Protein AF-A0A9Q8UV07-F1 (afdb_monomer)

pLDDT: mean 76.67, std 20.72, range [27.17, 97.81]

InterPro domains:
  IPR003892 Ubiquitin system component CUE [PF02845] (323-362)
  IPR003892 Ubiquitin system component CUE [PS51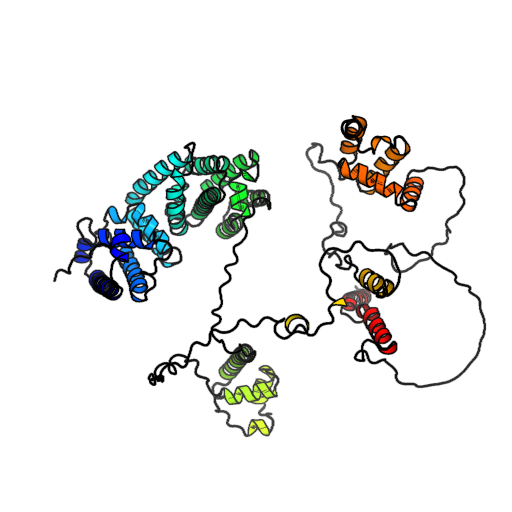140] (321-364)
  IPR003892 Ubiquitin system component CUE [SM00546] (321-363)
  IPR009060 UBA-like superfamily [SSF46934] (318-378)
  IPR041800 Activating signal cointegrator 1 complex subunit 2, CUE domain [cd14364] (324-362)
  IPR052586 Activating signal cointegrator 1 complex subunit 2 [PTHR21494] (276-649)

Mean predicted aligned error: 22.55 Å

Organism: Passalora fulva (NCBI:txid5499)

Nearest PDB structures (foldseek):
  8sxg-assembly1_C  TM=1.653E-01  e=1.816E+00  Pseudomonas aeruginosa

Structure (mmCIF, N/CA/C/O backbone):
data_AF-A0A9Q8UV07-F1
#
_entry.id   AF-A0A9Q8UV07-F1
#
loop_
_atom_site.group_PDB
_atom_site.id
_atom_site.type_symbol
_atom_site.label_atom_id
_atom_site.label_alt_id
_atom_site.label_comp_id
_atom_site.label_asym_id
_atom_site.label_entity_id
_atom_site.label_seq_id
_atom_site.pdbx_PDB_ins_code
_atom_site.Cartn_x
_atom_site.Cartn_y
_atom_site.Cartn_z
_atom_site.occupancy
_atom_site.B_iso_or_equiv
_atom_site.auth_seq_id
_atom_site.auth_comp_id
_atom_site.auth_asym_id
_atom_site.auth_atom_id
_atom_site.pdbx_PDB_model_num
ATOM 1 N N . MET A 1 1 ? -22.967 14.355 31.259 1.00 52.69 1 MET A N 1
ATOM 2 C CA . MET A 1 1 ? -22.095 13.518 32.113 1.00 52.69 1 MET A CA 1
ATOM 3 C C . MET A 1 1 ? -20.798 13.286 31.361 1.00 52.69 1 MET A C 1
ATOM 5 O O . MET A 1 1 ? -20.874 12.964 30.182 1.00 52.69 1 MET A O 1
ATOM 9 N N . SER A 1 2 ? -19.641 13.488 31.989 1.00 75.06 2 SER A N 1
ATOM 10 C CA . SER A 1 2 ? -18.348 13.197 31.361 1.00 75.06 2 SER A CA 1
ATOM 11 C C . SER A 1 2 ? -18.133 11.686 31.294 1.00 75.06 2 SER A C 1
ATOM 13 O O . SER A 1 2 ? -18.263 10.993 32.302 1.00 75.06 2 SER A O 1
ATOM 15 N N . LEU A 1 3 ? -17.829 11.169 30.103 1.00 86.56 3 LEU A N 1
ATOM 16 C CA . LEU A 1 3 ? -17.410 9.777 29.944 1.00 86.56 3 LEU A CA 1
ATOM 17 C C . LEU A 1 3 ? -16.017 9.583 30.565 1.00 86.56 3 LEU A C 1
ATOM 19 O O . LEU A 1 3 ? -15.215 10.523 30.547 1.00 86.56 3 LEU A O 1
ATOM 23 N N . PRO A 1 4 ? -15.699 8.388 31.091 1.00 91.56 4 PRO A N 1
ATOM 24 C CA . PRO A 1 4 ? -14.336 8.092 31.510 1.00 91.56 4 PRO A CA 1
ATOM 25 C C . PRO A 1 4 ? -13.395 8.093 30.287 1.00 91.56 4 PRO A C 1
ATOM 27 O O . PRO A 1 4 ? -13.836 7.821 29.164 1.00 91.56 4 PRO A O 1
ATOM 30 N N . PRO A 1 5 ? -12.104 8.418 30.475 1.00 91.75 5 PRO A N 1
ATOM 31 C CA . PRO A 1 5 ? -11.145 8.475 29.377 1.00 91.75 5 PRO A CA 1
ATOM 32 C C . PRO A 1 5 ? -10.899 7.087 28.769 1.00 91.75 5 PRO A C 1
ATOM 34 O O . PRO A 1 5 ? -10.833 6.086 29.482 1.00 91.75 5 PRO A O 1
ATOM 37 N N . LEU A 1 6 ? -10.710 7.034 27.447 1.00 94.69 6 LEU A N 1
ATOM 38 C CA . LEU A 1 6 ? -10.270 5.821 26.757 1.00 94.69 6 LEU A CA 1
ATOM 39 C C . LEU A 1 6 ? -8.814 5.516 27.130 1.00 94.69 6 LEU A C 1
ATOM 41 O O . LEU A 1 6 ? -7.910 6.295 26.832 1.00 94.69 6 LEU A O 1
ATOM 45 N N . ALA A 1 7 ? -8.586 4.373 27.773 1.00 95.25 7 ALA A N 1
ATOM 46 C CA . ALA A 1 7 ? -7.237 3.907 28.068 1.00 95.25 7 ALA A CA 1
ATOM 47 C C . ALA A 1 7 ? -6.512 3.501 26.771 1.00 95.25 7 ALA A C 1
ATOM 49 O O . ALA A 1 7 ? -7.146 2.873 25.915 1.00 95.25 7 ALA A O 1
ATOM 50 N N . PRO A 1 8 ? -5.208 3.807 26.619 1.00 95.69 8 PRO A N 1
ATOM 51 C CA . PRO A 1 8 ? -4.421 3.319 25.496 1.00 95.69 8 PRO A CA 1
ATOM 52 C C . PRO A 1 8 ? -4.363 1.793 25.492 1.00 95.69 8 PRO A C 1
ATOM 54 O O . PRO A 1 8 ? -4.450 1.141 26.536 1.00 95.69 8 PRO A O 1
ATOM 57 N N . LEU A 1 9 ? -4.220 1.224 24.301 1.00 94.69 9 LEU A N 1
ATOM 58 C CA . LEU A 1 9 ? -4.059 -0.210 24.151 1.00 94.69 9 LEU A CA 1
ATOM 59 C C . LEU A 1 9 ? -2.683 -0.626 24.709 1.00 94.69 9 LEU A C 1
ATOM 61 O O . LEU A 1 9 ? -1.680 -0.001 24.354 1.00 94.69 9 LEU A O 1
ATOM 65 N N . PRO A 1 10 ? -2.607 -1.652 25.575 1.00 93.19 10 PRO A N 1
ATOM 66 C CA . PRO A 1 10 ? -1.341 -2.080 26.144 1.00 93.19 10 PRO A CA 1
ATOM 67 C C . PRO A 1 10 ? -0.430 -2.705 25.075 1.00 93.19 10 PRO A C 1
ATOM 69 O O . PRO A 1 10 ? -0.928 -3.401 24.182 1.00 93.19 10 PRO A O 1
ATOM 72 N N . PRO A 1 11 ? 0.896 -2.512 25.192 1.00 92.44 11 PRO A N 1
ATOM 73 C CA . PRO A 1 11 ? 1.867 -3.134 24.303 1.00 92.44 11 PRO A CA 1
ATOM 74 C C . PRO A 1 11 ? 1.845 -4.661 24.411 1.00 92.44 11 PRO A C 1
ATOM 76 O O . PRO A 1 11 ? 1.439 -5.217 25.437 1.00 92.44 11 PRO A O 1
ATOM 79 N N . ALA A 1 12 ? 2.324 -5.347 23.371 1.00 90.50 12 ALA A N 1
ATOM 80 C CA . ALA A 1 12 ? 2.294 -6.808 23.269 1.00 90.50 12 ALA A CA 1
ATOM 81 C C . ALA A 1 12 ? 2.831 -7.550 24.510 1.00 90.50 12 ALA A C 1
ATOM 83 O O . ALA A 1 12 ? 2.250 -8.548 24.918 1.00 90.50 12 ALA A O 1
ATOM 84 N N . ASN A 1 13 ? 3.893 -7.058 25.154 1.00 90.69 13 ASN A N 1
ATOM 85 C CA . ASN A 1 13 ? 4.458 -7.675 26.362 1.00 90.69 13 ASN A CA 1
ATOM 86 C C . ASN A 1 13 ? 3.484 -7.699 27.553 1.00 90.69 13 ASN A C 1
ATOM 88 O O . ASN A 1 13 ? 3.496 -8.660 28.313 1.00 90.69 13 ASN A O 1
ATOM 92 N N . ILE A 1 14 ? 2.645 -6.671 27.702 1.00 90.75 14 ILE A N 1
ATOM 93 C CA . ILE A 1 14 ? 1.618 -6.595 28.752 1.00 90.75 14 ILE A CA 1
ATOM 94 C C . ILE A 1 14 ? 0.347 -7.305 28.284 1.00 90.75 14 ILE A C 1
ATOM 96 O O . ILE A 1 14 ? -0.261 -8.074 29.019 1.00 90.75 14 ILE A O 1
ATOM 100 N N . ARG A 1 15 ? -0.054 -7.085 27.030 1.00 91.62 15 ARG A N 1
ATOM 101 C CA . ARG A 1 15 ? -1.262 -7.679 26.455 1.00 91.62 15 ARG A CA 1
ATOM 102 C C . ARG A 1 15 ? -1.214 -9.208 26.443 1.00 91.62 15 ARG A C 1
ATOM 104 O O . ARG A 1 15 ? -2.225 -9.838 26.721 1.00 91.62 15 ARG A O 1
ATOM 111 N N . LEU A 1 16 ? -0.053 -9.794 26.145 1.00 89.69 16 LEU A N 1
ATOM 112 C CA . LEU A 1 16 ? 0.146 -11.247 26.120 1.00 89.69 16 LEU A CA 1
ATOM 113 C C . LEU A 1 16 ? 0.311 -11.864 27.517 1.00 89.69 16 LEU A C 1
ATOM 115 O O . LEU A 1 16 ? 0.225 -13.082 27.634 1.00 89.69 16 LEU A O 1
ATOM 119 N N . SER A 1 17 ? 0.539 -11.060 28.564 1.00 91.56 17 SER A N 1
ATOM 120 C CA . SER A 1 17 ? 0.555 -11.553 29.948 1.00 91.56 17 SER A CA 1
ATOM 121 C C . SER A 1 17 ? -0.832 -11.605 30.595 1.00 91.56 17 SER A C 1
ATOM 123 O O . SER A 1 17 ? -0.966 -12.199 31.659 1.00 91.56 17 SER A O 1
ATOM 125 N N . LEU A 1 18 ? -1.845 -10.980 29.983 1.00 90.81 18 LEU A N 1
ATOM 126 C CA . LEU A 1 18 ? -3.217 -10.982 30.493 1.00 90.81 18 LEU A CA 1
ATOM 127 C C . LEU A 1 18 ? -3.886 -12.340 30.266 1.00 90.81 18 LEU A C 1
ATOM 129 O O . LEU A 1 18 ? -3.726 -12.960 29.209 1.00 90.81 18 LEU A O 1
ATOM 133 N N . GLY A 1 19 ? -4.689 -12.772 31.238 1.00 90.75 19 GLY A N 1
ATOM 134 C CA . GLY A 1 19 ? -5.556 -13.936 31.069 1.00 90.75 19 GLY A CA 1
ATOM 135 C C . GLY A 1 19 ? -6.624 -13.703 29.986 1.00 90.75 19 GLY A C 1
ATOM 136 O O . GLY A 1 19 ? -6.974 -12.556 29.696 1.00 90.75 19 GLY A O 1
ATOM 137 N N . PRO A 1 20 ? -7.195 -14.764 29.383 1.00 89.19 20 PRO A N 1
ATOM 138 C CA . PRO A 1 20 ? -8.213 -14.620 28.339 1.00 89.19 20 PRO A CA 1
ATOM 139 C C . PRO A 1 20 ? -9.459 -13.871 28.835 1.00 89.19 20 PRO A C 1
ATOM 141 O O . PRO A 1 20 ? -9.982 -13.022 28.118 1.00 89.19 20 PRO A O 1
ATOM 144 N N . GLU A 1 21 ? -9.897 -14.130 30.070 1.00 92.00 21 GLU A N 1
ATOM 145 C CA . GLU A 1 21 ? -11.044 -13.448 30.685 1.00 92.00 21 GLU A CA 1
ATOM 146 C C . GLU A 1 21 ? -10.760 -11.961 30.944 1.00 92.00 21 GLU A C 1
ATOM 148 O O . GLU A 1 21 ? -11.592 -11.105 30.640 1.00 92.00 21 GLU A O 1
ATOM 153 N N . GLU A 1 22 ? -9.560 -11.635 31.435 1.00 93.31 22 GLU A N 1
ATOM 154 C CA . GLU A 1 22 ? -9.122 -10.252 31.663 1.00 93.31 22 GLU A CA 1
ATOM 155 C C . GLU A 1 22 ? -9.058 -9.474 30.346 1.00 93.31 22 GLU A C 1
ATOM 157 O O . GLU A 1 22 ? -9.565 -8.356 30.246 1.00 93.31 22 GLU A O 1
ATOM 162 N N . TRP A 1 23 ? -8.495 -10.087 29.301 1.00 94.06 23 TRP A N 1
ATOM 163 C CA . TRP A 1 23 ? -8.441 -9.491 27.971 1.00 94.06 23 TRP A CA 1
ATOM 164 C C . TRP A 1 23 ? -9.836 -9.263 27.385 1.00 94.06 23 TRP A C 1
ATOM 166 O O . TRP A 1 23 ? -10.101 -8.208 26.801 1.00 94.06 23 TRP A O 1
ATOM 176 N N . GLU A 1 24 ? -10.754 -10.217 27.553 1.00 93.56 24 GLU A N 1
ATOM 177 C CA . GLU A 1 24 ? -12.138 -10.045 27.120 1.00 93.56 24 GLU A CA 1
ATOM 178 C C . GLU A 1 24 ? -12.855 -8.914 27.857 1.00 93.56 24 GLU A C 1
ATOM 180 O O . GLU A 1 24 ? -13.577 -8.144 27.213 1.00 93.56 24 GLU A O 1
ATOM 185 N N . ALA A 1 25 ? -12.630 -8.773 29.165 1.00 94.25 25 ALA A N 1
ATOM 186 C CA . ALA A 1 25 ? -13.163 -7.667 29.951 1.00 94.25 25 ALA A CA 1
ATOM 187 C C . ALA A 1 25 ? -12.604 -6.315 29.471 1.00 94.25 25 ALA A C 1
ATOM 189 O O . ALA A 1 25 ? -13.363 -5.360 29.289 1.00 94.25 25 ALA A O 1
ATOM 190 N N . CYS A 1 26 ? -11.301 -6.236 29.169 1.00 94.94 26 CYS A N 1
ATOM 191 C CA . CYS A 1 26 ? -10.699 -5.041 28.571 1.00 94.94 26 CYS A CA 1
ATOM 192 C C . CYS A 1 26 ? -11.319 -4.705 27.205 1.00 94.94 26 CYS A C 1
ATOM 194 O O . CYS A 1 26 ? -11.680 -3.553 26.954 1.00 94.94 26 CYS A O 1
ATOM 196 N N . LEU A 1 27 ? -11.493 -5.701 26.326 1.00 95.75 27 LEU A N 1
ATOM 197 C CA . LEU A 1 27 ? -12.153 -5.514 25.030 1.00 95.75 27 LEU A CA 1
ATOM 198 C C . LEU A 1 27 ? -13.576 -4.979 25.186 1.00 95.75 27 LEU A C 1
ATOM 200 O O . LEU A 1 27 ? -13.978 -4.093 24.435 1.00 95.75 27 LEU A O 1
ATOM 204 N N . GLU A 1 28 ? -14.335 -5.486 26.150 1.00 96.25 28 GLU A N 1
ATOM 205 C CA . GLU A 1 28 ? -15.696 -5.033 26.424 1.00 96.25 28 GLU A CA 1
ATOM 206 C C . GLU A 1 28 ? -15.746 -3.594 26.951 1.00 96.25 28 GLU A C 1
ATOM 208 O O . GLU A 1 28 ? -16.567 -2.794 26.490 1.00 96.25 28 GLU A O 1
ATOM 213 N N . ALA A 1 29 ? -14.806 -3.217 27.819 1.00 96.06 29 ALA A N 1
ATOM 214 C CA . ALA A 1 29 ? -14.639 -1.836 28.261 1.00 96.06 29 ALA A CA 1
ATOM 215 C C . ALA A 1 29 ? -14.313 -0.896 27.085 1.00 96.06 29 ALA A C 1
ATOM 217 O O . ALA A 1 29 ? -14.965 0.133 26.910 1.00 96.06 29 ALA A O 1
ATOM 218 N N . TRP A 1 30 ? -13.368 -1.254 26.208 1.00 97.19 30 TRP A N 1
ATOM 219 C CA . TRP A 1 30 ? -13.081 -0.432 25.026 1.00 97.19 30 TRP A CA 1
ATOM 220 C C . TRP A 1 30 ? -14.251 -0.377 24.045 1.00 97.19 30 TRP A C 1
ATOM 222 O O . TRP A 1 30 ? -14.489 0.678 23.457 1.00 97.19 30 TRP A O 1
ATOM 232 N N . LEU A 1 31 ? -14.990 -1.473 23.855 1.00 97.44 31 LEU A N 1
ATOM 233 C CA . LEU A 1 31 ? -16.172 -1.511 22.989 1.00 97.44 31 LEU A CA 1
ATOM 234 C C . LEU A 1 31 ? -17.253 -0.552 23.489 1.00 97.44 31 LEU A C 1
ATOM 236 O O . LEU A 1 31 ? -17.713 0.301 22.730 1.00 97.44 31 LEU A O 1
ATOM 240 N N . THR A 1 32 ? -17.629 -0.676 24.760 1.00 96.56 32 THR A N 1
ATOM 241 C CA . THR A 1 32 ? -18.664 0.155 25.386 1.00 96.56 32 THR A CA 1
ATOM 242 C C . THR A 1 32 ? -18.281 1.631 25.360 1.00 96.56 32 THR A C 1
ATOM 244 O O . THR A 1 32 ? -19.068 2.457 24.895 1.00 96.56 32 THR A O 1
ATOM 247 N N . LEU A 1 33 ? -17.048 1.969 25.751 1.00 96.31 33 LEU A N 1
ATOM 248 C CA . LEU A 1 33 ? -16.567 3.348 25.700 1.00 96.31 33 LEU A CA 1
ATOM 249 C C . LEU A 1 33 ? -16.500 3.881 24.272 1.00 96.31 33 LEU A C 1
ATOM 251 O O . LEU A 1 33 ? -16.983 4.980 24.028 1.00 96.31 33 LEU A O 1
ATOM 255 N N . SER A 1 34 ? -16.007 3.101 23.308 1.00 97.00 34 SER A N 1
ATOM 256 C CA . SER A 1 34 ? -15.957 3.523 21.902 1.00 97.00 34 SER A CA 1
ATOM 257 C C . SER A 1 34 ? -17.348 3.822 21.333 1.00 97.00 34 SER A C 1
ATOM 259 O O . SER A 1 34 ? -17.516 4.781 20.579 1.00 97.00 34 SER A O 1
ATOM 261 N N . GLU A 1 35 ? -18.360 3.028 21.694 1.00 96.38 35 GLU A N 1
ATOM 262 C CA . GLU A 1 35 ? -19.750 3.255 21.279 1.00 96.38 35 GLU A CA 1
ATOM 263 C C . GLU A 1 35 ? -20.351 4.506 21.914 1.00 96.38 35 GLU A C 1
ATOM 265 O O . GLU A 1 35 ? -21.034 5.269 21.227 1.00 96.38 35 GLU A O 1
ATOM 270 N N . LEU A 1 36 ? -20.075 4.747 23.196 1.00 95.62 36 LEU A N 1
ATOM 271 C CA . LEU A 1 36 ? -20.516 5.955 23.888 1.00 95.62 36 LEU A CA 1
ATOM 272 C C . LEU A 1 36 ? -19.814 7.202 23.340 1.00 95.62 36 LEU A C 1
ATOM 274 O O . LEU A 1 36 ? -20.483 8.189 23.037 1.00 95.62 36 LEU A O 1
ATOM 278 N N . THR A 1 37 ? -18.497 7.146 23.126 1.00 94.69 37 THR A N 1
ATOM 279 C CA . THR A 1 37 ? -17.719 8.242 22.532 1.00 94.69 37 THR A CA 1
ATOM 280 C C . THR A 1 37 ? -18.228 8.578 21.131 1.00 94.69 37 THR A C 1
ATOM 282 O O . THR A 1 37 ? -18.394 9.750 20.811 1.00 94.69 37 THR A O 1
ATOM 285 N N . LEU A 1 38 ? -18.568 7.581 20.305 1.00 94.38 38 LEU A N 1
ATOM 286 C CA . LEU A 1 38 ? -19.154 7.815 18.979 1.00 94.38 38 LEU A CA 1
ATOM 287 C C . LEU A 1 38 ? -20.515 8.516 19.013 1.00 94.38 38 LEU A C 1
ATOM 289 O O . LEU A 1 38 ? -20.868 9.164 18.030 1.00 94.38 38 LEU A O 1
ATOM 293 N N . ARG A 1 39 ? -21.276 8.382 20.102 1.00 94.38 39 ARG A N 1
ATOM 294 C CA . ARG A 1 39 ? -22.594 9.011 20.279 1.00 94.38 39 ARG A CA 1
ATOM 295 C C . ARG A 1 39 ? -22.519 10.410 20.893 1.00 94.38 39 ARG A C 1
ATOM 297 O O . ARG A 1 39 ? -23.552 11.066 20.988 1.00 94.38 39 ARG A O 1
ATOM 304 N N . LEU A 1 40 ? -21.333 10.878 21.292 1.00 92.94 40 LEU A N 1
ATOM 305 C CA . LEU A 1 40 ? -21.175 12.217 21.858 1.00 92.94 40 LEU A CA 1
ATOM 306 C C . LEU A 1 40 ? -21.582 13.313 20.854 1.00 92.94 40 LEU A C 1
ATOM 308 O O . LEU A 1 40 ? -21.326 13.160 19.651 1.00 92.94 40 LEU A O 1
ATOM 312 N N . PRO A 1 41 ? -22.141 14.444 21.328 1.00 92.00 41 PRO A N 1
ATOM 313 C CA . PRO A 1 41 ? -22.299 15.660 20.530 1.00 92.00 41 PRO A CA 1
ATOM 314 C C . PRO A 1 41 ? -20.962 16.159 19.963 1.00 92.00 41 PRO A C 1
ATOM 316 O O . PRO A 1 41 ? -19.896 15.804 20.464 1.00 92.00 41 PRO A O 1
ATOM 319 N N . ALA A 1 42 ? -21.005 16.993 18.921 1.00 89.69 42 ALA A N 1
ATOM 320 C CA . ALA A 1 42 ? -19.804 17.495 18.240 1.00 89.69 42 ALA A CA 1
ATOM 321 C C . ALA A 1 42 ? -18.824 18.224 19.184 1.00 89.69 42 ALA A C 1
ATOM 323 O O . ALA A 1 42 ? -17.625 17.962 19.152 1.00 89.69 42 ALA A O 1
ATOM 324 N N . SER A 1 43 ? -19.322 19.067 20.096 1.00 89.19 43 SER A N 1
ATOM 325 C CA . SER A 1 43 ? -18.491 19.785 21.080 1.00 89.19 43 SER A CA 1
ATOM 326 C C . SER A 1 43 ? -17.685 18.842 21.979 1.00 89.19 43 SER A C 1
ATOM 328 O O . SER A 1 43 ? -16.471 18.988 22.152 1.00 89.19 43 SER A O 1
ATOM 330 N N . ASP A 1 44 ? -18.366 17.842 22.530 1.00 90.19 44 ASP A N 1
ATOM 331 C CA . ASP A 1 44 ? -17.812 16.937 23.534 1.00 90.19 44 ASP A CA 1
ATOM 332 C C . ASP A 1 44 ? -16.881 15.927 22.864 1.00 90.19 44 ASP A C 1
ATOM 334 O O . ASP A 1 44 ? -15.802 15.618 23.375 1.00 90.19 44 ASP A O 1
ATOM 338 N N . PHE A 1 45 ? -17.258 15.467 21.668 1.00 92.75 45 PHE A N 1
ATOM 339 C CA . PHE A 1 45 ? -16.400 14.635 20.841 1.00 92.75 45 PHE A CA 1
ATOM 340 C C . PHE A 1 45 ? -15.134 15.382 20.417 1.00 92.75 45 PHE A C 1
ATOM 342 O O . PHE A 1 45 ? -14.043 14.838 20.561 1.00 92.75 45 PHE A O 1
ATOM 349 N N . SER A 1 46 ? -15.250 16.636 19.967 1.00 90.94 46 SER A N 1
ATOM 350 C CA . SER A 1 46 ? -14.100 17.474 19.614 1.00 90.94 46 SER A CA 1
ATOM 351 C C . SER A 1 46 ? -13.137 17.645 20.790 1.00 90.94 46 SER A C 1
ATOM 353 O O . SER A 1 46 ? -11.924 17.609 20.602 1.00 90.94 46 SER A O 1
ATOM 355 N N . THR A 1 47 ? -13.659 17.739 22.016 1.00 90.44 47 THR A N 1
ATOM 356 C CA . THR A 1 47 ? -12.838 17.771 23.235 1.00 90.44 47 THR A CA 1
ATOM 357 C C . THR A 1 47 ? -12.112 16.441 23.459 1.00 90.44 47 THR A C 1
ATOM 359 O O . THR A 1 47 ? -10.901 16.433 23.690 1.00 90.44 47 THR A O 1
ATOM 362 N N . ALA A 1 48 ? -12.810 15.308 23.326 1.00 90.69 48 ALA A N 1
ATOM 363 C CA . ALA A 1 48 ? -12.219 13.974 23.468 1.00 90.69 48 ALA A CA 1
ATOM 364 C C . ALA A 1 48 ? -11.190 13.637 22.370 1.00 90.69 48 ALA A C 1
ATOM 366 O O . ALA A 1 48 ? -10.237 12.904 22.636 1.00 90.69 48 ALA A O 1
ATOM 367 N N . ALA A 1 49 ? -11.385 14.172 21.162 1.00 92.56 49 ALA A N 1
ATOM 368 C CA . ALA A 1 49 ? -10.530 14.012 19.986 1.00 92.56 49 ALA A CA 1
ATOM 369 C C . ALA A 1 49 ? -9.392 15.046 19.895 1.00 92.56 49 ALA A C 1
ATOM 371 O O . ALA A 1 49 ? -8.483 14.883 19.081 1.00 92.56 49 ALA A O 1
ATOM 372 N N . SER A 1 50 ? -9.422 16.091 20.726 1.00 91.38 50 SER A N 1
ATOM 373 C CA . SER A 1 50 ? -8.335 17.066 20.831 1.00 91.38 50 SER A CA 1
ATOM 374 C C . SER A 1 50 ? -7.040 16.410 21.314 1.00 91.38 50 SER A C 1
ATOM 376 O O . SER A 1 50 ? -7.060 15.345 21.923 1.00 91.38 50 SER A O 1
ATOM 378 N N . GLU A 1 51 ? -5.903 17.078 21.112 1.00 89.81 51 GLU A N 1
ATOM 379 C CA . GLU A 1 51 ? -4.586 16.566 21.525 1.00 89.81 51 GLU A CA 1
ATOM 380 C C . GLU A 1 51 ? -4.483 16.265 23.031 1.00 89.81 51 GLU A C 1
ATOM 382 O O . GLU A 1 51 ? -3.732 15.390 23.443 1.00 89.81 51 GLU A O 1
ATOM 387 N N . LYS A 1 52 ? -5.258 16.974 23.860 1.00 86.69 52 LYS A N 1
ATOM 388 C CA . LYS A 1 52 ? -5.323 16.745 25.313 1.00 86.69 52 LYS A CA 1
ATOM 389 C C . LYS A 1 52 ? -6.350 15.676 25.703 1.00 86.69 52 LYS A C 1
ATOM 391 O O . LYS A 1 52 ? -6.465 15.339 26.879 1.00 86.69 52 LYS A O 1
ATOM 396 N N . GLY A 1 53 ? -7.137 15.200 24.744 1.00 89.81 53 GLY A N 1
ATOM 397 C CA . GLY A 1 53 ? -8.146 14.173 24.933 1.00 89.81 53 GLY A CA 1
ATOM 398 C C . GLY A 1 53 ? -7.550 12.765 24.979 1.00 89.81 53 GLY A C 1
ATOM 399 O O . GLY A 1 53 ? -6.384 12.535 24.670 1.00 89.81 53 GLY A O 1
ATOM 400 N N . SER A 1 54 ? -8.375 11.793 25.366 1.00 92.69 54 SER A N 1
ATOM 401 C CA . SER A 1 54 ? -7.957 10.386 25.464 1.00 92.69 54 SER A CA 1
ATOM 402 C C . SER A 1 54 ? -8.016 9.637 24.129 1.00 92.69 54 SER A C 1
ATOM 404 O O . SER A 1 54 ? -7.350 8.615 23.959 1.00 92.69 54 SER A O 1
ATOM 406 N N . LEU A 1 55 ? -8.783 10.143 23.156 1.00 94.44 55 LEU A N 1
ATOM 407 C CA . LEU A 1 55 ? -9.014 9.444 21.895 1.00 94.44 55 LEU A CA 1
ATOM 408 C C . LEU A 1 55 ? -7.748 9.324 21.026 1.00 94.44 55 LEU A C 1
ATOM 410 O O . LEU A 1 55 ? -7.521 8.225 20.514 1.00 94.44 55 LEU A O 1
ATOM 414 N N . PRO A 1 56 ? -6.897 10.361 20.859 1.00 95.62 56 PRO A N 1
ATOM 415 C CA . PRO A 1 56 ? -5.692 10.231 20.041 1.00 95.62 56 PRO A CA 1
ATOM 416 C C . PRO A 1 56 ? -4.708 9.183 20.563 1.00 95.62 56 PRO A C 1
ATOM 418 O O . PRO A 1 56 ? -4.206 8.369 19.785 1.00 95.62 56 PRO A O 1
ATOM 421 N N . ALA A 1 57 ? -4.487 9.141 21.880 1.00 95.69 57 ALA A N 1
ATOM 422 C CA . ALA A 1 57 ? -3.610 8.160 22.517 1.00 95.69 57 ALA A CA 1
ATOM 423 C C . ALA A 1 57 ? -4.140 6.726 22.349 1.00 95.69 57 ALA A C 1
ATOM 425 O O . ALA A 1 57 ? -3.386 5.817 21.986 1.00 95.69 57 ALA A O 1
ATOM 426 N N . PHE A 1 58 ? -5.448 6.526 22.548 1.00 97.00 58 PHE A N 1
ATOM 427 C CA . PHE A 1 58 ? -6.093 5.235 22.318 1.00 97.00 58 PHE A CA 1
ATOM 428 C C . PHE A 1 58 ? -6.003 4.788 20.859 1.00 97.00 58 PHE A C 1
ATOM 430 O O . PHE A 1 58 ? -5.547 3.681 20.595 1.00 97.00 58 PHE A O 1
ATOM 437 N N . LEU A 1 59 ? -6.391 5.634 19.902 1.00 97.31 59 LEU A N 1
ATOM 438 C CA . LEU A 1 59 ? -6.370 5.255 18.489 1.00 97.31 59 LEU A CA 1
ATOM 439 C C . LEU A 1 59 ? -4.943 4.984 17.998 1.00 97.31 59 LEU A C 1
ATOM 441 O O . LEU A 1 59 ? -4.736 4.024 17.262 1.00 97.31 59 LEU A O 1
ATOM 445 N N . THR A 1 60 ? -3.962 5.786 18.422 1.00 96.81 60 THR A N 1
ATOM 446 C CA . THR A 1 60 ? -2.557 5.596 18.029 1.00 96.81 60 THR A CA 1
ATOM 447 C C . THR A 1 60 ? -2.015 4.264 18.536 1.00 96.81 60 THR A C 1
ATOM 449 O O . THR A 1 60 ? -1.557 3.456 17.733 1.00 96.81 60 THR A O 1
ATOM 452 N N . SER A 1 61 ? -2.150 3.986 19.837 1.00 96.94 61 SER A N 1
ATOM 453 C CA . SER A 1 61 ? -1.727 2.698 20.414 1.00 96.94 61 SER A CA 1
ATOM 454 C C . SER A 1 61 ? -2.497 1.512 19.822 1.00 96.94 61 SER A C 1
ATOM 456 O O . SER A 1 61 ? -1.902 0.480 19.521 1.00 96.94 61 SER A O 1
ATOM 458 N N . PHE A 1 62 ? -3.802 1.670 19.572 1.00 97.19 62 PHE A N 1
ATOM 459 C CA . PHE A 1 62 ? -4.629 0.652 18.929 1.00 97.19 62 PHE A CA 1
ATOM 460 C C . PHE A 1 62 ? -4.110 0.278 17.537 1.00 97.19 62 PHE A C 1
ATOM 462 O O . PHE A 1 62 ? -3.917 -0.903 17.250 1.00 97.19 62 PHE A O 1
ATOM 469 N N . TYR A 1 63 ? -3.888 1.258 16.657 1.00 97.31 63 TYR A N 1
ATOM 470 C CA . TYR A 1 63 ? -3.435 0.967 15.295 1.00 97.31 63 TYR A CA 1
ATOM 471 C C . TYR A 1 63 ? -2.001 0.464 15.247 1.00 97.31 63 TYR A C 1
ATOM 473 O O . TYR A 1 63 ? -1.742 -0.462 14.481 1.00 97.31 63 TYR A O 1
ATOM 481 N N . GLN A 1 64 ? -1.117 0.999 16.088 1.00 95.56 64 GLN A N 1
ATOM 482 C CA . GLN A 1 64 ? 0.269 0.554 16.174 1.00 95.56 64 GLN A CA 1
ATOM 483 C C . GLN A 1 64 ? 0.357 -0.936 16.546 1.00 95.56 64 GLN A C 1
ATOM 485 O O . GLN A 1 64 ? 0.984 -1.721 15.836 1.00 95.56 64 GLN A O 1
ATOM 490 N N . GLU A 1 65 ? -0.336 -1.361 17.606 1.00 94.75 65 GLU A N 1
ATOM 491 C CA . GLU A 1 65 ? -0.328 -2.763 18.047 1.00 94.75 65 GLU A CA 1
ATOM 492 C C . GLU A 1 65 ? -1.000 -3.706 17.044 1.00 94.75 65 GLU A C 1
ATOM 494 O O . GLU A 1 65 ? -0.531 -4.820 16.829 1.00 94.75 65 GLU A O 1
ATOM 499 N N . VAL A 1 66 ? -2.089 -3.275 16.396 1.00 94.38 66 VAL A N 1
ATOM 500 C CA . VAL A 1 66 ? -2.785 -4.104 15.399 1.00 94.38 66 VAL A CA 1
ATOM 501 C C . VAL A 1 66 ? -1.988 -4.203 14.092 1.00 94.38 66 VAL A C 1
ATOM 503 O O . VAL A 1 66 ? -2.051 -5.232 13.414 1.00 94.38 66 VAL A O 1
ATOM 506 N N . ALA A 1 67 ? -1.248 -3.159 13.708 1.00 93.00 67 ALA A N 1
ATOM 507 C CA . ALA A 1 67 ? -0.413 -3.162 12.509 1.00 93.00 67 ALA A CA 1
ATOM 508 C C . ALA A 1 67 ? 0.848 -4.024 12.677 1.00 93.00 67 ALA A C 1
ATOM 510 O O . ALA A 1 67 ? 1.269 -4.663 11.709 1.00 93.00 67 ALA A O 1
ATOM 511 N N . HIS A 1 68 ? 1.408 -4.079 13.889 1.00 90.50 68 HIS A N 1
ATOM 512 C CA . HIS A 1 68 ? 2.685 -4.728 14.200 1.00 90.50 68 HIS A CA 1
ATOM 513 C C . HIS A 1 68 ? 2.540 -5.982 15.073 1.00 90.50 68 HIS A C 1
ATOM 515 O O . HIS A 1 68 ? 3.351 -6.229 15.965 1.00 90.50 68 HIS A O 1
ATOM 521 N N . LEU A 1 69 ? 1.519 -6.798 14.801 1.00 90.44 69 LEU A N 1
ATOM 522 C CA . LEU A 1 69 ? 1.272 -8.018 15.567 1.00 90.44 69 LEU A CA 1
ATOM 523 C C . LEU A 1 69 ? 2.443 -9.016 15.475 1.00 90.44 69 LEU A C 1
ATOM 525 O O . LEU A 1 69 ? 2.848 -9.374 14.362 1.00 90.44 69 LEU A O 1
ATOM 529 N N . PRO A 1 70 ? 2.950 -9.522 16.617 1.00 86.62 70 PRO A N 1
ATOM 530 C CA . PRO A 1 70 ? 3.928 -10.601 16.637 1.00 86.62 70 PRO A CA 1
ATOM 531 C C . PRO A 1 70 ? 3.410 -11.862 15.925 1.00 86.62 70 PRO A C 1
ATOM 533 O O . PRO A 1 70 ? 2.208 -12.153 15.947 1.00 86.62 70 PRO A O 1
ATOM 536 N N . PRO A 1 71 ? 4.296 -12.662 15.307 1.00 84.56 71 PRO A N 1
ATOM 537 C CA . PRO A 1 71 ? 3.891 -13.916 14.685 1.00 84.56 71 PRO A CA 1
ATOM 538 C C . PRO A 1 71 ? 3.300 -14.868 15.736 1.00 84.56 71 PRO A C 1
ATOM 540 O O . PRO A 1 71 ? 3.945 -15.177 16.732 1.00 84.56 71 PRO A O 1
ATOM 543 N N . GLY A 1 72 ? 2.077 -15.348 15.492 1.00 81.69 72 GLY A N 1
ATOM 544 C CA . GLY A 1 72 ? 1.359 -16.250 16.404 1.00 81.69 72 GLY A CA 1
ATOM 545 C C . GLY A 1 72 ? 0.426 -15.552 17.399 1.00 81.69 72 GLY A C 1
ATOM 546 O O . GLY A 1 72 ? -0.289 -16.236 18.123 1.00 81.69 72 GLY A O 1
ATOM 547 N N . ASP A 1 73 ? 0.378 -14.219 17.403 1.00 88.12 73 ASP A N 1
ATOM 548 C CA . ASP A 1 73 ? -0.542 -13.453 18.239 1.00 88.12 73 ASP A CA 1
ATOM 549 C C . ASP A 1 73 ? -1.990 -13.539 17.717 1.00 88.12 73 ASP A C 1
ATOM 551 O O . ASP A 1 73 ? -2.300 -13.121 16.596 1.00 88.12 73 ASP A O 1
ATOM 555 N N . THR A 1 74 ? -2.893 -14.088 18.535 1.00 86.75 74 THR A N 1
ATOM 556 C CA . THR A 1 74 ? -4.311 -14.269 18.193 1.00 86.75 74 THR A CA 1
ATOM 557 C C . THR A 1 74 ? -5.254 -13.332 18.947 1.00 86.75 74 THR A C 1
ATOM 559 O O . THR A 1 74 ? -6.469 -13.455 18.766 1.00 86.75 74 THR A O 1
ATOM 562 N N . THR A 1 75 ? -4.767 -12.372 19.745 1.00 87.56 75 THR A N 1
ATOM 563 C CA . THR A 1 75 ? -5.638 -11.560 20.626 1.00 87.56 75 THR A CA 1
ATOM 564 C C . THR A 1 75 ? -6.662 -10.712 19.867 1.00 87.56 75 THR A C 1
ATOM 566 O O . 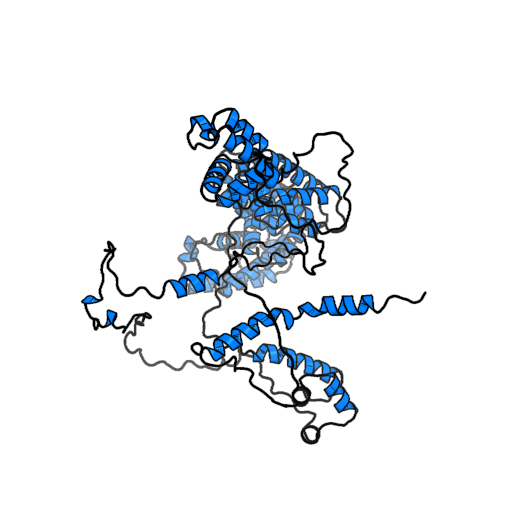THR A 1 75 ? -7.711 -10.373 20.417 1.00 87.56 75 THR A O 1
ATOM 569 N N . PHE A 1 76 ? -6.390 -10.390 18.596 1.00 88.81 76 PHE A N 1
ATOM 570 C CA . PHE A 1 76 ? -7.295 -9.640 17.714 1.00 88.81 76 PHE A CA 1
ATOM 571 C C . PHE A 1 76 ? -8.164 -10.512 16.798 1.00 88.81 76 PHE A C 1
ATOM 573 O O . PHE A 1 76 ? -8.841 -9.992 15.910 1.00 88.81 76 PHE A O 1
ATOM 580 N N . SER A 1 77 ? -8.163 -11.831 17.003 1.00 88.44 77 SER A N 1
ATOM 581 C CA . SER A 1 77 ? -8.967 -12.769 16.207 1.00 88.44 77 SER A CA 1
ATOM 582 C C . SER A 1 77 ? -10.394 -12.941 16.736 1.00 88.44 77 SER A C 1
ATOM 584 O O . SER A 1 77 ? -11.249 -13.463 16.023 1.00 88.44 77 SER A O 1
ATOM 586 N N . SER A 1 78 ? -10.671 -12.504 17.970 1.00 91.25 78 SER A N 1
ATOM 587 C CA . SER A 1 78 ? -11.995 -12.627 18.584 1.00 91.25 78 SER A CA 1
ATOM 588 C C . SER A 1 78 ? -13.037 -11.732 17.901 1.00 91.25 78 SER A C 1
ATOM 590 O O . SER A 1 78 ? -12.729 -10.680 17.331 1.00 91.25 78 SER A O 1
ATOM 592 N N . SER A 1 79 ? -14.312 -12.117 17.996 1.00 93.12 79 SER A N 1
ATOM 593 C CA . SER A 1 79 ? -15.431 -11.326 17.463 1.00 93.12 79 SER A CA 1
ATOM 594 C C . SER A 1 79 ? -15.499 -9.925 18.092 1.00 93.12 79 SER A C 1
ATOM 596 O O . SER A 1 79 ? -15.710 -8.940 17.375 1.00 93.12 79 SER A O 1
ATOM 598 N N . LYS A 1 80 ? -15.242 -9.818 19.407 1.00 94.12 80 LYS A N 1
ATOM 599 C CA . LYS A 1 80 ? -15.140 -8.548 20.146 1.00 94.12 80 LYS A CA 1
ATOM 600 C C . LYS A 1 80 ? -14.023 -7.662 19.579 1.00 94.12 80 LYS A C 1
ATOM 602 O O . LYS A 1 80 ? -14.273 -6.496 19.282 1.00 94.12 80 LYS A O 1
ATOM 607 N N . ALA A 1 81 ? -12.833 -8.210 19.326 1.00 93.56 81 ALA A N 1
ATOM 608 C CA . ALA A 1 81 ? -11.719 -7.451 18.754 1.00 93.56 81 ALA A CA 1
ATOM 609 C C . ALA A 1 81 ? -11.998 -6.972 17.316 1.00 93.56 81 ALA A C 1
ATOM 611 O O . ALA A 1 81 ? -11.700 -5.827 16.964 1.00 93.56 81 ALA A O 1
ATOM 612 N N . VAL A 1 82 ? -12.645 -7.802 16.489 1.00 93.50 82 VAL A N 1
ATOM 613 C CA . VAL A 1 82 ? -13.076 -7.403 15.138 1.00 93.50 82 VAL A CA 1
ATOM 614 C C . VAL A 1 82 ? -14.114 -6.275 15.195 1.00 93.50 82 VAL A C 1
ATOM 616 O O . VAL A 1 82 ? -14.051 -5.338 14.392 1.00 93.50 82 VAL A O 1
ATOM 619 N N . ARG A 1 83 ? -15.059 -6.321 16.146 1.00 96.56 83 ARG A N 1
ATOM 620 C CA . ARG A 1 83 ? -16.017 -5.226 16.381 1.00 96.56 83 ARG A CA 1
ATOM 621 C C . ARG A 1 83 ? -15.302 -3.958 16.847 1.00 96.56 83 ARG A C 1
ATOM 623 O O . ARG A 1 83 ? -15.591 -2.890 16.308 1.00 96.56 83 ARG A O 1
ATOM 630 N N . LEU A 1 84 ? -14.329 -4.073 17.750 1.00 96.81 84 LEU A N 1
ATOM 631 C CA . LEU A 1 84 ? -13.549 -2.935 18.235 1.00 96.81 84 LEU A CA 1
ATOM 632 C C . LEU A 1 84 ? -12.795 -2.262 17.092 1.00 96.81 84 LEU A C 1
ATOM 634 O O . LEU A 1 84 ? -12.859 -1.049 16.944 1.00 96.81 84 LEU A O 1
ATOM 638 N N . ARG A 1 85 ? -12.195 -3.043 16.192 1.00 96.06 85 ARG A N 1
ATOM 639 C CA . ARG A 1 85 ? -11.544 -2.521 14.987 1.00 96.06 85 ARG A CA 1
ATOM 640 C C . ARG A 1 85 ? -12.496 -1.750 14.064 1.00 96.06 85 ARG A C 1
ATOM 642 O O . ARG A 1 85 ? -12.093 -0.750 13.468 1.00 96.06 85 ARG A O 1
ATOM 649 N N . LYS A 1 86 ? -13.755 -2.184 13.933 1.00 95.62 86 LYS A N 1
ATOM 650 C CA . LYS A 1 86 ? -14.782 -1.443 13.174 1.00 95.62 86 LYS A CA 1
ATOM 651 C C . LYS A 1 86 ? -15.155 -0.128 13.863 1.00 95.62 86 LYS A C 1
ATOM 653 O O . LYS A 1 86 ? -15.332 0.878 13.180 1.00 95.62 86 LYS A O 1
ATOM 658 N N . LEU A 1 87 ? -15.268 -0.123 15.191 1.00 96.94 87 LEU A N 1
ATOM 659 C CA . LEU A 1 87 ? -15.551 1.092 15.961 1.00 96.94 87 LEU A CA 1
ATOM 660 C C . LEU A 1 87 ? -14.375 2.068 15.936 1.00 96.94 87 LEU A C 1
ATOM 662 O O . LEU A 1 87 ? -14.593 3.248 15.683 1.00 96.94 87 LEU A O 1
ATOM 666 N N . ALA A 1 88 ? -13.143 1.579 16.082 1.00 97.38 88 ALA A N 1
ATOM 667 C CA . ALA A 1 88 ? -11.928 2.371 15.938 1.00 97.38 88 ALA A CA 1
ATOM 668 C C . ALA A 1 88 ? -11.866 3.044 14.560 1.00 97.38 88 ALA A C 1
ATOM 670 O O . ALA A 1 88 ? -11.555 4.225 14.479 1.00 97.38 88 ALA A O 1
ATOM 671 N N . PHE A 1 89 ? -12.251 2.353 13.476 1.00 97.12 89 PHE A N 1
ATOM 672 C CA . PHE A 1 89 ? -12.345 2.977 12.149 1.00 97.12 89 PHE A CA 1
ATOM 673 C C . PHE A 1 89 ? -13.348 4.135 12.116 1.00 97.12 89 PHE A C 1
ATOM 675 O O . PHE A 1 89 ? -13.046 5.191 11.567 1.00 97.12 89 PHE A O 1
ATOM 682 N N . ARG A 1 90 ? -14.534 3.959 12.712 1.00 96.00 90 ARG A N 1
ATOM 683 C CA . ARG A 1 90 ? -15.566 5.008 12.779 1.00 96.00 90 ARG A CA 1
ATOM 684 C C . ARG A 1 90 ? -15.124 6.191 13.640 1.00 96.00 90 ARG A C 1
ATOM 686 O O . ARG A 1 90 ? -15.368 7.330 13.259 1.00 96.00 90 ARG A O 1
ATOM 693 N N . LEU A 1 91 ? -14.455 5.927 14.763 1.00 95.94 91 LEU A N 1
ATOM 694 C CA . LEU A 1 91 ? -13.891 6.955 15.637 1.00 95.94 91 LEU A CA 1
ATOM 695 C C . LEU A 1 91 ? -12.824 7.767 14.906 1.00 95.94 91 LEU A C 1
ATOM 697 O O . LEU A 1 91 ? -12.895 8.993 14.903 1.00 95.94 91 LEU A O 1
ATOM 701 N N . SER A 1 92 ? -11.881 7.093 14.239 1.00 95.56 92 SER A N 1
ATOM 702 C CA . SER A 1 92 ? -10.860 7.752 13.419 1.00 95.56 92 SER A CA 1
ATOM 703 C C . SER A 1 92 ? -11.487 8.551 12.289 1.00 95.56 92 SER A C 1
ATOM 705 O O . SER A 1 92 ? -11.122 9.701 12.100 1.00 95.56 92 SER A O 1
ATOM 707 N N . SER A 1 93 ? -12.454 7.974 11.573 1.00 93.62 93 SER A N 1
ATOM 708 C CA . SER A 1 93 ? -13.191 8.661 10.511 1.00 93.62 93 SER A CA 1
ATOM 709 C C . SER A 1 93 ? -13.794 9.967 11.023 1.00 93.62 93 SER A C 1
ATOM 711 O O . SER A 1 93 ? -13.466 11.024 10.493 1.00 93.62 93 SER A O 1
ATOM 713 N N . ARG A 1 94 ? -14.568 9.916 12.115 1.00 92.88 94 ARG A N 1
ATOM 714 C CA . ARG A 1 94 ? -15.180 11.106 12.712 1.00 92.88 94 ARG A CA 1
ATOM 715 C C . ARG A 1 94 ? -14.128 12.140 13.132 1.00 92.88 94 ARG A C 1
ATOM 717 O O . ARG A 1 94 ? -14.224 13.291 12.715 1.00 92.88 94 ARG A O 1
ATOM 724 N N . ALA A 1 95 ? -13.093 11.725 13.867 1.00 93.00 95 ALA A N 1
ATOM 725 C CA . ALA A 1 95 ? -12.021 12.608 14.343 1.00 93.00 95 ALA A CA 1
ATOM 726 C C . ALA A 1 95 ? -11.210 13.261 13.209 1.00 93.00 95 ALA A C 1
ATOM 728 O O . ALA A 1 95 ? -10.775 14.407 13.330 1.00 93.00 95 ALA A O 1
ATOM 729 N N . LEU A 1 96 ? -11.017 12.547 12.098 1.00 91.06 96 LEU A N 1
ATOM 730 C CA . LEU A 1 96 ? -10.291 13.035 10.929 1.00 91.06 96 LEU A CA 1
ATOM 731 C C . LEU A 1 96 ? -11.141 13.968 10.061 1.00 91.06 96 LEU A C 1
ATOM 733 O O . LEU A 1 96 ? -10.584 14.897 9.479 1.00 91.06 96 LEU A O 1
ATOM 737 N N . THR A 1 97 ? -12.461 13.775 9.993 1.00 85.94 97 THR A N 1
ATOM 738 C CA . THR A 1 97 ? -13.362 14.629 9.198 1.00 85.94 97 THR A CA 1
ATOM 739 C C . THR A 1 97 ? -13.836 15.881 9.927 1.00 85.94 97 THR A C 1
ATOM 741 O O . THR A 1 97 ? -14.136 16.883 9.284 1.00 85.94 97 THR A O 1
ATOM 744 N N . GLU A 1 98 ? -13.911 15.849 11.257 1.00 84.25 98 GLU A N 1
ATOM 745 C CA . GLU A 1 98 ? -14.450 16.961 12.035 1.00 84.25 98 GLU A CA 1
ATOM 746 C C . GLU A 1 98 ? -13.436 18.137 12.058 1.00 84.25 98 GLU A C 1
ATOM 748 O O . GLU A 1 98 ? -12.229 17.923 12.248 1.00 84.25 98 GLU A O 1
ATOM 753 N N . PRO A 1 99 ? -13.869 19.380 11.759 1.00 71.81 99 PRO A N 1
ATOM 754 C CA . PRO A 1 99 ? -12.956 20.507 11.535 1.00 71.81 99 PRO A CA 1
ATOM 755 C C . PRO A 1 99 ? -12.308 21.019 12.830 1.00 71.81 99 PRO A C 1
ATOM 757 O O . PRO A 1 99 ? -11.138 21.399 12.827 1.00 71.81 99 PRO A O 1
ATOM 760 N N . SER A 1 100 ? -13.035 20.974 13.949 1.00 70.44 100 SER A N 1
ATOM 761 C CA . SER A 1 100 ? -12.630 21.493 15.264 1.00 70.44 100 SER A CA 1
ATOM 762 C C . SER A 1 100 ? -11.719 20.564 16.076 1.00 70.44 100 SER A C 1
ATOM 764 O O . SER A 1 100 ? -11.174 20.986 17.091 1.00 70.44 100 SER A O 1
ATOM 766 N N . SER A 1 101 ? -11.541 19.308 15.658 1.00 66.00 101 SER A N 1
ATOM 767 C CA . SER A 1 101 ? -10.970 18.237 16.490 1.00 66.00 101 SER A CA 1
ATOM 768 C C . SER A 1 101 ? -9.595 17.737 16.042 1.00 66.00 101 SER A C 1
ATOM 770 O O . SER A 1 101 ? -9.186 16.635 16.406 1.00 66.00 101 SER A O 1
ATOM 772 N N . THR A 1 102 ? -8.894 18.478 15.184 1.00 70.75 102 THR A N 1
ATOM 773 C CA . THR A 1 102 ? -7.713 17.943 14.493 1.00 70.75 102 THR A CA 1
ATOM 774 C C . THR A 1 102 ? -6.490 17.896 15.403 1.00 70.75 102 THR A C 1
ATOM 776 O O . THR A 1 102 ? -5.734 18.858 15.512 1.00 70.75 102 THR A O 1
ATOM 779 N N . SER A 1 103 ? -6.285 16.750 16.041 1.00 87.75 103 SER A N 1
ATOM 780 C CA . SER A 1 103 ? -5.082 16.459 16.809 1.00 87.75 103 SER A CA 1
ATOM 781 C C . SER A 1 103 ? -3.880 16.185 15.876 1.00 87.75 103 SER A C 1
ATOM 783 O O . SER A 1 103 ? -4.010 15.411 14.919 1.00 87.75 103 SER A O 1
ATOM 785 N N . PRO A 1 104 ? -2.695 16.783 16.129 1.00 91.38 104 PRO A N 1
ATOM 786 C CA . PRO A 1 104 ? -1.484 16.517 15.352 1.00 91.38 104 PRO A CA 1
ATOM 787 C C . PRO A 1 104 ? -1.018 15.059 15.449 1.00 91.38 104 PRO A C 1
ATOM 789 O O . PRO A 1 104 ? -0.434 14.557 14.489 1.00 91.38 104 PRO A O 1
ATOM 792 N N . THR A 1 105 ? -1.300 14.347 16.548 1.00 93.50 105 THR A N 1
ATOM 793 C CA . THR A 1 105 ? -0.967 12.915 16.657 1.00 93.50 105 THR A CA 1
ATOM 794 C C . THR A 1 105 ? -1.771 12.065 15.675 1.00 93.50 105 THR A C 1
ATOM 796 O O . THR A 1 105 ? -1.193 11.201 15.015 1.00 93.50 105 THR A O 1
ATOM 799 N N . LEU A 1 106 ? -3.054 12.375 15.460 1.00 93.62 106 LEU A N 1
ATOM 800 C CA . LEU A 1 106 ? -3.894 11.712 14.449 1.00 93.62 106 LEU A CA 1
ATOM 801 C C . LEU A 1 106 ? -3.561 12.112 12.999 1.00 93.62 106 LEU A C 1
ATOM 803 O O . LEU A 1 106 ? -3.987 11.437 12.064 1.00 93.62 106 LEU A O 1
ATOM 807 N N . LEU A 1 107 ? -2.802 13.190 12.790 1.00 93.56 107 LEU A N 1
ATOM 808 C CA . LEU A 1 107 ? -2.253 13.561 11.478 1.00 93.56 107 LEU A CA 1
ATOM 809 C C . LEU A 1 107 ? -0.802 13.104 11.277 1.00 93.56 107 LEU A C 1
ATOM 811 O O . LEU A 1 107 ? -0.223 13.338 10.214 1.00 93.56 107 LEU A O 1
ATOM 815 N N . SER A 1 108 ? -0.197 12.471 12.282 1.00 94.88 108 SER A N 1
ATOM 816 C CA . SER A 1 108 ? 1.178 11.994 12.191 1.00 94.88 108 SER A CA 1
ATOM 817 C C . SER A 1 108 ? 1.325 10.914 11.117 1.00 94.88 108 SER A C 1
ATOM 819 O O . SER A 1 108 ? 0.413 10.126 10.854 1.00 94.88 108 SER A O 1
ATOM 821 N N . TRP A 1 109 ? 2.509 10.852 10.504 1.00 95.12 109 TRP A N 1
ATOM 822 C CA . TRP A 1 109 ? 2.805 9.841 9.489 1.00 95.12 109 TRP A CA 1
ATOM 823 C C . TRP A 1 109 ? 2.646 8.412 10.024 1.00 95.12 109 TRP A C 1
ATOM 825 O O . TRP A 1 109 ? 2.087 7.562 9.337 1.00 95.12 109 TRP A O 1
ATOM 835 N N . THR A 1 110 ? 3.112 8.160 11.249 1.00 94.31 110 THR A N 1
ATOM 836 C CA . THR A 1 110 ? 3.038 6.847 11.902 1.00 94.31 110 THR A CA 1
ATOM 837 C C . THR A 1 110 ? 1.591 6.399 12.063 1.00 94.31 110 THR A C 1
ATOM 839 O O . THR A 1 110 ? 1.231 5.324 11.592 1.00 94.31 110 THR A O 1
ATOM 842 N N . PHE A 1 111 ? 0.732 7.268 12.607 1.00 96.00 111 PHE A N 1
ATOM 843 C CA . PHE A 1 111 ? -0.690 6.973 12.747 1.00 96.00 111 PHE A CA 1
ATOM 844 C C . PHE A 1 111 ? -1.349 6.670 11.395 1.00 96.00 111 PHE A C 1
ATOM 846 O O . PHE A 1 111 ? -2.054 5.672 11.259 1.00 96.00 111 PHE A O 1
ATOM 853 N N . LEU A 1 112 ? -1.120 7.515 10.383 1.00 95.94 112 LEU A N 1
ATOM 854 C CA . LEU A 1 112 ? -1.733 7.341 9.064 1.00 95.94 112 LEU A CA 1
ATOM 855 C C . LEU A 1 112 ? -1.270 6.052 8.382 1.00 95.94 112 LEU A C 1
ATOM 857 O O . LEU A 1 112 ? -2.090 5.361 7.773 1.00 95.94 112 LEU A O 1
ATOM 861 N N . ALA A 1 113 ? 0.013 5.710 8.494 1.00 96.31 113 ALA A N 1
ATOM 862 C CA . ALA A 1 113 ? 0.552 4.470 7.958 1.00 96.31 113 ALA A CA 1
ATOM 863 C C . ALA A 1 113 ? -0.097 3.240 8.605 1.00 96.31 113 ALA A C 1
ATOM 865 O O . ALA A 1 113 ? -0.592 2.370 7.883 1.00 96.31 113 ALA A O 1
ATOM 866 N N . ASP A 1 114 ? -0.178 3.205 9.935 1.00 96.75 114 ASP A N 1
ATOM 867 C CA . ASP A 1 114 ? -0.764 2.085 10.676 1.00 96.75 114 ASP A CA 1
ATOM 868 C C . ASP A 1 114 ? -2.270 1.974 10.414 1.00 96.75 114 ASP A C 1
ATOM 870 O O . ASP A 1 114 ? -2.788 0.891 10.123 1.00 96.75 114 ASP A O 1
ATOM 874 N N . PHE A 1 115 ? -2.975 3.109 10.396 1.00 96.88 115 PHE A N 1
ATOM 875 C CA . PHE A 1 115 ? -4.388 3.192 10.030 1.00 96.88 115 PHE A CA 1
ATOM 876 C C . PHE A 1 115 ? -4.654 2.611 8.632 1.00 96.88 115 PHE A C 1
ATOM 878 O O . PHE A 1 115 ? -5.562 1.788 8.450 1.00 96.88 115 PHE A O 1
ATOM 885 N N . CYS A 1 116 ? -3.837 2.989 7.642 1.00 96.69 116 CYS A N 1
ATOM 886 C CA . CYS A 1 116 ? -3.943 2.479 6.276 1.00 96.69 116 CYS A CA 1
ATOM 887 C C . CYS A 1 116 ? -3.586 0.993 6.181 1.00 96.69 116 CYS A C 1
ATOM 889 O O . CYS A 1 116 ? -4.262 0.242 5.473 1.00 96.69 116 CYS A O 1
ATOM 891 N N . HIS A 1 117 ? -2.539 0.559 6.887 1.00 95.31 117 HIS A N 1
ATOM 892 C CA . HIS A 1 117 ? -2.082 -0.827 6.892 1.00 95.31 117 HIS A CA 1
ATOM 893 C C . HIS A 1 117 ? -3.151 -1.760 7.453 1.00 95.31 117 HIS A C 1
ATOM 895 O O . HIS A 1 117 ? -3.515 -2.747 6.804 1.00 95.31 117 HIS A O 1
ATOM 901 N N . VAL A 1 118 ? -3.727 -1.408 8.606 1.00 95.31 118 VAL A N 1
ATOM 902 C CA . VAL A 1 118 ? -4.804 -2.185 9.213 1.00 95.31 118 VAL A CA 1
ATOM 903 C C . VAL A 1 118 ? -5.959 -2.299 8.224 1.00 95.31 118 VAL A C 1
ATOM 905 O O . VAL A 1 118 ? -6.371 -3.411 7.899 1.00 95.31 118 VAL A O 1
ATOM 908 N N . HIS A 1 119 ? -6.446 -1.198 7.652 1.00 95.12 119 HIS A N 1
ATOM 909 C CA . HIS A 1 119 ? -7.660 -1.196 6.822 1.00 95.12 119 HIS A CA 1
ATOM 910 C C . HIS A 1 119 ? -7.442 -1.371 5.313 1.00 95.12 119 HIS A C 1
ATOM 912 O O . HIS A 1 119 ? -8.348 -1.076 4.536 1.00 95.12 119 HIS A O 1
ATOM 918 N N . LEU A 1 120 ? -6.309 -1.930 4.880 1.00 91.44 120 LEU A N 1
ATOM 919 C CA . LEU A 1 120 ? -5.904 -2.020 3.466 1.00 91.44 120 LEU A CA 1
ATOM 920 C C . LEU A 1 120 ? -6.962 -2.623 2.516 1.00 91.44 120 LEU A C 1
ATOM 922 O O . LEU A 1 120 ? -7.039 -2.251 1.344 1.00 91.44 120 LEU A O 1
ATOM 926 N N . LYS A 1 121 ? -7.770 -3.571 3.009 1.00 88.88 121 LYS A N 1
ATOM 927 C CA . LYS A 1 121 ? -8.819 -4.266 2.236 1.00 88.88 121 LYS A CA 1
ATOM 928 C C . LYS A 1 121 ? -10.167 -3.531 2.213 1.00 88.88 121 LYS A C 1
ATOM 930 O O . LYS A 1 121 ? -11.069 -3.954 1.499 1.00 88.88 121 LYS A O 1
ATOM 935 N N . SER A 1 122 ? -10.327 -2.476 3.008 1.00 91.50 122 SER A N 1
ATOM 936 C CA . SER A 1 122 ? -11.578 -1.726 3.123 1.00 91.50 122 SER A CA 1
ATOM 937 C C . SER A 1 122 ? -11.710 -0.719 1.982 1.00 91.50 122 SER A C 1
ATOM 939 O O . SER A 1 122 ? -10.842 0.131 1.797 1.00 91.50 122 SER A O 1
ATOM 941 N N . SER A 1 123 ? -12.816 -0.762 1.236 1.00 87.94 123 SER A N 1
ATOM 942 C CA . SER A 1 123 ? -13.134 0.269 0.237 1.00 87.94 123 SER A CA 1
ATOM 943 C C . SER A 1 123 ? -13.429 1.625 0.887 1.00 87.94 123 SER A C 1
ATOM 945 O O . SER A 1 123 ? -13.050 2.661 0.340 1.00 87.94 123 SER A O 1
ATOM 947 N N . ALA A 1 124 ? -14.025 1.618 2.085 1.00 92.56 124 ALA A N 1
ATOM 948 C CA . ALA A 1 124 ? -14.347 2.823 2.845 1.00 92.56 124 ALA A CA 1
ATOM 949 C C . ALA A 1 124 ? -13.097 3.637 3.216 1.00 92.56 124 ALA A C 1
ATOM 951 O O . ALA A 1 124 ? -13.173 4.857 3.313 1.00 92.56 124 ALA A O 1
ATOM 952 N N . LEU A 1 125 ? -11.934 2.989 3.374 1.00 95.25 125 LEU A N 1
ATOM 953 C CA . LEU A 1 125 ? -10.673 3.673 3.680 1.00 95.25 125 LEU A CA 1
ATOM 954 C C . LEU A 1 125 ? -10.328 4.730 2.619 1.00 95.25 125 LEU A C 1
ATOM 956 O O . LEU A 1 125 ? -9.938 5.839 2.968 1.00 95.25 125 LEU A O 1
ATOM 960 N N . ARG A 1 126 ? -10.518 4.414 1.332 1.00 93.25 126 ARG A N 1
ATOM 961 C CA . ARG A 1 126 ? -10.198 5.343 0.236 1.00 93.25 126 ARG A CA 1
ATOM 962 C C . ARG A 1 126 ? -11.076 6.589 0.269 1.00 93.25 126 ARG A C 1
ATOM 964 O O . ARG A 1 126 ? -10.576 7.698 0.140 1.00 93.25 126 ARG A O 1
ATOM 971 N N . GLN A 1 127 ? -12.378 6.406 0.495 1.00 92.50 127 GLN A N 1
ATOM 972 C CA . GLN A 1 127 ? -13.322 7.521 0.625 1.00 92.50 127 GLN A CA 1
ATOM 973 C C . GLN A 1 127 ? -12.938 8.436 1.793 1.00 92.50 127 GLN A C 1
ATOM 975 O O . GLN A 1 127 ? -12.949 9.656 1.648 1.00 92.50 127 GLN A O 1
ATOM 980 N N . GLN A 1 128 ? -12.540 7.846 2.923 1.00 93.56 128 GLN A N 1
ATOM 981 C CA . GLN A 1 128 ? -12.111 8.594 4.103 1.00 93.56 128 GLN A CA 1
ATOM 982 C C . GLN A 1 128 ? -10.828 9.390 3.859 1.00 93.56 128 GLN A C 1
ATOM 984 O O . GLN A 1 128 ? -10.776 10.567 4.201 1.00 93.56 128 GLN A O 1
ATOM 989 N N . LEU A 1 129 ? -9.806 8.793 3.238 1.00 94.69 129 LEU A N 1
ATOM 990 C CA . LEU A 1 129 ? -8.562 9.514 2.958 1.00 94.69 129 LEU A CA 1
ATOM 991 C C . LEU A 1 129 ? -8.734 10.607 1.902 1.00 94.69 129 LEU A C 1
ATOM 993 O O . LEU A 1 129 ? -8.096 11.648 2.021 1.00 94.69 129 LEU A O 1
ATOM 997 N N . ASN A 1 130 ? -9.610 10.412 0.915 1.00 93.06 130 ASN A N 1
ATOM 998 C CA . ASN A 1 130 ? -9.937 11.462 -0.050 1.00 93.06 130 ASN A CA 1
ATOM 999 C C . ASN A 1 130 ? -10.650 12.640 0.636 1.00 93.06 130 ASN A C 1
ATOM 1001 O O . ASN A 1 130 ? -10.300 13.794 0.400 1.00 93.06 130 ASN A O 1
ATOM 1005 N N . ALA A 1 131 ? -11.616 12.368 1.522 1.00 92.62 131 ALA A N 1
ATOM 1006 C CA . ALA A 1 131 ? -12.279 13.409 2.311 1.00 92.62 131 ALA A CA 1
ATOM 1007 C C . ALA A 1 131 ? -11.291 14.148 3.231 1.00 92.62 131 ALA A C 1
ATOM 1009 O O . ALA A 1 131 ? -11.298 15.377 3.287 1.00 92.62 131 ALA A O 1
ATOM 1010 N N . LEU A 1 132 ? -10.399 13.406 3.895 1.00 93.88 132 LEU A N 1
ATOM 1011 C CA . LEU A 1 132 ? -9.337 13.965 4.728 1.00 93.88 132 LEU A CA 1
ATOM 1012 C C . LEU A 1 132 ? -8.397 14.864 3.913 1.00 93.88 132 LEU A C 1
ATOM 1014 O O . LEU A 1 132 ? -8.091 15.972 4.348 1.00 93.88 132 LEU A O 1
ATOM 1018 N N . TRP A 1 133 ? -7.957 14.413 2.735 1.00 93.75 133 TRP A N 1
ATOM 1019 C CA . TRP A 1 133 ? -7.084 15.200 1.867 1.00 93.75 133 TRP A CA 1
ATOM 1020 C C . TRP A 1 133 ? -7.753 16.506 1.440 1.00 93.75 133 TRP A C 1
ATOM 1022 O O . TRP A 1 133 ? -7.167 17.571 1.604 1.00 93.75 133 TRP A O 1
ATOM 1032 N N . LYS A 1 134 ? -9.006 16.450 0.975 1.00 92.44 134 LYS A N 1
ATOM 1033 C CA . LYS A 1 134 ? -9.767 17.648 0.585 1.00 92.44 134 LYS A CA 1
ATOM 1034 C C . LYS A 1 134 ? -9.924 18.653 1.723 1.00 92.44 134 LYS A C 1
ATOM 1036 O O . LYS A 1 134 ? -9.880 19.851 1.475 1.00 92.44 134 LYS A O 1
ATOM 1041 N N . ALA A 1 135 ? -10.118 18.172 2.949 1.00 91.75 135 ALA A N 1
ATOM 1042 C CA . ALA A 1 135 ? -10.348 19.034 4.101 1.00 91.75 135 ALA A CA 1
ATOM 1043 C C . ALA A 1 135 ? -9.056 19.580 4.734 1.00 91.75 135 ALA A C 1
ATOM 1045 O O . ALA A 1 135 ? -9.078 20.665 5.307 1.00 91.75 135 ALA A O 1
ATOM 1046 N N . LYS A 1 136 ? -7.952 18.817 4.709 1.00 92.06 136 LYS A N 1
ATOM 1047 C CA . LYS A 1 136 ? -6.764 19.064 5.555 1.00 92.06 136 LYS A CA 1
ATOM 1048 C C . LYS A 1 136 ? -5.428 18.910 4.811 1.00 92.06 136 LYS A C 1
ATOM 1050 O O . LYS A 1 136 ? -4.397 18.669 5.444 1.00 92.06 136 LYS A O 1
ATOM 1055 N N . SER A 1 137 ? -5.410 19.049 3.484 1.00 92.62 137 SER A N 1
ATOM 1056 C CA . SER A 1 137 ? -4.193 18.934 2.658 1.00 92.62 137 SER A CA 1
ATOM 1057 C C . SER A 1 137 ? -3.072 19.875 3.105 1.00 92.62 137 SER A C 1
ATOM 1059 O O . SER A 1 137 ? -1.914 19.460 3.133 1.00 92.62 137 SER A O 1
ATOM 1061 N N . GLU A 1 138 ? -3.388 21.105 3.515 1.00 92.75 138 GLU A N 1
ATOM 1062 C CA . GLU A 1 138 ? -2.399 22.093 3.975 1.00 92.75 138 GLU A CA 1
ATOM 1063 C C . GLU A 1 138 ? -1.634 21.631 5.224 1.00 92.75 138 GLU A C 1
ATOM 1065 O O . GLU A 1 138 ? -0.430 21.854 5.333 1.00 92.75 138 GLU A O 1
ATOM 1070 N N . LEU A 1 139 ? -2.307 20.915 6.133 1.00 92.12 139 LEU A N 1
ATOM 1071 C CA . LEU A 1 139 ? -1.701 20.356 7.346 1.00 92.12 139 LEU A CA 1
ATOM 1072 C C . LEU A 1 139 ? -0.936 19.054 7.067 1.00 92.12 139 LEU A C 1
ATOM 1074 O O . LEU A 1 139 ? 0.078 18.778 7.706 1.00 92.12 139 LEU A O 1
ATOM 1078 N N . LEU A 1 140 ? -1.400 18.255 6.103 1.00 93.62 140 LEU A N 1
ATOM 1079 C CA . LEU A 1 140 ? -0.783 16.975 5.736 1.00 93.62 140 LEU A CA 1
ATOM 1080 C C . LEU A 1 140 ? 0.463 17.135 4.865 1.00 93.62 140 LEU A C 1
ATOM 1082 O O . LEU A 1 140 ? 1.427 16.386 5.012 1.00 93.62 140 LEU A O 1
ATOM 1086 N N . THR A 1 141 ? 0.462 18.123 3.974 1.00 95.50 141 THR A N 1
ATOM 1087 C CA . THR A 1 141 ? 1.563 18.419 3.050 1.00 95.50 141 THR A CA 1
ATOM 1088 C C . THR A 1 141 ? 2.933 18.504 3.740 1.00 95.50 141 THR A C 1
ATOM 1090 O O . THR A 1 141 ? 3.849 17.817 3.282 1.00 95.50 141 THR A O 1
ATOM 1093 N N . PRO A 1 142 ? 3.134 19.273 4.832 1.00 96.00 142 PRO A N 1
ATOM 1094 C CA . PRO A 1 142 ? 4.433 19.336 5.505 1.00 96.00 142 PRO A CA 1
ATOM 1095 C C . PRO A 1 142 ? 4.826 18.011 6.170 1.00 96.00 142 PRO A C 1
ATOM 1097 O O . PRO A 1 142 ? 6.001 17.646 6.136 1.00 96.00 142 PRO A O 1
ATOM 1100 N N . VAL A 1 143 ? 3.864 17.265 6.729 1.00 94.81 143 VAL A N 1
ATOM 1101 C CA . VAL A 1 143 ? 4.115 15.948 7.341 1.00 94.81 143 VAL A CA 1
ATOM 1102 C C . VAL A 1 143 ? 4.605 14.965 6.281 1.00 94.81 143 VAL A C 1
ATOM 1104 O O . VAL A 1 143 ? 5.639 14.324 6.456 1.00 94.81 143 VAL A O 1
ATOM 1107 N N . ILE A 1 144 ? 3.905 14.897 5.149 1.00 95.25 144 ILE A N 1
ATOM 1108 C CA . ILE A 1 144 ? 4.247 14.000 4.046 1.00 95.25 144 ILE A CA 1
ATOM 1109 C C . ILE A 1 144 ? 5.558 14.420 3.384 1.00 95.25 144 ILE A C 1
ATOM 1111 O O . ILE A 1 144 ? 6.382 13.561 3.080 1.00 95.25 144 ILE A O 1
ATOM 1115 N N . ARG A 1 145 ? 5.788 15.726 3.195 1.00 96.62 145 ARG A N 1
ATOM 1116 C CA . ARG A 1 145 ? 7.048 16.246 2.649 1.00 96.62 145 ARG A CA 1
ATOM 1117 C C . ARG A 1 145 ? 8.231 15.852 3.524 1.00 96.62 145 ARG A C 1
ATOM 1119 O O . ARG A 1 145 ? 9.188 15.295 3.009 1.00 96.62 145 ARG A O 1
ATOM 1126 N N . LYS A 1 146 ? 8.129 16.036 4.844 1.00 96.06 146 LYS A N 1
ATOM 1127 C CA . LYS A 1 146 ? 9.174 15.613 5.785 1.00 96.06 146 LYS A CA 1
ATOM 1128 C C . LYS A 1 146 ? 9.476 14.118 5.655 1.00 96.06 146 LYS A C 1
ATOM 1130 O O . LYS A 1 146 ? 10.642 13.739 5.595 1.00 96.06 146 LYS A O 1
ATOM 1135 N N . THR A 1 147 ? 8.443 13.276 5.577 1.00 95.56 147 THR A N 1
ATOM 1136 C CA . THR A 1 147 ? 8.619 11.830 5.375 1.00 95.56 147 THR A CA 1
ATOM 1137 C C . THR A 1 147 ? 9.280 11.516 4.037 1.00 95.56 147 THR A C 1
ATOM 1139 O O . THR A 1 147 ? 10.188 10.688 3.990 1.00 95.56 147 THR A O 1
ATOM 1142 N N . LYS A 1 148 ? 8.848 12.175 2.956 1.00 96.38 148 LYS A N 1
ATOM 1143 C CA . LYS A 1 148 ? 9.439 12.042 1.623 1.00 96.38 148 LYS A CA 1
ATOM 1144 C C . LYS A 1 148 ? 10.921 12.398 1.649 1.00 96.38 148 LYS A C 1
ATOM 1146 O O . LYS A 1 148 ? 11.723 11.579 1.229 1.00 96.38 148 LYS A O 1
ATOM 1151 N N . ASP A 1 149 ? 11.290 13.543 2.217 1.00 96.44 149 ASP A N 1
ATOM 1152 C CA . ASP A 1 149 ? 12.682 13.998 2.289 1.00 96.44 149 ASP A CA 1
ATOM 1153 C C . ASP A 1 149 ? 13.556 13.033 3.104 1.00 96.44 149 ASP A C 1
ATOM 1155 O O . ASP A 1 149 ? 14.678 12.712 2.709 1.00 96.44 149 ASP A O 1
ATOM 1159 N N . SER A 1 150 ?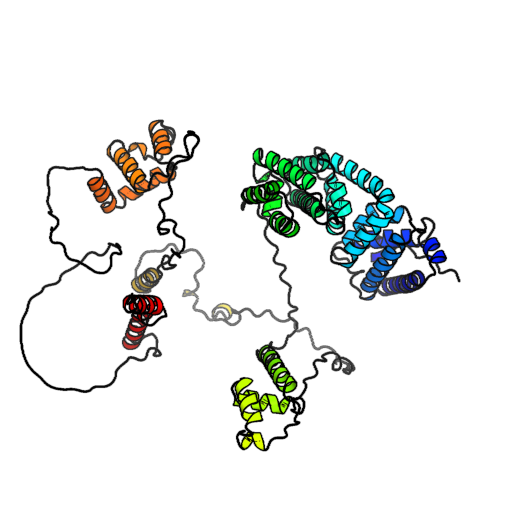 13.049 12.534 4.237 1.00 95.88 150 SER A N 1
ATOM 1160 C CA . SER A 1 150 ? 13.733 11.511 5.036 1.00 95.88 150 SER A CA 1
ATOM 1161 C C . SER A 1 150 ? 13.913 10.203 4.265 1.00 95.88 150 SER A C 1
ATOM 1163 O O . SER A 1 150 ? 14.992 9.615 4.310 1.00 95.88 150 SER A O 1
ATOM 1165 N N . LEU A 1 151 ? 12.884 9.757 3.543 1.00 96.50 151 LEU A N 1
ATOM 1166 C CA . LEU A 1 151 ? 12.940 8.536 2.749 1.00 96.50 151 LEU A CA 1
ATOM 1167 C C . LEU A 1 151 ? 13.898 8.671 1.560 1.00 96.50 151 LEU A C 1
ATOM 1169 O O . LEU A 1 151 ? 14.717 7.781 1.362 1.00 96.50 151 LEU A O 1
ATOM 1173 N N . THR A 1 152 ? 13.853 9.777 0.815 1.00 97.06 152 THR A N 1
ATOM 1174 C CA . THR A 1 152 ? 14.774 10.048 -0.301 1.00 97.06 152 THR A CA 1
ATOM 1175 C C . THR A 1 152 ? 16.227 9.991 0.173 1.00 97.06 152 THR A C 1
ATOM 1177 O O . THR A 1 152 ? 17.029 9.265 -0.406 1.00 97.06 152 THR A O 1
ATOM 1180 N N . LYS A 1 153 ? 16.552 10.632 1.307 1.00 96.19 153 LYS A N 1
ATOM 1181 C CA . LYS A 1 153 ? 17.901 10.576 1.905 1.00 96.19 153 LYS A CA 1
ATOM 1182 C C . LYS A 1 153 ? 18.337 9.154 2.270 1.00 96.19 153 LYS A C 1
ATOM 1184 O O . LYS A 1 153 ? 19.495 8.796 2.075 1.00 96.19 153 LYS A O 1
ATOM 1189 N N . LEU A 1 154 ? 17.427 8.339 2.809 1.00 95.94 154 LEU A N 1
ATOM 1190 C CA . LEU A 1 154 ? 17.714 6.938 3.136 1.00 95.94 154 LEU A CA 1
ATOM 1191 C C . LEU A 1 154 ? 17.884 6.070 1.882 1.00 95.94 154 LEU A C 1
ATOM 1193 O O . LEU A 1 154 ? 18.677 5.136 1.901 1.00 95.94 154 LEU A O 1
ATOM 1197 N N . LEU A 1 155 ? 17.169 6.371 0.795 1.00 95.94 155 LEU A N 1
ATOM 1198 C CA . LEU A 1 155 ? 17.319 5.681 -0.489 1.00 95.94 155 LEU A CA 1
ATOM 1199 C C . LEU A 1 155 ? 18.634 6.043 -1.187 1.00 95.94 155 LEU A C 1
ATOM 1201 O O . LEU A 1 155 ? 19.233 5.192 -1.839 1.00 95.94 155 LEU A O 1
ATOM 1205 N N . GLU A 1 156 ? 19.103 7.281 -1.038 1.00 95.00 156 GLU A N 1
ATOM 1206 C CA . GLU A 1 156 ? 20.388 7.756 -1.569 1.00 95.00 156 GLU A CA 1
ATOM 1207 C C . GLU A 1 156 ? 21.602 7.232 -0.792 1.00 95.00 156 GLU A C 1
ATOM 1209 O O . GLU A 1 156 ? 22.716 7.213 -1.322 1.00 95.00 156 GLU A O 1
ATOM 1214 N N . ALA A 1 157 ? 21.401 6.766 0.443 1.00 93.00 157 ALA A N 1
ATOM 1215 C CA . ALA A 1 157 ? 22.455 6.150 1.231 1.00 93.00 157 ALA A CA 1
ATOM 1216 C C . ALA A 1 157 ? 23.029 4.892 0.545 1.00 93.00 157 ALA A C 1
ATOM 1218 O O . ALA A 1 157 ? 22.410 4.257 -0.317 1.00 93.00 157 ALA A O 1
ATOM 1219 N N . LYS A 1 158 ? 24.250 4.512 0.950 1.00 86.75 158 LYS A N 1
ATOM 1220 C CA . LYS A 1 158 ? 24.920 3.304 0.435 1.00 86.75 158 LYS A CA 1
ATOM 1221 C C . LYS A 1 158 ? 24.140 2.031 0.762 1.00 86.75 158 LYS A C 1
ATOM 1223 O O . LYS A 1 158 ? 24.104 1.123 -0.063 1.00 86.75 158 LYS A O 1
ATOM 1228 N N . ASP A 1 159 ? 23.540 1.984 1.948 1.00 87.31 159 ASP A N 1
ATOM 1229 C CA . ASP A 1 159 ? 22.705 0.880 2.410 1.00 87.31 159 ASP A CA 1
ATOM 1230 C C . ASP A 1 159 ? 21.224 1.274 2.378 1.00 87.31 159 ASP A C 1
ATOM 1232 O O . ASP A 1 159 ? 20.818 2.274 2.970 1.00 87.31 159 ASP A O 1
ATOM 1236 N N . VAL A 1 160 ? 20.421 0.455 1.698 1.00 89.88 160 VAL A N 1
ATOM 1237 C CA . VAL A 1 160 ? 18.980 0.659 1.499 1.00 89.88 160 VAL A CA 1
ATOM 1238 C C . VAL A 1 160 ? 18.163 0.069 2.658 1.00 89.88 160 VAL A C 1
ATOM 1240 O O . VAL A 1 160 ? 16.973 0.363 2.786 1.00 89.88 160 VAL A O 1
ATOM 1243 N N . ALA A 1 161 ? 18.770 -0.723 3.552 1.00 89.81 161 ALA A N 1
ATOM 1244 C CA . ALA A 1 161 ? 18.063 -1.377 4.654 1.00 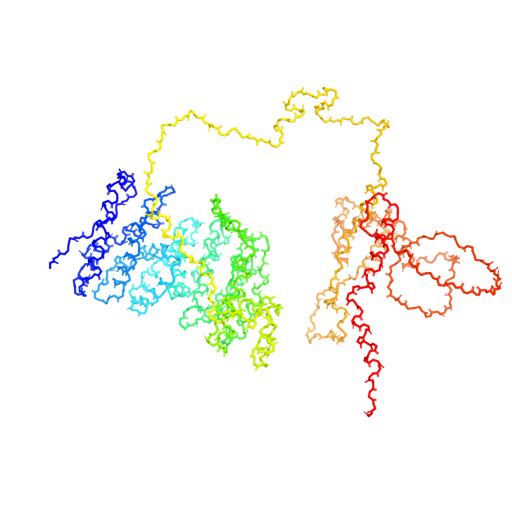89.81 161 ALA A CA 1
ATOM 1245 C C . ALA A 1 161 ? 17.287 -0.385 5.541 1.00 89.81 161 ALA A C 1
ATOM 1247 O O . ALA A 1 161 ? 16.139 -0.650 5.902 1.00 89.81 161 ALA A O 1
ATOM 1248 N N . GLY A 1 162 ? 17.856 0.796 5.814 1.00 88.62 162 GLY A N 1
ATOM 1249 C CA . GLY A 1 162 ? 17.194 1.853 6.590 1.00 88.62 162 GLY A CA 1
ATOM 1250 C C . GLY A 1 162 ? 15.914 2.401 5.940 1.00 88.62 162 GLY A C 1
ATOM 1251 O O . GLY A 1 162 ? 14.985 2.800 6.643 1.00 88.62 162 GLY A O 1
ATOM 1252 N N . ALA A 1 163 ? 15.812 2.365 4.607 1.00 93.25 163 ALA A N 1
ATOM 1253 C CA . ALA A 1 163 ? 14.627 2.812 3.872 1.00 93.25 163 ALA A CA 1
ATOM 1254 C C . ALA A 1 163 ? 13.476 1.790 3.916 1.00 93.25 163 ALA A C 1
ATOM 1256 O O . ALA A 1 163 ? 12.317 2.143 3.695 1.00 93.25 163 ALA A O 1
ATOM 1257 N N . MET A 1 164 ? 13.757 0.521 4.221 1.00 92.19 164 MET A N 1
ATOM 1258 C CA . MET A 1 164 ? 12.783 -0.566 4.092 1.00 92.19 164 MET A CA 1
ATOM 1259 C C . MET A 1 164 ? 11.582 -0.436 5.026 1.00 92.19 164 MET A C 1
ATOM 1261 O O . MET A 1 164 ? 10.453 -0.692 4.601 1.00 92.19 164 MET A O 1
ATOM 1265 N N . GLY A 1 165 ? 11.801 0.019 6.264 1.00 89.75 165 GLY A N 1
ATOM 1266 C CA . GLY A 1 165 ? 10.713 0.306 7.203 1.00 89.75 165 GLY A CA 1
ATOM 1267 C C . GLY A 1 165 ? 9.756 1.369 6.653 1.00 89.75 165 GLY A C 1
ATOM 1268 O O . GLY A 1 165 ? 8.538 1.177 6.640 1.00 89.75 165 GLY A O 1
ATOM 1269 N N . TYR A 1 166 ? 10.304 2.439 6.077 1.00 93.31 166 TYR A N 1
ATOM 1270 C CA . TYR A 1 166 ? 9.527 3.506 5.446 1.00 93.31 166 TYR A CA 1
ATOM 1271 C C . TYR A 1 166 ? 8.808 3.041 4.175 1.00 93.31 166 TYR A C 1
ATOM 1273 O O . TYR A 1 166 ? 7.631 3.337 4.000 1.00 93.31 166 TYR A O 1
ATOM 1281 N N . LEU A 1 167 ? 9.458 2.265 3.302 1.00 95.19 167 LEU A N 1
ATOM 1282 C CA . LEU A 1 167 ? 8.809 1.727 2.098 1.00 95.19 167 LEU A CA 1
ATOM 1283 C C . LEU A 1 167 ? 7.640 0.792 2.448 1.00 95.19 167 LEU A C 1
ATOM 1285 O O . LEU A 1 167 ? 6.603 0.819 1.782 1.00 95.19 167 LEU A O 1
ATOM 1289 N N . SER A 1 168 ? 7.791 -0.017 3.503 1.00 92.12 168 SER A N 1
ATOM 1290 C CA . SER A 1 168 ? 6.751 -0.950 3.953 1.00 92.12 168 SER A CA 1
ATOM 1291 C C . SER A 1 168 ? 5.504 -0.241 4.489 1.00 92.12 168 SER A C 1
ATOM 1293 O O . SER A 1 168 ? 4.388 -0.679 4.216 1.00 92.12 168 SER A O 1
ATOM 1295 N N . THR A 1 169 ? 5.691 0.886 5.181 1.00 93.25 169 THR A N 1
ATOM 1296 C CA . THR A 1 169 ? 4.615 1.718 5.743 1.00 93.25 169 THR A CA 1
ATOM 1297 C C . THR A 1 169 ? 4.010 2.668 4.705 1.00 93.25 169 THR A C 1
ATOM 1299 O O . THR A 1 169 ? 2.811 2.939 4.735 1.00 93.25 169 THR A O 1
ATOM 1302 N N . LEU A 1 170 ? 4.801 3.107 3.722 1.00 95.94 170 LEU A N 1
ATOM 1303 C CA . LEU A 1 170 ? 4.360 3.948 2.609 1.00 95.94 170 LEU A CA 1
ATOM 1304 C C . LEU A 1 170 ? 3.409 3.215 1.653 1.00 95.94 170 LEU A C 1
ATOM 1306 O O . LEU A 1 170 ? 2.420 3.795 1.206 1.00 95.94 170 LEU A O 1
ATOM 1310 N N . ALA A 1 171 ? 3.669 1.944 1.336 1.00 95.69 171 ALA A N 1
ATOM 1311 C CA . ALA A 1 171 ? 2.863 1.209 0.359 1.00 95.69 171 ALA A CA 1
ATOM 1312 C C . ALA A 1 171 ? 1.351 1.152 0.709 1.00 95.69 171 ALA A C 1
ATOM 1314 O O . ALA A 1 171 ? 0.537 1.440 -0.174 1.00 95.69 171 ALA A O 1
ATOM 1315 N N . PRO A 1 172 ? 0.928 0.858 1.957 1.00 95.44 172 PRO A N 1
ATOM 1316 C CA . PRO A 1 172 ? -0.474 0.968 2.363 1.00 95.44 172 PRO A CA 1
ATOM 1317 C C . PRO A 1 172 ? -1.087 2.355 2.153 1.00 95.44 172 PRO A C 1
ATOM 1319 O O . PRO A 1 172 ? -2.220 2.443 1.679 1.00 95.44 172 PRO A O 1
ATOM 1322 N N . VAL A 1 173 ? -0.341 3.423 2.453 1.00 96.44 173 VAL A N 1
ATOM 1323 C CA . VAL A 1 173 ? -0.803 4.811 2.291 1.00 96.44 173 VAL A CA 1
ATOM 1324 C C . VAL A 1 173 ? -1.032 5.128 0.814 1.00 96.44 173 VAL A C 1
ATOM 1326 O O . VAL A 1 173 ? -2.120 5.568 0.448 1.00 96.44 173 VAL A O 1
ATOM 1329 N N . LEU A 1 174 ? -0.066 4.811 -0.057 1.00 96.00 174 LEU A N 1
ATOM 1330 C CA . LEU A 1 174 ? -0.187 5.014 -1.509 1.00 96.00 174 LEU A CA 1
ATOM 1331 C C . LEU A 1 174 ? -1.319 4.186 -2.132 1.00 96.00 174 LEU A C 1
ATOM 1333 O O . LEU A 1 174 ? -1.965 4.604 -3.090 1.00 96.00 174 LEU A O 1
ATOM 1337 N N . HIS A 1 175 ? -1.571 2.986 -1.603 1.00 94.31 175 HIS A N 1
ATOM 1338 C CA . HIS A 1 175 ? -2.688 2.157 -2.051 1.00 94.31 175 HIS A CA 1
ATOM 1339 C C . HIS A 1 175 ? -4.055 2.747 -1.663 1.00 94.31 175 HIS A C 1
ATOM 1341 O O . HIS A 1 175 ? -5.053 2.529 -2.367 1.00 94.31 175 HIS A O 1
ATOM 1347 N N . ALA A 1 176 ? -4.110 3.439 -0.527 1.00 95.06 176 ALA A N 1
ATOM 1348 C CA . ALA A 1 176 ? -5.333 3.957 0.056 1.00 95.06 176 ALA A CA 1
ATOM 1349 C C . ALA A 1 176 ? -5.669 5.386 -0.408 1.00 95.06 176 ALA A C 1
ATOM 1351 O O . ALA A 1 176 ? -6.845 5.676 -0.610 1.00 95.06 176 ALA A O 1
ATOM 1352 N N . SER A 1 177 ? -4.673 6.250 -0.625 1.00 95.38 177 SER A N 1
ATOM 1353 C CA . SER A 1 177 ? -4.861 7.634 -1.076 1.00 95.38 177 SER A CA 1
ATOM 1354 C C . SER A 1 177 ? -4.064 7.924 -2.342 1.00 95.38 177 SER A C 1
ATOM 1356 O O . SER A 1 177 ? -2.831 7.942 -2.336 1.00 95.38 177 SER A O 1
ATOM 1358 N N . ALA A 1 178 ? -4.789 8.189 -3.431 1.00 94.56 178 ALA A N 1
ATOM 1359 C CA . ALA A 1 178 ? -4.184 8.613 -4.686 1.00 94.56 178 ALA A CA 1
ATOM 1360 C C . ALA A 1 178 ? -3.563 10.011 -4.563 1.00 94.56 178 ALA A C 1
ATOM 1362 O O . ALA A 1 178 ? -2.479 10.231 -5.085 1.00 94.56 178 ALA A O 1
ATOM 1363 N N . ASP A 1 179 ? -4.190 10.928 -3.825 1.00 95.44 179 ASP A N 1
ATOM 1364 C CA . ASP A 1 179 ? -3.690 12.298 -3.688 1.00 95.44 179 ASP A CA 1
ATOM 1365 C C . ASP A 1 179 ? -2.361 12.366 -2.929 1.00 95.44 179 ASP A C 1
ATOM 1367 O O . ASP A 1 179 ? -1.408 12.993 -3.396 1.00 95.44 179 ASP A O 1
ATOM 1371 N N . MET A 1 180 ? -2.246 11.642 -1.807 1.00 95.25 180 MET A N 1
ATOM 1372 C CA . MET A 1 180 ? -0.969 11.528 -1.096 1.00 95.25 180 MET A CA 1
ATOM 1373 C C . MET A 1 180 ? 0.099 10.888 -1.986 1.00 95.25 180 MET A C 1
ATOM 1375 O O . MET A 1 180 ? 1.251 11.318 -1.976 1.00 95.25 180 MET A O 1
ATOM 1379 N N . GLY A 1 181 ? -0.273 9.887 -2.791 1.00 95.56 181 GLY A N 1
ATOM 1380 C CA . GLY A 1 181 ? 0.663 9.257 -3.716 1.00 95.56 181 GLY A CA 1
ATOM 1381 C C . GLY A 1 181 ? 1.104 10.143 -4.871 1.00 95.56 181 GLY A C 1
ATOM 1382 O O . GLY A 1 181 ? 2.293 10.179 -5.184 1.00 95.56 181 GLY A O 1
ATOM 1383 N N . ALA A 1 182 ? 0.192 10.919 -5.449 1.00 95.19 182 ALA A N 1
ATOM 1384 C CA . ALA A 1 182 ? 0.524 11.922 -6.448 1.00 95.19 182 ALA A CA 1
ATOM 1385 C C . ALA A 1 182 ? 1.453 12.992 -5.858 1.00 95.19 182 ALA A C 1
ATOM 1387 O O . ALA A 1 182 ? 2.431 13.366 -6.501 1.00 95.19 182 ALA A O 1
ATOM 1388 N N . PHE A 1 183 ? 1.219 13.411 -4.607 1.00 95.44 183 PHE A N 1
ATOM 1389 C CA . PHE A 1 183 ? 2.114 14.325 -3.901 1.00 95.44 183 PHE A CA 1
ATOM 1390 C C . PHE A 1 183 ? 3.514 13.726 -3.689 1.00 95.44 183 PHE A C 1
ATOM 1392 O O . PHE A 1 183 ? 4.512 14.406 -3.933 1.00 95.44 183 PHE A O 1
ATOM 1399 N N . PHE A 1 184 ? 3.631 12.449 -3.309 1.00 94.62 184 PHE A N 1
ATOM 1400 C CA . PHE A 1 184 ? 4.933 11.768 -3.228 1.00 94.62 184 PHE A CA 1
ATOM 1401 C C . PHE A 1 184 ? 5.687 11.800 -4.563 1.00 94.62 184 PHE A C 1
ATOM 1403 O O . PHE A 1 184 ? 6.889 12.061 -4.578 1.00 94.62 184 PHE A O 1
ATOM 1410 N N . MET A 1 185 ? 4.973 11.631 -5.674 1.00 95.44 185 MET A N 1
ATOM 1411 C CA . MET A 1 185 ? 5.516 11.646 -7.035 1.00 95.44 185 MET A CA 1
ATOM 1412 C C . MET A 1 185 ? 5.736 13.054 -7.620 1.00 95.44 185 MET A C 1
ATOM 1414 O O . MET A 1 185 ? 6.029 13.182 -8.806 1.00 95.44 185 MET A O 1
ATOM 1418 N N . THR A 1 186 ? 5.595 14.126 -6.836 1.00 93.38 186 THR A N 1
ATOM 1419 C CA . THR A 1 186 ? 5.948 15.484 -7.295 1.00 93.38 186 THR A CA 1
ATOM 1420 C C . THR A 1 186 ? 7.464 15.644 -7.449 1.00 93.38 186 THR A C 1
ATOM 1422 O O . THR A 1 186 ? 8.217 15.293 -6.544 1.00 93.38 186 THR A O 1
ATOM 1425 N N . GLY A 1 187 ? 7.933 16.194 -8.571 1.00 91.50 187 GLY A N 1
ATOM 1426 C CA . GLY A 1 187 ? 9.372 16.270 -8.867 1.00 91.50 187 GLY A CA 1
ATOM 1427 C C . GLY A 1 187 ? 10.012 14.898 -9.133 1.00 91.50 187 GLY A C 1
ATOM 1428 O O . GLY A 1 187 ? 9.368 13.864 -8.960 1.00 91.50 187 GLY A O 1
ATOM 1429 N N . PHE A 1 188 ? 11.274 14.887 -9.569 1.00 91.75 188 PHE A N 1
ATOM 1430 C CA . PHE A 1 188 ? 11.963 13.671 -10.031 1.00 91.75 188 PHE A CA 1
ATOM 1431 C C . PHE A 1 188 ? 12.804 12.986 -8.947 1.00 91.75 188 PHE A C 1
ATOM 1433 O O . PHE A 1 188 ? 12.901 11.761 -8.951 1.00 91.75 188 PHE A O 1
ATOM 1440 N N . ASP A 1 189 ? 13.293 13.742 -7.959 1.00 95.19 189 ASP A N 1
ATOM 1441 C CA . ASP A 1 189 ? 14.266 13.294 -6.949 1.00 95.19 189 ASP A CA 1
ATOM 1442 C C . ASP A 1 189 ? 13.871 11.982 -6.256 1.00 95.19 189 ASP A C 1
ATOM 1444 O O . ASP A 1 189 ? 14.676 11.068 -6.090 1.00 95.19 189 ASP A O 1
ATOM 1448 N N . PHE A 1 190 ? 12.595 11.847 -5.883 1.00 96.75 190 PHE A N 1
ATOM 1449 C CA . PHE A 1 190 ? 12.118 10.635 -5.223 1.00 96.75 190 PHE A CA 1
ATOM 1450 C C . PHE A 1 190 ? 12.131 9.423 -6.162 1.00 96.75 190 PHE A C 1
ATOM 1452 O O . PHE A 1 190 ? 12.596 8.354 -5.766 1.00 96.75 190 PHE A O 1
ATOM 1459 N N . LEU A 1 191 ? 11.670 9.571 -7.409 1.00 97.19 191 LEU A N 1
ATOM 1460 C CA . LEU A 1 191 ? 11.702 8.474 -8.377 1.00 97.19 191 LEU A CA 1
ATOM 1461 C C . LEU A 1 191 ? 13.144 8.103 -8.741 1.00 97.19 191 LEU A C 1
ATOM 1463 O O . LEU A 1 191 ? 13.468 6.917 -8.780 1.00 97.19 191 LEU A O 1
ATOM 1467 N N . ASP A 1 192 ? 14.013 9.092 -8.927 1.00 96.69 192 ASP A N 1
ATOM 1468 C CA . ASP A 1 192 ? 15.432 8.875 -9.201 1.00 96.69 192 ASP A CA 1
ATOM 1469 C C . ASP A 1 192 ? 16.118 8.149 -8.041 1.00 96.69 192 ASP A C 1
ATOM 1471 O O . ASP A 1 192 ? 16.869 7.195 -8.264 1.00 96.69 192 ASP A O 1
ATOM 1475 N N . SER A 1 193 ? 15.786 8.501 -6.794 1.00 97.00 193 SER A N 1
ATOM 1476 C CA . SER A 1 193 ? 16.274 7.779 -5.617 1.00 97.00 193 SER A CA 1
ATOM 1477 C C . SER A 1 193 ? 15.802 6.318 -5.594 1.00 97.00 193 SER A C 1
ATOM 1479 O O . SER A 1 193 ? 16.595 5.436 -5.264 1.00 97.00 193 SER A O 1
ATOM 1481 N N . LEU A 1 194 ? 14.566 6.018 -6.027 1.00 97.44 194 LEU A N 1
ATOM 1482 C CA . LEU A 1 194 ? 14.063 4.642 -6.156 1.00 97.44 194 LEU A CA 1
ATOM 1483 C C . LEU A 1 194 ? 14.790 3.871 -7.264 1.00 97.44 194 LEU A C 1
ATOM 1485 O O . LEU A 1 194 ? 15.162 2.720 -7.045 1.00 97.44 194 LEU A O 1
ATOM 1489 N N . ILE A 1 195 ? 15.005 4.482 -8.434 1.00 96.75 195 ILE A N 1
ATOM 1490 C CA . ILE A 1 195 ? 15.746 3.878 -9.557 1.00 96.75 195 ILE A CA 1
ATOM 1491 C C . ILE A 1 195 ? 17.174 3.543 -9.113 1.00 96.75 195 ILE A C 1
ATOM 1493 O O . ILE A 1 195 ? 17.649 2.418 -9.282 1.00 96.75 195 ILE A O 1
ATOM 1497 N N . SER A 1 196 ? 17.835 4.518 -8.494 1.00 95.50 196 SER A N 1
ATOM 1498 C CA . SER A 1 196 ? 19.208 4.430 -8.010 1.00 95.50 196 SER A CA 1
ATOM 1499 C C . SER A 1 196 ? 19.351 3.377 -6.902 1.00 95.50 196 SER A C 1
ATOM 1501 O O . SER A 1 196 ? 20.238 2.521 -6.968 1.00 95.50 196 SER A O 1
ATOM 1503 N N . ALA A 1 197 ? 18.444 3.370 -5.918 1.00 95.88 197 ALA A N 1
ATOM 1504 C CA . ALA A 1 197 ? 18.411 2.364 -4.858 1.00 95.88 197 ALA A CA 1
ATOM 1505 C C . ALA A 1 197 ? 18.133 0.959 -5.410 1.00 95.88 197 ALA A C 1
ATOM 1507 O O . ALA A 1 197 ? 18.783 -0.003 -4.998 1.00 95.88 197 ALA A O 1
ATOM 1508 N N . TYR A 1 198 ? 17.219 0.827 -6.378 1.00 96.00 198 TYR A N 1
ATOM 1509 C CA . TYR A 1 198 ? 16.893 -0.455 -7.003 1.00 96.00 198 TYR A CA 1
ATOM 1510 C C . TYR A 1 198 ? 18.110 -1.091 -7.681 1.00 96.00 198 TYR A C 1
ATOM 1512 O O . TYR A 1 198 ? 18.378 -2.274 -7.472 1.00 96.00 198 TYR A O 1
ATOM 1520 N N . ALA A 1 199 ? 18.868 -0.300 -8.446 1.00 93.81 199 ALA A N 1
ATOM 1521 C CA . ALA A 1 199 ? 20.053 -0.766 -9.163 1.00 93.81 199 ALA A CA 1
ATOM 1522 C C . ALA A 1 199 ? 21.168 -1.259 -8.222 1.00 93.81 199 ALA A C 1
ATOM 1524 O O . ALA A 1 199 ? 21.902 -2.181 -8.574 1.00 93.81 199 ALA A O 1
ATOM 1525 N N . ARG A 1 200 ? 21.279 -0.681 -7.015 1.00 92.69 200 ARG A N 1
ATOM 1526 C CA . ARG A 1 200 ? 22.248 -1.100 -5.981 1.00 92.69 200 ARG A CA 1
ATOM 1527 C C . ARG A 1 200 ? 21.791 -2.296 -5.147 1.00 92.69 200 ARG A C 1
ATOM 1529 O O . ARG A 1 200 ? 22.607 -2.943 -4.496 1.00 92.69 200 ARG A O 1
ATOM 1536 N N . THR A 1 201 ? 20.493 -2.568 -5.123 1.00 92.50 201 THR A N 1
ATOM 1537 C CA . THR A 1 201 ? 19.907 -3.589 -4.256 1.00 92.50 201 THR A CA 1
ATOM 1538 C C . THR A 1 201 ? 20.104 -4.978 -4.858 1.00 92.50 201 THR A C 1
ATOM 1540 O O . THR A 1 201 ? 19.813 -5.194 -6.032 1.00 92.50 201 THR A O 1
ATOM 1543 N N . LEU A 1 202 ? 20.536 -5.952 -4.052 1.00 87.50 202 LEU A N 1
ATOM 1544 C CA . LEU A 1 202 ? 20.615 -7.365 -4.457 1.00 87.50 202 LEU A CA 1
ATOM 1545 C C . LEU A 1 202 ? 19.490 -8.217 -3.852 1.00 87.50 202 LEU A C 1
ATOM 1547 O O . LEU A 1 202 ? 19.070 -9.196 -4.464 1.00 87.50 202 LEU A O 1
ATOM 1551 N N . ASP A 1 203 ? 18.964 -7.830 -2.687 1.00 90.56 203 ASP A N 1
ATOM 1552 C CA . ASP A 1 203 ? 17.884 -8.559 -2.024 1.00 90.56 203 ASP A CA 1
ATOM 1553 C C . ASP A 1 203 ? 16.548 -8.420 -2.780 1.00 90.56 203 ASP A C 1
ATOM 1555 O O . ASP A 1 203 ? 16.034 -7.325 -3.033 1.00 90.56 203 ASP A O 1
ATOM 1559 N N . ASN A 1 204 ? 15.942 -9.563 -3.098 1.00 89.56 204 ASN A N 1
ATOM 1560 C CA . ASN A 1 204 ? 14.648 -9.652 -3.763 1.00 89.56 204 ASN A CA 1
ATOM 1561 C C . ASN A 1 204 ? 13.504 -9.053 -2.933 1.00 89.56 204 ASN A C 1
ATOM 1563 O O . ASN A 1 204 ? 12.556 -8.513 -3.513 1.00 89.56 204 ASN A O 1
ATOM 1567 N N . ALA A 1 205 ? 13.558 -9.137 -1.598 1.00 90.88 205 ALA A N 1
ATOM 1568 C CA . ALA A 1 205 ? 12.538 -8.535 -0.740 1.00 90.88 205 ALA A CA 1
ATOM 1569 C C . ALA A 1 205 ? 12.610 -7.002 -0.790 1.00 90.88 205 ALA A C 1
ATOM 1571 O O . ALA A 1 205 ? 11.582 -6.339 -0.952 1.00 90.88 205 ALA A O 1
ATOM 1572 N N . GLN A 1 206 ? 13.823 -6.447 -0.759 1.00 92.69 206 GLN A N 1
ATOM 1573 C CA . GLN A 1 206 ? 14.066 -5.013 -0.916 1.00 92.69 206 GLN A CA 1
ATOM 1574 C C . GLN A 1 206 ? 13.627 -4.496 -2.293 1.00 92.69 206 GLN A C 1
ATOM 1576 O O . GLN A 1 206 ? 12.813 -3.571 -2.377 1.00 92.69 206 GLN A O 1
ATOM 1581 N N . LYS A 1 207 ? 14.032 -5.177 -3.376 1.00 93.38 207 LYS A N 1
ATOM 1582 C CA . LYS A 1 207 ? 13.559 -4.889 -4.744 1.00 93.38 207 LYS A CA 1
ATOM 1583 C C . LYS A 1 207 ? 12.037 -4.905 -4.849 1.00 93.38 207 LYS A C 1
ATOM 1585 O O . LYS A 1 207 ? 11.439 -4.073 -5.540 1.00 93.38 207 LYS A O 1
ATOM 1590 N N . ARG A 1 208 ? 11.377 -5.833 -4.150 1.00 93.94 208 ARG A N 1
ATOM 1591 C CA . ARG A 1 208 ? 9.915 -5.921 -4.135 1.00 93.94 208 ARG A CA 1
ATOM 1592 C C . ARG A 1 208 ? 9.266 -4.702 -3.492 1.00 93.94 208 ARG A C 1
ATOM 1594 O O . ARG A 1 208 ? 8.279 -4.212 -4.036 1.00 93.94 208 ARG A O 1
ATOM 1601 N N . SER A 1 209 ? 9.787 -4.203 -2.378 1.00 94.94 209 SER A N 1
ATOM 1602 C CA . SER A 1 209 ? 9.227 -3.010 -1.735 1.00 94.94 209 SER A CA 1
ATOM 1603 C C . SER A 1 209 ? 9.407 -1.766 -2.600 1.00 94.94 209 SER A C 1
ATOM 1605 O O . SER A 1 209 ? 8.437 -1.041 -2.814 1.00 94.94 209 SER A O 1
ATOM 1607 N N . ILE A 1 210 ? 10.595 -1.575 -3.184 1.00 96.69 210 ILE A N 1
ATOM 1608 C CA . ILE A 1 210 ? 10.884 -0.449 -4.089 1.00 96.69 210 ILE A CA 1
ATOM 1609 C C . ILE A 1 210 ? 9.957 -0.490 -5.315 1.00 96.69 210 ILE A C 1
ATOM 1611 O O . ILE A 1 210 ? 9.261 0.484 -5.598 1.00 96.69 210 ILE A O 1
ATOM 1615 N N . SER A 1 211 ? 9.868 -1.639 -5.999 1.00 96.25 211 SER A N 1
ATOM 1616 C CA . SER A 1 211 ? 8.973 -1.813 -7.158 1.00 96.25 211 SER A CA 1
ATOM 1617 C C . SER A 1 211 ? 7.495 -1.638 -6.805 1.00 96.25 211 SER A C 1
ATOM 1619 O O . SER A 1 211 ? 6.741 -1.076 -7.596 1.00 96.25 211 SER A O 1
ATOM 1621 N N . THR A 1 212 ? 7.069 -2.055 -5.609 1.00 96.31 212 THR A N 1
ATOM 1622 C CA . THR A 1 212 ? 5.689 -1.854 -5.140 1.00 96.31 212 THR A CA 1
ATOM 1623 C C . THR A 1 212 ? 5.381 -0.371 -4.937 1.00 96.31 212 THR A C 1
ATOM 1625 O O . THR A 1 212 ? 4.333 0.091 -5.385 1.00 96.31 212 THR A O 1
ATOM 1628 N N . VAL A 1 213 ? 6.286 0.382 -4.305 1.00 97.75 213 VAL A N 1
ATOM 1629 C CA . VAL A 1 213 ? 6.125 1.829 -4.092 1.00 97.75 213 VAL A CA 1
ATOM 1630 C C . VAL A 1 213 ? 6.124 2.582 -5.422 1.00 97.75 213 VAL A C 1
ATOM 1632 O O . VAL A 1 213 ? 5.216 3.376 -5.651 1.00 97.75 213 VAL A O 1
ATOM 1635 N N . ALA A 1 214 ? 7.052 2.272 -6.333 1.00 97.81 214 ALA A N 1
ATOM 1636 C CA . ALA A 1 214 ? 7.087 2.872 -7.668 1.00 97.81 214 ALA A CA 1
ATOM 1637 C C . ALA A 1 214 ? 5.790 2.600 -8.452 1.00 97.81 214 ALA A C 1
ATOM 1639 O O . ALA A 1 214 ? 5.174 3.518 -8.990 1.00 97.81 214 ALA A O 1
ATOM 1640 N N . TYR A 1 215 ? 5.320 1.349 -8.456 1.00 97.62 215 TYR A N 1
ATOM 1641 C CA . TYR A 1 215 ? 4.053 0.969 -9.082 1.00 97.62 215 TYR A CA 1
ATOM 1642 C C . TYR A 1 215 ? 2.856 1.739 -8.509 1.00 97.62 215 TYR A C 1
ATOM 1644 O O . TYR A 1 215 ? 2.035 2.253 -9.270 1.00 97.62 215 TYR A O 1
ATOM 1652 N N . LEU A 1 216 ? 2.736 1.812 -7.179 1.00 97.38 216 LEU A N 1
ATOM 1653 C CA . LEU A 1 216 ? 1.624 2.504 -6.529 1.00 97.38 216 LEU A CA 1
ATOM 1654 C C . LEU A 1 216 ? 1.687 4.019 -6.748 1.00 97.38 216 LEU A C 1
ATOM 1656 O O . LEU A 1 216 ? 0.645 4.615 -7.005 1.00 97.38 216 LEU A O 1
ATOM 1660 N N . GLY A 1 217 ? 2.880 4.617 -6.711 1.00 96.94 217 GLY A N 1
ATOM 1661 C CA . GLY A 1 217 ? 3.095 6.038 -6.986 1.00 96.94 217 GLY A CA 1
ATOM 1662 C C . GLY A 1 217 ? 2.706 6.421 -8.415 1.00 96.94 217 GLY A C 1
ATOM 1663 O O . GLY A 1 217 ? 1.895 7.322 -8.610 1.00 96.94 217 GLY A O 1
ATOM 1664 N N . LEU A 1 218 ? 3.190 5.686 -9.422 1.00 96.62 218 LEU A N 1
ATOM 1665 C CA . LEU A 1 218 ? 2.822 5.925 -10.827 1.00 96.62 218 LEU A CA 1
ATOM 1666 C C . LEU A 1 218 ? 1.315 5.778 -11.061 1.00 96.62 218 LEU A C 1
ATOM 1668 O O . LEU A 1 218 ? 0.708 6.544 -11.804 1.00 96.62 218 LEU A O 1
ATOM 1672 N N . LEU A 1 219 ? 0.695 4.794 -10.410 1.00 95.69 219 LEU A N 1
ATOM 1673 C CA . LEU A 1 219 ? -0.738 4.554 -10.521 1.00 95.69 219 LEU A CA 1
ATOM 1674 C C . LEU A 1 219 ? -1.574 5.621 -9.796 1.00 95.69 219 LEU A C 1
ATOM 1676 O O . LEU A 1 219 ? -2.719 5.854 -10.181 1.00 95.69 219 LEU A O 1
ATOM 1680 N N . ALA A 1 220 ? -1.024 6.261 -8.763 1.00 95.50 220 ALA A N 1
ATOM 1681 C CA . ALA A 1 220 ? -1.681 7.338 -8.033 1.00 95.50 220 ALA A CA 1
ATOM 1682 C C . ALA A 1 220 ? -1.917 8.571 -8.922 1.00 95.50 220 ALA A C 1
ATOM 1684 O O . ALA A 1 220 ? -3.006 9.133 -8.874 1.00 95.50 220 ALA A O 1
ATOM 1685 N N . LEU A 1 221 ? -0.973 8.901 -9.816 1.00 94.69 221 LEU A N 1
ATOM 1686 C CA . LEU A 1 221 ? -1.046 10.048 -10.743 1.00 94.69 221 LEU A CA 1
ATOM 1687 C C . LEU A 1 221 ? -2.262 10.032 -11.688 1.00 94.69 221 LEU A C 1
ATOM 1689 O O . LEU A 1 221 ? -2.646 11.070 -12.218 1.00 94.69 221 LEU A O 1
ATOM 1693 N N . VAL A 1 222 ? -2.868 8.863 -11.917 1.00 93.00 222 VAL A N 1
ATOM 1694 C CA . VAL A 1 222 ? -4.054 8.711 -12.787 1.00 93.00 222 VAL A CA 1
ATOM 1695 C C . VAL A 1 222 ? -5.333 8.446 -11.992 1.00 93.00 222 VAL A C 1
ATOM 1697 O O . VAL A 1 222 ? -6.426 8.410 -12.544 1.00 93.00 222 VAL A O 1
ATOM 1700 N N . ARG A 1 223 ? -5.214 8.215 -10.684 1.00 91.50 223 ARG A N 1
ATOM 1701 C CA . ARG A 1 223 ? -6.348 7.913 -9.801 1.00 91.50 223 ARG A CA 1
ATOM 1702 C C . ARG A 1 223 ? -6.845 9.121 -9.018 1.00 91.50 223 ARG A C 1
ATOM 1704 O O . ARG A 1 223 ? -7.844 8.994 -8.314 1.00 91.50 223 ARG A O 1
ATOM 1711 N N . THR A 1 224 ? -6.139 10.242 -9.103 1.00 90.38 224 THR A N 1
ATOM 1712 C CA . THR A 1 224 ? -6.591 11.536 -8.595 1.00 90.38 224 THR A CA 1
ATOM 1713 C C . THR A 1 224 ? -7.807 12.028 -9.379 1.00 90.38 224 THR A C 1
ATOM 1715 O O . THR A 1 224 ? -8.049 11.599 -10.507 1.00 90.38 224 THR A O 1
ATOM 1718 N N . GLU A 1 225 ? -8.578 12.947 -8.789 1.00 85.38 225 GLU A N 1
ATOM 1719 C CA . GLU A 1 225 ? -9.758 13.532 -9.452 1.00 85.38 225 GLU A CA 1
ATOM 1720 C C . GLU A 1 225 ? -9.389 14.233 -10.761 1.00 85.38 225 GLU A C 1
ATOM 1722 O O . GLU A 1 225 ? -10.106 14.127 -11.755 1.00 85.38 225 GLU A O 1
ATOM 1727 N N . VAL A 1 226 ? -8.232 14.900 -10.759 1.00 86.38 226 VAL A N 1
ATOM 1728 C CA . VAL A 1 226 ? -7.588 15.444 -11.952 1.00 86.38 226 VAL A CA 1
ATOM 1729 C C . VAL A 1 226 ? -6.309 14.642 -12.204 1.00 86.38 226 VAL A C 1
ATOM 1731 O O . VAL A 1 226 ? -5.340 14.794 -11.451 1.00 86.38 226 VAL A O 1
ATOM 1734 N N . PRO A 1 227 ? -6.286 13.764 -13.223 1.00 86.50 227 PRO A N 1
ATOM 1735 C CA . PRO A 1 227 ? -5.094 13.012 -13.592 1.00 86.50 227 PRO A CA 1
ATOM 1736 C C . PRO A 1 227 ? -3.942 13.927 -14.023 1.00 86.50 227 PRO A C 1
ATOM 1738 O O . PRO A 1 227 ? -4.103 14.783 -14.892 1.00 86.50 227 PRO A O 1
ATOM 1741 N N . THR A 1 228 ? -2.750 13.712 -13.471 1.00 88.31 228 THR A N 1
ATOM 1742 C CA . THR A 1 228 ? -1.529 14.462 -13.812 1.00 88.31 228 THR A CA 1
ATOM 1743 C C . THR A 1 228 ? -0.732 13.731 -14.895 1.00 88.31 228 THR A C 1
ATOM 1745 O O . THR A 1 228 ? 0.366 13.214 -14.680 1.00 88.31 228 THR A O 1
ATOM 1748 N N . THR A 1 229 ? -1.301 13.666 -16.102 1.00 89.12 229 THR A N 1
ATOM 1749 C CA . THR A 1 229 ? -0.749 12.876 -17.219 1.00 89.12 229 THR A CA 1
ATOM 1750 C C . THR A 1 229 ? 0.613 13.358 -17.717 1.00 89.12 229 THR A C 1
ATOM 1752 O O . THR A 1 229 ? 1.378 12.539 -18.218 1.00 89.12 229 THR A O 1
ATOM 1755 N N . SER A 1 230 ? 0.932 14.649 -17.580 1.00 89.69 230 SER A N 1
ATOM 1756 C CA . SER A 1 230 ? 2.245 15.214 -17.934 1.00 89.69 230 SER A CA 1
ATOM 1757 C C . SER A 1 230 ? 3.351 14.690 -17.017 1.00 89.69 230 SER A C 1
ATOM 1759 O O . SER A 1 230 ? 4.333 14.119 -17.482 1.00 89.69 230 SER A O 1
ATOM 1761 N N . VAL A 1 231 ? 3.130 14.776 -15.704 1.00 92.38 231 VAL A N 1
ATOM 1762 C CA . VAL A 1 231 ? 4.054 14.256 -14.687 1.00 92.38 231 VAL A CA 1
ATOM 1763 C C . VAL A 1 231 ? 4.228 12.747 -14.851 1.00 92.38 231 VAL A C 1
ATOM 1765 O O . VAL A 1 231 ? 5.344 12.240 -14.790 1.00 92.38 231 VAL A O 1
ATOM 1768 N N . LEU A 1 232 ? 3.141 12.019 -15.136 1.00 94.31 232 LEU A N 1
ATOM 1769 C CA . LEU A 1 232 ? 3.229 10.600 -15.470 1.00 94.31 232 LEU A CA 1
ATOM 1770 C C . LEU A 1 232 ? 4.101 10.362 -16.709 1.00 94.31 232 LEU A C 1
ATOM 1772 O O . LEU A 1 232 ? 4.954 9.480 -16.669 1.00 94.31 232 LEU A O 1
ATOM 1776 N N . SER A 1 233 ? 3.889 11.102 -17.804 1.00 93.12 233 SER A N 1
ATOM 1777 C CA . SER A 1 233 ? 4.690 10.907 -19.014 1.00 93.12 233 SER A CA 1
ATOM 1778 C C . SER A 1 233 ? 6.172 11.137 -18.748 1.00 93.12 233 SER A C 1
ATOM 1780 O O . SER A 1 233 ? 6.977 10.301 -19.155 1.00 93.12 233 SER A O 1
ATOM 1782 N N . ASP A 1 234 ? 6.521 12.189 -18.007 1.00 94.44 234 ASP A N 1
ATOM 1783 C CA . ASP A 1 234 ? 7.911 12.515 -17.691 1.00 94.44 234 ASP A CA 1
ATOM 1784 C C . ASP A 1 234 ? 8.552 11.416 -16.835 1.00 94.44 234 ASP A C 1
ATOM 1786 O O . ASP A 1 234 ? 9.614 10.905 -17.182 1.00 94.44 234 ASP A O 1
ATOM 1790 N N . HIS A 1 235 ? 7.859 10.945 -15.792 1.00 96.19 235 HIS A N 1
ATOM 1791 C CA . HIS A 1 235 ? 8.327 9.830 -14.959 1.00 96.19 235 HIS A CA 1
ATOM 1792 C C . HIS A 1 235 ? 8.552 8.541 -15.745 1.00 96.19 235 HIS A C 1
ATOM 1794 O O . HIS A 1 235 ? 9.531 7.826 -15.516 1.00 96.19 235 HIS A O 1
ATOM 1800 N N . LEU A 1 236 ? 7.658 8.224 -16.682 1.00 96.19 236 LEU A N 1
ATOM 1801 C CA . LEU A 1 236 ? 7.812 7.044 -17.527 1.00 96.19 236 LEU A CA 1
ATOM 1802 C C . LEU A 1 236 ? 8.976 7.197 -18.521 1.00 96.19 236 LEU A C 1
ATOM 1804 O O . LEU A 1 236 ? 9.668 6.213 -18.784 1.00 96.19 236 LEU A O 1
ATOM 1808 N N . PHE A 1 237 ? 9.237 8.405 -19.035 1.00 95.31 237 PHE A N 1
ATOM 1809 C CA . PHE A 1 237 ? 10.435 8.689 -19.835 1.00 95.31 237 PHE A CA 1
ATOM 1810 C C . PHE A 1 237 ? 11.718 8.547 -19.002 1.00 95.31 237 PHE A C 1
ATOM 1812 O O . PHE A 1 237 ? 12.666 7.906 -19.461 1.00 95.31 237 PHE A O 1
ATOM 1819 N N . THR A 1 238 ? 11.750 9.052 -17.768 1.00 95.75 238 THR A N 1
ATOM 1820 C CA . THR A 1 238 ? 12.897 8.887 -16.857 1.00 95.75 238 THR A CA 1
ATOM 1821 C C . THR A 1 238 ? 13.168 7.410 -16.564 1.00 95.75 238 THR A C 1
ATOM 1823 O O . THR A 1 238 ? 14.293 6.936 -16.711 1.00 95.75 238 THR A O 1
ATOM 1826 N N . LEU A 1 239 ? 12.127 6.630 -16.265 1.00 96.19 239 LEU A N 1
ATOM 1827 C CA . LEU A 1 239 ? 12.254 5.183 -16.070 1.00 96.19 239 LEU A CA 1
ATOM 1828 C C . LEU A 1 239 ? 12.767 4.459 -17.315 1.00 96.19 239 LEU A C 1
ATOM 1830 O O . LEU A 1 239 ? 13.599 3.561 -17.198 1.00 96.19 239 LEU A O 1
ATOM 1834 N N . ARG A 1 240 ? 12.287 4.849 -18.500 1.00 95.44 240 ARG A N 1
ATOM 1835 C CA . ARG A 1 240 ? 12.734 4.284 -19.777 1.00 95.44 240 ARG A CA 1
ATOM 1836 C C . ARG A 1 240 ? 14.213 4.569 -20.025 1.00 95.44 240 ARG A C 1
ATOM 1838 O O . ARG A 1 240 ? 14.981 3.644 -20.257 1.00 95.44 240 ARG A O 1
ATOM 1845 N N . THR A 1 241 ? 14.624 5.828 -19.902 1.00 95.19 241 THR A N 1
ATOM 1846 C CA . THR A 1 241 ? 16.022 6.233 -20.125 1.00 95.19 241 THR A CA 1
ATOM 1847 C C . THR A 1 241 ? 16.991 5.590 -19.129 1.00 95.19 241 THR A C 1
ATOM 1849 O O . THR A 1 241 ? 18.128 5.290 -19.492 1.00 95.19 241 THR A O 1
ATOM 1852 N N . ALA A 1 242 ? 16.559 5.333 -17.891 1.00 94.69 242 ALA A N 1
ATOM 1853 C CA . ALA A 1 242 ? 17.330 4.557 -16.922 1.00 94.69 242 ALA A CA 1
ATOM 1854 C C . ALA A 1 242 ? 17.380 3.057 -17.272 1.00 94.69 242 ALA A C 1
ATOM 1856 O O . ALA A 1 242 ? 18.417 2.409 -17.105 1.00 94.69 242 ALA A O 1
ATOM 1857 N N . ALA A 1 243 ? 16.279 2.497 -17.779 1.00 94.25 243 ALA A N 1
ATOM 1858 C CA . ALA A 1 243 ? 16.207 1.103 -18.202 1.00 94.25 243 ALA A CA 1
ATOM 1859 C C . ALA A 1 243 ? 17.094 0.808 -19.418 1.00 94.25 243 ALA A C 1
ATOM 1861 O O . ALA A 1 243 ? 17.754 -0.221 -19.428 1.00 94.25 243 ALA A O 1
ATOM 1862 N N . ASP A 1 244 ? 17.179 1.726 -20.384 1.00 93.19 244 ASP A N 1
ATOM 1863 C CA . ASP A 1 244 ? 18.025 1.577 -21.581 1.00 93.19 244 ASP A CA 1
ATOM 1864 C C . ASP A 1 244 ? 19.521 1.466 -21.251 1.00 93.19 244 ASP A C 1
ATOM 1866 O O . ASP A 1 244 ? 20.291 0.861 -21.994 1.00 93.19 244 ASP A O 1
ATOM 1870 N N . LYS A 1 245 ? 19.940 2.029 -20.113 1.00 92.06 245 LYS A N 1
ATOM 1871 C CA . LYS A 1 245 ? 21.333 2.011 -19.642 1.00 92.06 245 LYS A CA 1
ATOM 1872 C C . LYS A 1 245 ? 21.648 0.835 -18.717 1.00 92.06 245 LYS A C 1
ATOM 1874 O O . LYS A 1 245 ? 22.800 0.676 -18.319 1.00 92.06 245 LYS A O 1
ATOM 1879 N N . SER A 1 246 ? 20.649 0.053 -18.308 1.00 89.31 246 SER A N 1
ATOM 1880 C CA . SER A 1 246 ? 20.789 -0.968 -17.267 1.00 89.31 246 SER A CA 1
ATOM 1881 C C . SER A 1 246 ? 20.390 -2.354 -17.760 1.00 89.31 246 SER A C 1
ATOM 1883 O O . SER A 1 246 ? 19.622 -2.523 -18.703 1.00 89.31 246 SER A O 1
ATOM 1885 N N . THR A 1 247 ? 20.921 -3.390 -17.111 1.00 88.56 247 THR A N 1
ATOM 1886 C CA . THR A 1 247 ? 20.471 -4.758 -17.380 1.00 88.56 247 THR A CA 1
ATOM 1887 C C . THR A 1 247 ? 19.044 -4.952 -16.853 1.00 88.56 247 THR A C 1
ATOM 1889 O O . THR A 1 247 ? 18.658 -4.312 -15.868 1.00 88.56 247 THR A O 1
ATOM 1892 N N . PRO A 1 248 ? 18.255 -5.889 -17.414 1.00 82.88 248 PRO A N 1
ATOM 1893 C CA . PRO A 1 248 ? 16.892 -6.144 -16.942 1.00 82.88 248 PRO A CA 1
ATOM 1894 C C . PRO A 1 248 ? 16.794 -6.434 -15.435 1.00 82.88 248 PRO A C 1
ATOM 1896 O O . PRO A 1 248 ? 15.811 -6.073 -14.801 1.00 82.88 248 PRO A O 1
ATOM 1899 N N . GLN A 1 249 ? 17.824 -7.041 -14.834 1.00 84.12 249 GLN A N 1
ATOM 1900 C CA . GLN A 1 249 ? 17.871 -7.347 -13.397 1.00 84.12 249 GLN A CA 1
ATOM 1901 C C . GLN A 1 249 ? 18.117 -6.123 -12.502 1.00 84.12 249 GLN A C 1
ATOM 1903 O O . GLN A 1 249 ? 17.748 -6.146 -11.323 1.00 84.12 249 GLN A O 1
ATOM 1908 N N . ALA A 1 250 ? 18.753 -5.081 -13.037 1.00 87.44 250 ALA A N 1
ATOM 1909 C CA . ALA A 1 250 ? 19.031 -3.824 -12.345 1.00 87.44 250 ALA A CA 1
ATOM 1910 C C . ALA A 1 250 ? 18.012 -2.722 -12.691 1.00 87.44 250 ALA A C 1
ATOM 1912 O O . ALA A 1 250 ? 18.048 -1.647 -12.098 1.00 87.44 250 ALA A O 1
ATOM 1913 N N . SER A 1 251 ? 17.093 -2.984 -13.625 1.00 94.81 251 SER A N 1
ATOM 1914 C CA . SER A 1 251 ? 16.089 -2.025 -14.077 1.00 94.81 251 SER A CA 1
ATOM 1915 C C . SER A 1 251 ? 14.812 -2.091 -13.237 1.00 94.81 251 SER A C 1
ATOM 1917 O O . SER A 1 251 ? 14.075 -3.081 -13.256 1.00 94.81 251 SER A O 1
ATOM 1919 N N . LEU A 1 252 ? 14.503 -0.986 -12.550 1.00 96.56 252 LEU A N 1
ATOM 1920 C CA . LEU A 1 252 ? 13.235 -0.812 -11.835 1.00 96.56 252 LEU A CA 1
ATOM 1921 C C . LEU A 1 252 ? 12.036 -0.891 -12.793 1.00 96.56 252 LEU A C 1
ATOM 1923 O O . LEU A 1 252 ? 11.008 -1.475 -12.449 1.00 96.56 252 LEU A O 1
ATOM 1927 N N . LEU A 1 253 ? 12.168 -0.335 -14.003 1.00 96.81 253 LEU A N 1
ATOM 1928 C CA . LEU A 1 253 ? 11.108 -0.369 -15.010 1.00 96.81 253 LEU A CA 1
ATOM 1929 C C . LEU A 1 253 ? 10.789 -1.806 -15.432 1.00 96.81 253 LEU A C 1
ATOM 1931 O O . LEU A 1 253 ? 9.617 -2.183 -15.447 1.00 96.81 253 LEU A O 1
ATOM 1935 N N . ALA A 1 254 ? 11.814 -2.607 -15.740 1.00 95.38 254 ALA A N 1
ATOM 1936 C CA . ALA A 1 254 ? 11.628 -3.993 -16.161 1.00 95.38 254 ALA A CA 1
ATOM 1937 C C . ALA A 1 254 ? 10.898 -4.805 -15.080 1.00 95.38 254 ALA A C 1
ATOM 1939 O O . ALA A 1 254 ? 9.946 -5.528 -15.383 1.00 95.38 254 ALA A O 1
ATOM 1940 N N . ASP A 1 255 ? 11.272 -4.637 -13.807 1.00 95.44 255 ASP A N 1
ATOM 1941 C CA . ASP A 1 255 ? 10.599 -5.286 -12.677 1.00 95.44 255 ASP A CA 1
ATOM 1942 C C . ASP A 1 255 ? 9.143 -4.839 -12.540 1.00 95.44 255 ASP A C 1
ATOM 1944 O O . ASP A 1 255 ? 8.238 -5.674 -12.494 1.00 95.44 255 ASP A O 1
ATOM 1948 N N . VAL A 1 256 ? 8.883 -3.529 -12.546 1.00 96.38 256 VAL A N 1
ATOM 1949 C CA . VAL A 1 256 ? 7.522 -2.997 -12.406 1.00 96.38 256 VAL A CA 1
ATOM 1950 C C . VAL A 1 256 ? 6.623 -3.466 -13.552 1.00 96.38 256 VAL A C 1
ATOM 1952 O O . VAL A 1 256 ? 5.503 -3.910 -13.296 1.00 96.38 256 VAL A O 1
ATOM 1955 N N . VAL A 1 257 ? 7.082 -3.426 -14.804 1.00 95.50 257 VAL A N 1
ATOM 1956 C CA . VAL A 1 257 ? 6.279 -3.854 -15.963 1.00 95.50 257 VAL A CA 1
ATOM 1957 C C . VAL A 1 257 ? 6.065 -5.375 -15.986 1.00 95.50 257 VAL A C 1
ATOM 1959 O O . VAL A 1 257 ? 4.997 -5.833 -16.400 1.00 95.50 257 VAL A O 1
ATOM 1962 N N . THR A 1 258 ? 7.046 -6.159 -15.533 1.00 94.38 258 THR A N 1
ATOM 1963 C CA . THR A 1 258 ? 6.965 -7.630 -15.507 1.00 94.38 258 THR A CA 1
ATOM 1964 C C . THR A 1 258 ? 6.085 -8.130 -14.361 1.00 94.38 258 THR A C 1
ATOM 1966 O O . THR A 1 258 ? 5.219 -8.982 -14.556 1.00 94.38 258 THR A O 1
ATOM 1969 N N . ASN A 1 259 ? 6.291 -7.604 -13.152 1.00 94.06 259 ASN A N 1
ATOM 1970 C CA . ASN A 1 259 ? 5.721 -8.149 -11.919 1.00 94.06 259 ASN A CA 1
ATOM 1971 C C . ASN A 1 259 ? 4.440 -7.444 -11.455 1.00 94.06 259 ASN A C 1
ATOM 1973 O O . ASN A 1 259 ? 3.840 -7.854 -10.457 1.00 94.06 259 ASN A O 1
ATOM 1977 N N . THR A 1 260 ? 3.987 -6.407 -12.164 1.00 94.38 260 THR A N 1
ATOM 1978 C CA . THR A 1 260 ? 2.746 -5.686 -11.846 1.00 94.38 260 THR A CA 1
ATOM 1979 C C . THR A 1 260 ? 1.861 -5.491 -13.077 1.00 94.38 260 THR A C 1
ATOM 1981 O O . THR A 1 260 ? 2.275 -5.672 -14.218 1.00 94.38 260 THR A O 1
ATOM 1984 N N . ALA A 1 261 ? 0.610 -5.085 -12.853 1.00 93.38 261 ALA A N 1
ATOM 1985 C CA . ALA A 1 261 ? -0.332 -4.755 -13.921 1.00 93.38 261 ALA A CA 1
ATOM 1986 C C . ALA A 1 261 ? -0.251 -3.274 -14.352 1.00 93.38 261 ALA A C 1
ATOM 1988 O O . ALA A 1 261 ? -1.264 -2.734 -14.796 1.00 93.38 261 ALA A O 1
ATOM 1989 N N . LEU A 1 262 ? 0.907 -2.607 -14.188 1.00 95.00 262 LEU A N 1
ATOM 1990 C CA . LEU A 1 262 ? 1.066 -1.163 -14.426 1.00 95.00 262 LEU A CA 1
ATOM 1991 C C . LEU A 1 262 ? 0.509 -0.743 -15.789 1.00 95.00 262 LEU A C 1
ATOM 1993 O O . LEU A 1 262 ? -0.442 0.027 -15.839 1.00 95.00 262 LEU A O 1
ATOM 1997 N N . VAL A 1 263 ? 1.051 -1.293 -16.880 1.00 93.69 263 VAL A N 1
ATOM 1998 C CA . VAL A 1 263 ? 0.693 -0.873 -18.246 1.00 93.69 263 VAL A CA 1
ATOM 1999 C C . VAL A 1 263 ? -0.799 -1.066 -18.523 1.00 93.69 263 VAL A C 1
ATOM 2001 O O . VAL A 1 263 ? -1.456 -0.156 -19.018 1.00 93.69 263 VAL A O 1
ATOM 2004 N N . ALA A 1 264 ? -1.365 -2.218 -18.147 1.00 92.62 264 ALA A N 1
ATOM 2005 C CA . ALA A 1 264 ? -2.788 -2.497 -18.344 1.00 92.62 264 ALA A CA 1
ATOM 2006 C C . ALA A 1 264 ? -3.680 -1.520 -17.559 1.00 92.62 264 ALA A C 1
ATOM 2008 O O . ALA A 1 264 ? -4.672 -1.019 -18.086 1.00 92.62 264 ALA A O 1
ATOM 2009 N N . ARG A 1 265 ? -3.310 -1.209 -16.309 1.00 93.62 265 ARG A N 1
ATOM 2010 C CA . ARG A 1 265 ? -4.059 -0.267 -15.470 1.00 93.62 265 ARG A CA 1
ATOM 2011 C C . ARG A 1 265 ? -3.936 1.175 -15.946 1.00 93.62 265 ARG A C 1
ATOM 2013 O O . ARG A 1 265 ? -4.935 1.882 -15.906 1.00 93.62 265 ARG A O 1
ATOM 2020 N N . LEU A 1 266 ? -2.758 1.593 -16.409 1.00 92.81 266 LEU A N 1
ATOM 2021 C CA . LEU A 1 266 ? -2.564 2.919 -16.993 1.00 92.81 266 LEU A CA 1
ATOM 2022 C C . LEU A 1 266 ? -3.371 3.064 -18.287 1.00 92.81 266 LEU A C 1
ATOM 2024 O O . LEU A 1 266 ? -4.104 4.034 -18.417 1.00 92.81 266 LEU A O 1
ATOM 2028 N N . ARG A 1 267 ? -3.343 2.074 -19.192 1.00 90.94 267 ARG A N 1
ATOM 2029 C CA . ARG A 1 267 ? -4.171 2.091 -20.413 1.00 90.94 267 ARG A CA 1
ATOM 2030 C C . ARG A 1 267 ? -5.658 2.239 -20.100 1.00 90.94 267 ARG A C 1
ATOM 2032 O O . ARG A 1 267 ? -6.320 3.087 -20.686 1.00 90.94 267 ARG A O 1
ATOM 2039 N N . HIS A 1 268 ? -6.168 1.453 -19.152 1.00 90.56 268 HIS A N 1
ATOM 2040 C CA . HIS A 1 268 ? -7.575 1.530 -18.763 1.00 90.56 268 HIS A CA 1
ATOM 2041 C C . HIS A 1 268 ? -7.939 2.895 -18.164 1.00 90.56 268 HIS A C 1
ATOM 2043 O O . HIS A 1 268 ? -8.965 3.464 -18.517 1.00 90.56 268 HIS A O 1
ATOM 2049 N N . ALA A 1 269 ? -7.085 3.441 -17.296 1.00 87.00 269 ALA A N 1
ATOM 2050 C CA . ALA A 1 269 ? -7.350 4.707 -16.617 1.00 87.00 269 ALA A CA 1
ATOM 2051 C C . ALA A 1 269 ? -7.233 5.938 -17.538 1.00 87.00 269 ALA A C 1
ATOM 2053 O O . ALA A 1 269 ? -7.786 6.989 -17.233 1.00 87.00 269 ALA A O 1
ATOM 2054 N N . ILE A 1 270 ? -6.522 5.810 -18.658 1.00 84.12 270 ILE A N 1
ATOM 2055 C CA . ILE A 1 270 ? -6.207 6.904 -19.587 1.00 84.12 270 ILE A CA 1
ATOM 2056 C C . ILE A 1 270 ? -7.056 6.824 -20.883 1.00 84.12 270 ILE A C 1
ATOM 2058 O O . ILE A 1 270 ? -7.001 7.711 -21.738 1.00 84.12 270 ILE A O 1
ATOM 2062 N N . SER A 1 271 ? -7.883 5.781 -21.028 1.00 75.00 271 SER A N 1
ATOM 2063 C CA . SER A 1 271 ? -8.716 5.539 -22.211 1.00 75.00 271 SER A CA 1
ATOM 2064 C C . SER A 1 271 ? -9.638 6.729 -22.531 1.00 75.00 271 SER A C 1
ATOM 2066 O O . SER A 1 271 ? -10.436 7.150 -21.697 1.00 75.00 271 SER A O 1
ATOM 2068 N N . GLY A 1 272 ? -9.538 7.259 -23.757 1.00 67.25 272 GLY A N 1
ATOM 2069 C CA . GLY A 1 272 ? -10.434 8.285 -24.313 1.00 67.25 272 GLY A CA 1
ATOM 2070 C C . GLY A 1 272 ? -9.990 9.753 -24.191 1.00 67.25 272 GLY A C 1
ATOM 2071 O O . GLY A 1 272 ? -10.622 10.598 -24.815 1.00 67.25 272 GLY A O 1
ATOM 2072 N N . LYS A 1 273 ? -8.930 10.088 -23.429 1.00 65.19 273 LYS A N 1
ATOM 2073 C CA . LYS A 1 273 ? -8.468 11.492 -23.228 1.00 65.19 273 LYS A CA 1
ATOM 2074 C C . LYS A 1 273 ? -6.938 11.686 -23.207 1.00 65.19 273 LYS A C 1
ATOM 2076 O O . LYS A 1 273 ? -6.447 12.739 -22.810 1.00 65.19 273 LYS A O 1
ATOM 2081 N N . ALA A 1 274 ? -6.172 10.668 -23.587 1.00 69.94 274 ALA A N 1
ATOM 2082 C CA . ALA A 1 274 ? -4.711 10.684 -23.522 1.00 69.94 274 ALA A CA 1
ATOM 2083 C C . ALA A 1 274 ? -4.054 11.417 -24.696 1.00 69.94 274 ALA A C 1
ATOM 2085 O O . ALA A 1 274 ? -4.499 11.236 -25.828 1.00 69.94 274 ALA A O 1
ATOM 2086 N N . PRO A 1 275 ? -2.903 12.079 -24.489 1.00 79.94 275 PRO A N 1
ATOM 2087 C CA . PRO A 1 275 ? -2.007 12.413 -25.590 1.00 79.94 275 PRO A CA 1
ATOM 2088 C C . PRO A 1 275 ? -1.532 11.131 -26.292 1.00 79.94 275 PRO A C 1
ATOM 2090 O O . PRO A 1 275 ? -1.042 10.213 -25.627 1.00 79.94 275 PRO A O 1
ATOM 2093 N N . GLU A 1 276 ? -1.588 11.075 -27.628 1.00 83.94 276 GLU A N 1
ATOM 2094 C CA . GLU A 1 276 ? -1.116 9.917 -28.413 1.00 83.94 276 GLU A CA 1
ATOM 2095 C C . GLU A 1 276 ? 0.317 9.507 -28.045 1.00 83.94 276 GLU A C 1
ATOM 2097 O O . GLU A 1 276 ? 0.636 8.321 -27.953 1.00 83.94 276 GLU A O 1
ATOM 2102 N N . ARG A 1 277 ? 1.176 10.488 -27.745 1.00 86.44 277 ARG A N 1
ATOM 2103 C CA . ARG A 1 277 ? 2.553 10.267 -27.286 1.00 86.44 277 ARG A CA 1
ATOM 2104 C C . ARG A 1 277 ? 2.631 9.339 -26.068 1.00 86.44 277 ARG A C 1
ATOM 2106 O O . ARG A 1 277 ? 3.523 8.498 -26.009 1.00 86.44 277 ARG A O 1
ATOM 2113 N N . LEU A 1 278 ? 1.711 9.476 -25.112 1.00 88.25 278 LEU A N 1
ATOM 2114 C CA . LEU A 1 278 ? 1.678 8.644 -23.910 1.00 88.25 278 LEU A CA 1
ATOM 2115 C C . LEU A 1 278 ? 1.221 7.218 -24.234 1.00 88.25 278 LEU A C 1
ATOM 2117 O O . LEU A 1 278 ? 1.781 6.270 -23.695 1.00 88.25 278 LEU A O 1
ATOM 2121 N N . SER A 1 279 ? 0.261 7.053 -25.149 1.00 89.00 279 SER A N 1
ATOM 2122 C CA . SER A 1 279 ? -0.167 5.721 -25.602 1.00 89.00 279 SER A CA 1
ATOM 2123 C C . SER A 1 279 ? 0.971 4.957 -26.289 1.00 89.00 279 SER A C 1
ATOM 2125 O O . SER A 1 279 ? 1.305 3.856 -25.855 1.00 89.00 279 SER A O 1
ATOM 2127 N N . LYS A 1 280 ? 1.675 5.605 -27.230 1.00 91.25 280 LYS A N 1
ATOM 2128 C CA . LYS A 1 280 ? 2.867 5.052 -27.893 1.00 91.25 280 LYS A CA 1
ATOM 2129 C C . LYS A 1 280 ? 3.961 4.716 -26.882 1.00 91.25 280 LYS A C 1
ATOM 2131 O O . LYS A 1 280 ? 4.589 3.666 -26.972 1.00 91.25 280 LYS A O 1
ATOM 2136 N N . LEU A 1 281 ? 4.170 5.574 -25.878 1.00 93.31 281 LEU A N 1
ATOM 2137 C CA . LEU A 1 281 ? 5.111 5.281 -24.802 1.00 93.31 281 LEU A CA 1
ATOM 2138 C C . LEU A 1 281 ? 4.707 4.008 -24.048 1.00 93.31 281 LEU A C 1
ATOM 2140 O O . LEU A 1 281 ? 5.553 3.138 -23.859 1.00 93.31 281 LEU A O 1
ATOM 2144 N N . LEU A 1 282 ? 3.441 3.856 -23.648 1.00 93.25 282 LEU A N 1
ATOM 2145 C CA . LEU A 1 282 ? 2.970 2.654 -22.950 1.00 93.25 282 LEU A CA 1
ATOM 2146 C C . LEU A 1 282 ? 3.162 1.381 -23.784 1.00 93.25 282 LEU A C 1
ATOM 2148 O O . LEU A 1 282 ? 3.464 0.336 -23.208 1.00 93.25 282 LEU A O 1
ATOM 2152 N N . ASP A 1 283 ? 3.038 1.467 -25.109 1.00 91.94 283 ASP A N 1
ATOM 2153 C CA . ASP A 1 283 ? 3.331 0.355 -26.018 1.00 91.94 283 ASP A CA 1
ATOM 2154 C C . ASP A 1 283 ? 4.816 -0.007 -26.000 1.00 91.94 283 ASP A C 1
ATOM 2156 O O . ASP A 1 283 ? 5.152 -1.181 -25.835 1.00 91.94 283 ASP A O 1
ATOM 2160 N N . THR A 1 284 ? 5.707 0.991 -26.026 1.00 94.44 284 THR A N 1
ATOM 2161 C CA . THR A 1 284 ? 7.149 0.743 -25.862 1.00 94.44 284 THR A CA 1
ATOM 2162 C C . THR A 1 284 ? 7.492 0.148 -24.499 1.00 94.44 284 THR A C 1
ATOM 2164 O O . THR A 1 284 ? 8.370 -0.698 -24.420 1.00 94.44 284 THR A O 1
ATOM 2167 N N . LEU A 1 285 ? 6.788 0.501 -23.416 1.00 94.12 285 LEU A N 1
ATOM 2168 C CA . LEU A 1 285 ? 7.090 -0.064 -22.094 1.00 94.12 285 LEU A CA 1
ATOM 2169 C C . LEU A 1 285 ? 6.860 -1.578 -22.028 1.00 94.12 285 LEU A C 1
ATOM 2171 O O . LEU A 1 285 ? 7.519 -2.251 -21.239 1.00 94.12 285 LEU A O 1
ATOM 2175 N N . VAL A 1 286 ? 5.954 -2.132 -22.844 1.00 91.88 286 VAL A N 1
ATOM 2176 C CA . VAL A 1 286 ? 5.679 -3.580 -22.868 1.00 91.88 286 VAL A CA 1
ATOM 2177 C C . VAL A 1 286 ? 6.915 -4.387 -23.269 1.00 91.88 286 VAL A C 1
ATOM 2179 O O . VAL A 1 286 ? 7.065 -5.513 -22.794 1.00 91.88 286 VAL A O 1
ATOM 2182 N N . THR A 1 287 ? 7.819 -3.822 -24.074 1.00 93.56 287 THR A N 1
ATOM 2183 C CA . THR A 1 287 ? 9.032 -4.516 -24.533 1.00 93.56 287 THR A CA 1
ATOM 2184 C C . THR A 1 287 ? 10.056 -4.733 -23.415 1.00 93.56 287 THR A C 1
ATOM 2186 O O . THR A 1 287 ? 10.868 -5.645 -23.512 1.00 93.56 287 THR A O 1
ATOM 2189 N N . TYR A 1 288 ? 9.972 -3.984 -22.307 1.00 93.12 288 TYR A N 1
ATOM 2190 C CA . TYR A 1 288 ? 10.833 -4.167 -21.128 1.00 93.12 288 TYR A CA 1
ATOM 2191 C C . TYR A 1 288 ? 10.389 -5.330 -20.225 1.00 93.12 288 TYR A C 1
ATOM 2193 O O . TYR A 1 288 ? 10.970 -5.544 -19.158 1.00 93.12 288 TYR A O 1
ATOM 2201 N N . ARG A 1 289 ? 9.354 -6.092 -20.609 1.00 92.56 289 ARG A N 1
ATOM 2202 C CA . ARG A 1 289 ? 8.982 -7.324 -19.902 1.00 92.56 289 ARG A CA 1
ATOM 2203 C C . ARG A 1 289 ? 10.094 -8.355 -20.027 1.00 92.56 289 ARG A C 1
ATOM 2205 O O . ARG A 1 289 ? 10.508 -8.694 -21.129 1.00 92.56 289 ARG A O 1
ATOM 2212 N N . SER A 1 290 ? 10.513 -8.913 -18.897 1.00 90.06 290 SER A N 1
ATOM 2213 C CA . SER A 1 290 ? 11.566 -9.923 -18.860 1.00 90.06 290 SER A CA 1
ATOM 2214 C C . SER A 1 290 ? 11.163 -11.113 -17.998 1.00 90.06 290 SER A C 1
ATOM 2216 O O . SER A 1 290 ? 10.944 -10.988 -16.795 1.00 90.06 290 SER A O 1
ATOM 2218 N N . LEU A 1 291 ? 11.118 -12.301 -18.601 1.00 85.94 291 LEU A N 1
ATOM 2219 C CA . LEU A 1 291 ? 10.790 -13.540 -17.889 1.00 85.94 291 LEU A CA 1
ATOM 2220 C C . LEU A 1 291 ? 11.843 -13.910 -16.832 1.00 85.94 291 LEU A C 1
ATOM 2222 O O . LEU A 1 291 ? 11.505 -14.545 -15.838 1.00 85.94 291 LEU A O 1
ATOM 2226 N N . SER A 1 292 ? 13.096 -13.467 -16.989 1.00 85.56 292 SER A N 1
ATOM 2227 C CA . SER A 1 292 ? 14.194 -13.803 -16.068 1.00 85.56 292 SER A CA 1
ATOM 2228 C C . SER A 1 292 ? 14.055 -13.187 -14.672 1.00 85.56 292 SER A C 1
ATOM 2230 O O . SER A 1 292 ? 14.670 -13.670 -13.725 1.00 85.56 292 SER A O 1
ATOM 2232 N N . ILE A 1 293 ? 13.240 -12.139 -14.532 1.00 87.75 293 ILE A N 1
ATOM 2233 C CA . ILE A 1 293 ? 12.963 -11.445 -13.262 1.00 87.75 293 ILE A CA 1
ATOM 2234 C C . ILE A 1 293 ? 11.516 -11.644 -12.792 1.00 87.75 293 ILE A C 1
ATOM 2236 O O . ILE A 1 293 ? 11.078 -11.009 -11.825 1.00 87.75 293 ILE A O 1
ATOM 2240 N N . ALA A 1 294 ? 10.750 -12.494 -13.483 1.00 87.44 294 ALA A N 1
ATOM 2241 C CA . ALA A 1 294 ? 9.363 -12.763 -13.147 1.00 87.44 294 ALA A CA 1
ATOM 2242 C C . ALA A 1 294 ? 9.270 -13.479 -11.792 1.00 87.44 294 ALA A C 1
ATOM 2244 O O . ALA A 1 294 ? 9.856 -14.538 -11.566 1.00 87.44 294 ALA A O 1
ATOM 2245 N N . ARG A 1 295 ? 8.513 -12.895 -10.864 1.00 86.88 295 ARG A N 1
ATOM 2246 C CA . ARG A 1 295 ? 8.291 -13.450 -9.529 1.00 86.88 295 ARG A CA 1
ATOM 2247 C C . ARG A 1 295 ? 7.197 -14.516 -9.591 1.00 86.88 295 ARG A C 1
ATOM 2249 O O . ARG A 1 295 ? 6.167 -14.291 -10.234 1.00 86.88 295 ARG A O 1
ATOM 2256 N N . PRO A 1 296 ? 7.347 -15.639 -8.867 1.00 78.56 296 PRO A N 1
ATOM 2257 C CA . PRO A 1 296 ? 6.327 -16.674 -8.840 1.00 78.56 296 PRO A CA 1
ATOM 2258 C C . PRO A 1 296 ? 5.026 -16.103 -8.274 1.00 78.56 296 PRO A C 1
ATOM 2260 O O . PRO A 1 296 ? 4.989 -15.534 -7.175 1.00 78.56 296 PRO A O 1
ATOM 2263 N N . ARG A 1 297 ? 3.933 -16.260 -9.024 1.00 72.19 297 ARG A N 1
ATOM 2264 C CA . ARG A 1 297 ? 2.600 -15.931 -8.524 1.00 72.19 297 ARG A CA 1
ATOM 2265 C C . ARG A 1 297 ? 2.270 -16.920 -7.412 1.00 72.19 297 ARG A C 1
ATOM 2267 O O . ARG A 1 297 ? 2.073 -18.103 -7.667 1.00 72.19 297 ARG A O 1
ATOM 2274 N N . LYS A 1 298 ? 2.199 -16.442 -6.166 1.00 58.56 298 LYS A N 1
ATOM 2275 C CA . LYS A 1 298 ? 1.641 -17.239 -5.069 1.00 58.56 298 LYS A CA 1
ATOM 2276 C C . LYS A 1 298 ? 0.158 -17.444 -5.363 1.00 58.56 298 LYS A C 1
ATOM 2278 O O . LYS A 1 298 ? -0.652 -16.566 -5.069 1.00 58.56 298 LYS A O 1
ATOM 2283 N N . HIS A 1 299 ? -0.196 -18.586 -5.946 1.00 48.56 299 HIS A N 1
ATOM 2284 C CA . HIS A 1 299 ? -1.571 -19.055 -5.916 1.00 48.56 299 HIS A CA 1
ATOM 2285 C C . HIS A 1 299 ? -1.942 -19.206 -4.444 1.00 48.56 299 HIS A C 1
ATOM 2287 O O . HIS A 1 299 ? -1.416 -20.065 -3.734 1.00 48.56 299 HIS A O 1
ATOM 2293 N N . VAL A 1 300 ? -2.801 -18.315 -3.951 1.00 44.94 300 VAL A N 1
ATOM 2294 C CA . VAL A 1 300 ? -3.443 -18.517 -2.658 1.00 44.94 300 VAL A CA 1
ATOM 2295 C C . VAL A 1 300 ? -4.357 -19.713 -2.869 1.00 44.94 300 VAL A C 1
ATOM 2297 O O . VAL A 1 300 ? -5.481 -19.560 -3.340 1.00 44.94 300 VAL A O 1
ATOM 2300 N N . HIS A 1 301 ? -3.860 -20.915 -2.571 1.00 40.94 301 HIS A N 1
ATOM 2301 C CA . HIS A 1 301 ? -4.726 -22.058 -2.347 1.00 40.94 301 HIS A CA 1
ATOM 2302 C C . HIS A 1 301 ? -5.632 -21.660 -1.193 1.00 40.94 301 HIS A C 1
ATOM 2304 O O . HIS A 1 301 ? -5.255 -21.714 -0.021 1.00 40.94 301 HIS A O 1
ATOM 2310 N N . ARG A 1 302 ? -6.828 -21.185 -1.537 1.00 39.03 302 ARG A N 1
ATOM 2311 C CA . ARG A 1 302 ? -7.926 -21.073 -0.599 1.00 39.03 302 ARG A CA 1
ATOM 2312 C C . ARG A 1 302 ? -8.149 -22.505 -0.144 1.00 39.03 302 ARG A C 1
ATOM 2314 O O . ARG A 1 302 ? -8.708 -23.303 -0.889 1.00 39.03 302 ARG A O 1
ATOM 2321 N N . LYS A 1 303 ? -7.606 -22.857 1.025 1.00 40.09 303 LYS A N 1
ATOM 2322 C CA . LYS A 1 303 ? -7.925 -24.109 1.698 1.00 40.09 303 LYS A CA 1
ATOM 2323 C C . LYS A 1 303 ? -9.433 -24.062 1.899 1.00 40.09 303 LYS A C 1
ATOM 2325 O O . LYS A 1 303 ? -9.916 -23.398 2.812 1.00 40.09 303 LYS A O 1
ATOM 2330 N N . GLN A 1 304 ? -10.178 -24.678 0.986 1.00 42.06 304 GLN A N 1
ATOM 2331 C CA . GLN A 1 304 ? -11.531 -25.091 1.286 1.00 42.06 304 GLN A CA 1
ATOM 2332 C C . GLN A 1 304 ? -11.395 -25.938 2.543 1.00 42.06 304 GLN A C 1
ATOM 2334 O O . GLN A 1 304 ? -10.612 -26.890 2.581 1.00 42.06 304 GLN A O 1
ATOM 2339 N N . SER A 1 305 ? -12.055 -25.487 3.605 1.00 34.03 305 SER A N 1
ATOM 2340 C CA . SER A 1 305 ? -12.205 -26.254 4.826 1.00 34.03 305 SER A CA 1
ATOM 2341 C C . SER A 1 305 ? -12.675 -27.647 4.422 1.00 34.03 305 SER A C 1
ATOM 2343 O O . SER A 1 305 ? -13.797 -27.809 3.949 1.00 34.03 305 SER A O 1
ATOM 2345 N N . LYS A 1 306 ? -11.805 -28.652 4.558 1.00 41.28 306 LYS A N 1
ATOM 2346 C CA . LYS A 1 306 ? -12.207 -30.059 4.539 1.00 41.28 306 LYS A CA 1
ATOM 2347 C C . LYS A 1 306 ? -12.899 -30.357 5.872 1.00 41.28 306 LYS A C 1
ATOM 2349 O O . LYS A 1 306 ? -12.395 -31.109 6.693 1.00 41.28 306 LYS A O 1
ATOM 2354 N N . GLY A 1 307 ? -14.038 -29.716 6.098 1.00 40.47 307 GLY A N 1
ATOM 2355 C CA . GLY A 1 307 ? -15.075 -30.186 6.999 1.00 40.47 307 GLY A CA 1
ATOM 2356 C C . GLY A 1 307 ? -16.187 -30.717 6.110 1.00 40.47 307 GLY A C 1
ATOM 2357 O O . GLY A 1 307 ? -16.619 -29.983 5.229 1.00 40.47 307 GLY A O 1
ATOM 2358 N N . LYS A 1 308 ? -16.557 -31.994 6.290 1.00 45.59 308 LYS A N 1
ATOM 2359 C CA . LYS A 1 308 ? -17.637 -32.737 5.605 1.00 45.59 308 LYS A CA 1
ATOM 2360 C C . LYS A 1 308 ? -18.651 -31.823 4.897 1.00 45.59 308 LYS A C 1
ATOM 2362 O O . LYS A 1 308 ? -19.676 -31.457 5.464 1.00 45.59 308 LYS A O 1
ATOM 2367 N N . ALA A 1 309 ? -18.361 -31.478 3.648 1.00 32.22 309 ALA A N 1
ATOM 2368 C CA . ALA A 1 309 ? -19.322 -30.852 2.766 1.00 32.22 309 ALA A CA 1
ATOM 2369 C C . ALA A 1 309 ? -20.039 -31.981 2.031 1.00 32.22 309 ALA A C 1
ATOM 2371 O O . ALA A 1 309 ? -19.399 -32.850 1.434 1.00 32.22 309 ALA A O 1
ATOM 2372 N N . ARG A 1 310 ? -21.370 -31.967 2.137 1.00 39.91 310 ARG A N 1
ATOM 2373 C CA . ARG A 1 310 ? -22.291 -32.653 1.230 1.00 39.91 310 ARG A CA 1
ATOM 2374 C C . ARG A 1 310 ? -21.775 -32.535 -0.203 1.00 39.91 310 ARG A C 1
ATOM 2376 O O . ARG A 1 310 ? -21.279 -31.475 -0.582 1.00 39.91 310 ARG A O 1
ATOM 2383 N N . GLN A 1 311 ? -21.927 -33.610 -0.975 1.00 34.78 311 GLN A N 1
ATOM 2384 C CA . GLN A 1 311 ? -21.843 -33.548 -2.431 1.00 34.78 311 GLN A CA 1
ATOM 2385 C C . GLN A 1 311 ? -22.581 -32.290 -2.899 1.00 34.78 311 GLN A C 1
ATOM 2387 O O . GLN A 1 311 ? -23.750 -32.101 -2.556 1.00 34.78 311 GLN A O 1
ATOM 2392 N N . ALA A 1 312 ? -21.886 -31.415 -3.628 1.00 35.81 312 ALA A N 1
ATOM 2393 C CA . ALA A 1 312 ? -22.565 -30.478 -4.502 1.00 35.81 312 ALA A CA 1
ATOM 2394 C C . ALA A 1 312 ? -23.304 -31.362 -5.505 1.00 35.81 312 ALA A C 1
ATOM 2396 O O . ALA A 1 312 ? -22.690 -31.940 -6.401 1.00 35.81 312 ALA A O 1
ATOM 2397 N N . HIS A 1 313 ? -24.587 -31.591 -5.236 1.00 41.50 313 HIS A N 1
ATOM 2398 C CA . HIS A 1 313 ? -25.452 -32.278 -6.168 1.00 41.50 313 HIS A CA 1
ATOM 2399 C C . HIS A 1 313 ? -25.481 -31.421 -7.442 1.00 41.50 313 HIS A C 1
ATOM 2401 O O . HIS A 1 313 ? -25.711 -30.211 -7.324 1.00 41.50 313 HIS A O 1
ATOM 2407 N N . PRO A 1 314 ? -25.251 -32.002 -8.634 1.00 45.56 314 PRO A N 1
ATOM 2408 C CA . PRO A 1 314 ? -25.460 -31.299 -9.902 1.00 45.56 314 PRO A CA 1
ATOM 2409 C C . PRO A 1 314 ? -26.854 -30.649 -9.955 1.00 45.56 314 PRO A C 1
ATOM 2411 O O . PRO A 1 314 ? -27.021 -29.599 -10.564 1.00 45.56 314 PRO A O 1
ATOM 2414 N N . ASP A 1 315 ? -27.810 -31.188 -9.195 1.00 45.88 315 ASP A N 1
ATOM 2415 C CA . ASP A 1 315 ? -29.170 -30.681 -9.032 1.00 45.88 315 ASP A CA 1
ATOM 2416 C C . ASP A 1 315 ? -29.263 -29.202 -8.630 1.00 45.88 315 ASP A C 1
ATOM 2418 O O . ASP A 1 315 ? -30.262 -28.589 -8.966 1.00 45.88 315 ASP A O 1
ATOM 2422 N N . ALA A 1 316 ? -28.270 -28.589 -7.965 1.00 52.00 316 ALA A N 1
ATOM 2423 C CA . ALA A 1 316 ? -28.366 -27.182 -7.538 1.00 52.00 316 ALA A CA 1
ATOM 2424 C C . ALA A 1 316 ? -28.281 -26.176 -8.705 1.00 52.00 316 ALA A C 1
ATOM 2426 O O . ALA A 1 316 ? -28.995 -25.172 -8.709 1.00 52.00 316 ALA A O 1
ATOM 2427 N N . GLU A 1 317 ? -27.438 -26.451 -9.704 1.00 53.00 317 GLU A N 1
ATOM 2428 C CA . GLU A 1 317 ? -27.315 -25.622 -10.914 1.00 53.00 317 GLU A CA 1
ATOM 2429 C C . GLU A 1 317 ? -28.526 -25.842 -11.836 1.00 53.00 317 GLU A C 1
ATOM 2431 O O . GLU A 1 317 ? -29.105 -24.878 -12.344 1.00 53.00 317 GLU A O 1
ATOM 2436 N N . PHE A 1 318 ? -28.990 -27.097 -11.938 1.00 54.66 318 PHE A N 1
ATOM 2437 C CA . PHE A 1 318 ? -30.256 -27.452 -12.590 1.00 54.66 318 PHE A CA 1
ATOM 2438 C C . PHE A 1 318 ? -31.465 -26.784 -11.908 1.00 54.66 318 PHE A C 1
ATOM 2440 O O . PHE A 1 318 ? -32.369 -26.309 -12.594 1.00 54.66 318 PHE A O 1
ATOM 2447 N N . HIS A 1 319 ? -31.474 -26.664 -10.573 1.00 65.44 319 HIS A N 1
ATOM 2448 C CA . HIS A 1 319 ? -32.557 -26.007 -9.835 1.00 65.44 319 HIS A CA 1
ATOM 2449 C C . HIS A 1 319 ? -32.619 -24.505 -10.111 1.00 65.44 319 HIS A C 1
ATOM 2451 O O . HIS A 1 319 ? -33.707 -23.965 -10.281 1.00 65.44 319 HIS A O 1
ATOM 2457 N N . MET A 1 320 ? -31.469 -23.824 -10.182 1.00 71.19 320 MET A N 1
ATOM 2458 C CA . MET A 1 320 ? -31.423 -22.390 -10.488 1.00 71.19 320 MET A CA 1
ATOM 2459 C C . MET A 1 320 ? -31.934 -22.084 -11.898 1.00 71.19 320 MET A C 1
ATOM 2461 O O . MET A 1 320 ? -32.683 -21.124 -12.079 1.00 71.19 320 MET A O 1
ATOM 2465 N N . HIS A 1 321 ? -31.554 -22.901 -12.886 1.00 76.94 321 HIS A N 1
ATOM 2466 C CA . HIS A 1 321 ? -32.043 -22.744 -14.253 1.00 76.94 321 HIS A CA 1
ATOM 2467 C C . HIS A 1 321 ? -33.561 -22.941 -14.325 1.00 76.94 321 HIS A C 1
ATOM 2469 O O . HIS A 1 321 ? -34.268 -22.084 -14.852 1.00 76.94 321 HIS A O 1
ATOM 2475 N N . ARG A 1 322 ? -34.076 -24.003 -13.694 1.00 78.81 322 ARG A N 1
ATOM 2476 C CA . ARG A 1 322 ? -35.515 -24.289 -13.655 1.00 78.81 322 ARG A CA 1
ATOM 2477 C C . ARG A 1 322 ? -36.320 -23.221 -12.931 1.00 78.81 322 ARG A C 1
ATOM 2479 O O . ARG A 1 322 ? -37.366 -22.820 -13.429 1.00 78.81 322 ARG A O 1
ATOM 2486 N N . MET A 1 323 ? -35.812 -22.682 -11.824 1.00 80.38 323 MET A N 1
ATOM 2487 C CA . MET A 1 323 ? -36.493 -21.592 -11.120 1.00 80.38 323 MET A CA 1
ATOM 2488 C C . MET A 1 323 ? -36.579 -20.319 -11.971 1.00 80.38 323 MET A C 1
ATOM 2490 O O . MET A 1 323 ? -37.589 -19.627 -11.925 1.00 80.38 323 MET A O 1
ATOM 2494 N N . SER A 1 324 ? -35.569 -20.047 -12.807 1.00 86.56 324 SER A N 1
ATOM 2495 C CA . SER A 1 324 ? -35.616 -18.934 -13.762 1.00 86.56 324 SER A CA 1
ATOM 2496 C C . SER A 1 324 ? -36.695 -19.120 -14.833 1.00 86.56 324 SER A C 1
ATOM 2498 O O . SER A 1 324 ? -37.323 -18.136 -15.219 1.00 86.56 324 SER A O 1
ATOM 2500 N N . LEU A 1 325 ? -36.904 -20.343 -15.329 1.00 86.81 325 LEU A N 1
ATOM 2501 C CA . LEU A 1 325 ? -37.951 -20.641 -16.317 1.00 86.81 325 LEU A CA 1
ATOM 2502 C C . LEU A 1 325 ? -39.348 -20.562 -15.688 1.00 86.81 325 LEU A C 1
ATOM 2504 O O . LEU A 1 325 ? -40.277 -20.040 -16.301 1.00 86.81 325 LEU A O 1
ATOM 2508 N N . VAL A 1 326 ? -39.478 -21.003 -14.433 1.00 86.38 326 VAL A N 1
ATOM 2509 C CA . VAL A 1 326 ? -40.719 -20.872 -13.660 1.00 86.38 326 VAL A CA 1
ATOM 2510 C C . VAL A 1 326 ? -41.102 -19.403 -13.485 1.00 86.38 326 VAL A C 1
ATOM 2512 O O . VAL A 1 326 ? -42.250 -19.053 -13.740 1.00 86.38 326 VAL A O 1
ATOM 2515 N N . THR A 1 327 ? -40.154 -18.529 -13.127 1.00 87.19 327 THR A N 1
ATOM 2516 C CA . THR A 1 327 ? -40.419 -17.084 -13.016 1.00 87.19 327 THR A CA 1
ATOM 2517 C C . THR A 1 327 ? -40.860 -16.476 -14.350 1.00 87.19 327 THR A C 1
ATOM 2519 O O . THR A 1 327 ? -41.828 -15.728 -14.369 1.00 87.19 327 THR A O 1
ATOM 2522 N N . GLN A 1 328 ? -40.233 -16.846 -15.474 1.00 88.00 328 GLN A N 1
ATOM 2523 C CA . GLN A 1 328 ? -40.643 -16.356 -16.802 1.00 88.00 328 GLN A CA 1
ATOM 2524 C C . GLN A 1 328 ? -42.083 -16.750 -17.162 1.00 88.00 328 GLN A C 1
ATOM 2526 O O . GLN A 1 328 ? -42.822 -15.952 -17.733 1.00 88.00 328 GLN A O 1
ATOM 2531 N N . MET A 1 329 ? -42.498 -17.969 -16.812 1.00 85.44 329 MET A N 1
ATOM 2532 C CA . MET A 1 329 ? -43.878 -18.422 -17.006 1.00 85.44 329 MET A CA 1
ATOM 2533 C C . MET A 1 329 ? -44.862 -17.715 -16.066 1.00 85.44 329 MET A C 1
ATOM 2535 O O . MET A 1 329 ? -45.960 -17.364 -16.492 1.00 85.44 329 MET A O 1
ATOM 2539 N N . GLN A 1 330 ? -44.479 -17.479 -14.809 1.00 87.75 330 GLN A N 1
ATOM 2540 C CA . GLN A 1 330 ? -45.314 -16.780 -13.824 1.00 87.75 330 GLN A CA 1
ATOM 2541 C C . GLN A 1 330 ? -45.457 -15.279 -14.112 1.00 87.75 330 GLN A C 1
ATOM 2543 O O . GLN A 1 330 ? -46.491 -14.705 -13.787 1.00 87.75 330 GLN A O 1
ATOM 2548 N N . ASP A 1 331 ? -44.481 -14.655 -14.777 1.00 88.56 331 ASP A N 1
ATOM 2549 C CA . ASP A 1 331 ? -44.603 -13.275 -15.266 1.00 88.56 331 ASP A CA 1
ATOM 2550 C C . ASP A 1 331 ? -45.717 -13.139 -16.324 1.00 88.56 331 ASP A C 1
ATOM 2552 O O . ASP A 1 331 ? -46.371 -12.099 -16.407 1.00 88.56 331 ASP A O 1
ATOM 2556 N N . LEU A 1 332 ? -45.951 -14.188 -17.126 1.00 86.69 332 LEU A N 1
ATOM 2557 C CA . LEU A 1 332 ? -47.018 -14.229 -18.134 1.00 86.69 332 LEU A CA 1
ATOM 2558 C C . LEU A 1 332 ? -48.354 -14.725 -17.559 1.00 86.69 332 LEU A C 1
ATOM 2560 O O . LEU A 1 332 ? -49.413 -14.244 -17.961 1.00 86.69 332 LEU A O 1
ATOM 2564 N N . PHE A 1 333 ? -48.306 -15.670 -16.618 1.00 85.62 333 PHE A N 1
ATOM 2565 C CA . PHE A 1 333 ? -49.470 -16.299 -15.995 1.00 85.62 333 PHE A CA 1
ATOM 2566 C C . PHE A 1 333 ? -49.305 -16.326 -14.465 1.00 85.62 333 PHE A C 1
ATOM 2568 O O . PHE A 1 333 ? -48.923 -17.358 -13.902 1.00 85.62 333 PHE A O 1
ATOM 2575 N N . PRO A 1 334 ? -49.600 -15.212 -13.770 1.00 84.88 334 PRO A N 1
ATOM 2576 C CA . PRO A 1 334 ? -49.347 -15.076 -12.331 1.00 84.88 334 PRO A CA 1
ATOM 2577 C C . PRO A 1 334 ? -50.202 -16.009 -11.464 1.00 84.88 334 PRO A C 1
ATOM 2579 O O . PRO A 1 334 ? -49.845 -16.288 -10.321 1.00 84.88 334 PRO A O 1
ATOM 2582 N N . ASP A 1 335 ? -51.304 -16.523 -12.013 1.00 83.88 335 ASP A N 1
ATOM 2583 C CA . ASP A 1 335 ? -52.228 -17.421 -11.317 1.00 83.88 335 ASP A CA 1
ATOM 2584 C C . ASP A 1 335 ? -51.713 -18.874 -11.236 1.00 83.88 335 ASP A C 1
ATOM 2586 O O . ASP A 1 335 ? -52.312 -19.705 -10.549 1.00 83.88 335 ASP A O 1
ATOM 2590 N N . LEU A 1 336 ? -50.611 -19.203 -11.928 1.00 87.06 336 LEU A N 1
ATOM 2591 C CA . LEU A 1 336 ? -50.038 -20.548 -11.931 1.00 87.06 336 LEU A CA 1
ATOM 2592 C C . LEU A 1 336 ? -49.049 -20.772 -10.780 1.00 87.06 336 LEU A C 1
ATOM 2594 O O . LEU A 1 336 ? -48.070 -20.043 -10.588 1.00 87.06 336 LEU A O 1
ATOM 2598 N N . GLY A 1 337 ? -49.269 -21.859 -10.043 1.00 85.88 337 GLY A N 1
ATOM 2599 C CA . GLY A 1 337 ? -48.373 -22.324 -8.994 1.00 85.88 337 GLY A CA 1
ATOM 2600 C C . GLY A 1 337 ? -47.035 -22.818 -9.550 1.00 85.88 337 GLY A C 1
ATOM 2601 O O . GLY A 1 337 ? -46.970 -23.451 -10.605 1.00 85.88 337 GLY A O 1
ATOM 2602 N N . SER A 1 338 ? -45.946 -22.550 -8.827 1.00 86.50 338 SER A N 1
ATOM 2603 C CA . SER A 1 338 ? -44.582 -22.904 -9.258 1.00 86.50 338 SER A CA 1
ATOM 2604 C C . SER A 1 338 ? -44.380 -24.413 -9.459 1.00 86.50 338 SER A C 1
ATOM 2606 O O . SER A 1 338 ? -43.613 -24.826 -10.325 1.00 86.50 338 SER A O 1
ATOM 2608 N N . GLY A 1 339 ? -45.096 -25.248 -8.700 1.00 82.62 339 GLY A N 1
ATOM 2609 C CA . GLY A 1 339 ? -45.057 -26.705 -8.818 1.00 82.62 339 GLY A CA 1
ATOM 2610 C C . GLY A 1 339 ? -45.789 -27.208 -10.061 1.00 82.62 339 GLY A C 1
ATOM 2611 O O . GLY A 1 339 ? -45.307 -28.122 -10.728 1.00 82.62 339 GLY A O 1
ATOM 2612 N N . PHE A 1 340 ? -46.904 -26.569 -10.422 1.00 87.56 340 PHE A N 1
ATOM 2613 C CA . PHE A 1 340 ? -47.614 -26.856 -11.668 1.00 87.56 340 PHE A CA 1
ATOM 2614 C C . PHE A 1 340 ? -46.773 -26.473 -12.896 1.00 87.56 340 PHE A C 1
ATOM 2616 O O . PHE A 1 340 ? -46.628 -27.274 -13.818 1.00 87.56 340 PHE A O 1
ATOM 2623 N N . VAL A 1 341 ? -46.136 -25.297 -12.875 1.00 87.50 341 VAL A N 1
ATOM 2624 C CA . VAL A 1 341 ? -45.245 -24.842 -13.958 1.00 87.50 341 VAL A CA 1
ATOM 2625 C C . VAL A 1 341 ? -44.045 -25.775 -14.140 1.00 87.50 341 VAL A C 1
ATOM 2627 O O . VAL A 1 341 ? -43.683 -26.078 -15.273 1.00 87.50 341 VAL A O 1
ATOM 2630 N N . LEU A 1 342 ? -43.455 -26.290 -13.055 1.00 86.31 342 LEU A N 1
ATOM 2631 C CA . LEU A 1 342 ? -42.364 -27.267 -13.147 1.00 86.31 342 LEU A CA 1
ATOM 2632 C C . LEU A 1 342 ? -42.785 -28.558 -13.859 1.00 86.31 342 LEU A C 1
ATOM 2634 O O . LEU A 1 342 ? -42.023 -29.060 -14.674 1.00 86.31 342 LEU A O 1
ATOM 2638 N N . ARG A 1 343 ? -44.002 -29.061 -13.616 1.00 83.06 343 ARG A N 1
ATOM 2639 C CA . ARG A 1 343 ? -44.518 -30.254 -14.315 1.00 83.06 343 ARG A CA 1
ATOM 2640 C C . ARG A 1 343 ? -44.762 -30.007 -15.800 1.00 83.06 343 ARG A C 1
ATOM 2642 O O . ARG A 1 343 ? -44.554 -30.907 -16.604 1.00 83.06 343 ARG A O 1
ATOM 2649 N N . LEU A 1 344 ? -45.184 -28.796 -16.167 1.00 84.62 344 LEU A N 1
ATOM 2650 C CA . LEU A 1 344 ? -45.292 -28.405 -17.573 1.00 84.62 344 LEU A CA 1
ATOM 2651 C C . LEU A 1 344 ? -43.908 -28.347 -18.231 1.00 84.62 344 LEU A C 1
ATOM 2653 O O . LEU A 1 344 ? -43.730 -28.867 -19.326 1.00 84.62 344 LEU A O 1
ATOM 2657 N N . LEU A 1 345 ? -42.920 -27.755 -17.557 1.00 86.38 345 LEU A N 1
ATOM 2658 C CA . LEU A 1 345 ? -41.544 -27.705 -18.054 1.00 86.38 345 LEU A CA 1
ATOM 2659 C C . LEU A 1 345 ? -40.919 -29.107 -18.154 1.00 86.38 345 LEU A C 1
ATOM 2661 O O . LEU A 1 345 ? -40.193 -29.366 -19.104 1.00 86.38 345 LEU A O 1
ATOM 2665 N N . ASP A 1 346 ? -41.248 -30.029 -17.245 1.00 84.75 346 ASP A N 1
ATOM 2666 C CA . ASP A 1 346 ? -40.818 -31.430 -17.332 1.00 84.75 346 ASP A CA 1
ATOM 2667 C C . ASP A 1 346 ? -41.375 -32.146 -18.578 1.00 84.75 346 ASP A C 1
ATOM 2669 O O . ASP A 1 346 ? -40.638 -32.896 -19.216 1.00 84.75 346 ASP A O 1
ATOM 2673 N N . GLU A 1 347 ? -42.641 -31.911 -18.946 1.00 82.94 347 GLU A N 1
ATOM 2674 C CA . GLU A 1 347 ? -43.270 -32.555 -20.114 1.00 82.94 347 GLU A CA 1
ATOM 2675 C C . GLU A 1 347 ? -42.762 -31.977 -21.446 1.00 82.94 347 GLU A C 1
ATOM 2677 O O . GLU A 1 347 ? -42.550 -32.714 -22.407 1.00 82.94 347 GLU A O 1
ATOM 2682 N N . TYR A 1 348 ? -42.540 -30.661 -21.507 1.00 84.69 348 TYR A N 1
ATOM 2683 C CA . TYR A 1 348 ? -42.134 -29.952 -22.729 1.00 84.69 348 TYR A CA 1
ATOM 2684 C C . TYR A 1 348 ? -40.628 -29.635 -22.778 1.00 84.69 348 TYR A C 1
ATOM 2686 O O . TYR A 1 348 ? -40.219 -28.643 -23.381 1.00 84.69 348 TYR A O 1
ATOM 2694 N N . GLU A 1 349 ? -39.800 -30.466 -22.134 1.00 82.12 349 GLU A N 1
ATOM 2695 C CA . GLU A 1 349 ? -38.326 -30.399 -22.160 1.00 82.12 349 GLU A CA 1
ATOM 2696 C C . GLU A 1 349 ? -37.752 -28.992 -21.863 1.00 82.12 349 GLU A C 1
ATOM 2698 O O . GLU A 1 349 ? -36.885 -28.484 -22.573 1.00 82.12 349 GLU A O 1
ATOM 2703 N N . ASP A 1 350 ? -38.250 -28.342 -20.808 1.00 85.62 350 ASP A N 1
ATOM 2704 C CA . ASP A 1 350 ? -37.879 -26.994 -20.359 1.00 85.62 350 ASP A CA 1
ATOM 2705 C C . ASP A 1 350 ? -38.155 -25.870 -21.408 1.00 85.62 350 ASP A C 1
ATOM 2707 O O . ASP A 1 350 ? -37.636 -24.754 -21.297 1.00 85.62 350 ASP A O 1
ATOM 2711 N N . SER A 1 351 ? -39.014 -26.112 -22.415 1.00 85.62 351 SER A N 1
ATOM 2712 C CA . SER A 1 351 ? -39.391 -25.132 -23.451 1.00 85.62 351 SER A CA 1
ATOM 2713 C C . SER A 1 351 ? -40.555 -24.219 -23.037 1.00 85.62 351 SER A C 1
ATOM 2715 O O . SER A 1 351 ? -41.728 -24.585 -23.109 1.00 85.62 351 SER A O 1
ATOM 2717 N N . VAL A 1 352 ? -40.242 -22.970 -22.685 1.00 87.00 352 VAL A N 1
ATOM 2718 C CA . VAL A 1 352 ? -41.233 -21.933 -22.320 1.00 87.00 352 VAL A CA 1
ATOM 2719 C C . VAL A 1 352 ? -42.233 -21.663 -23.456 1.00 87.00 352 VAL A C 1
ATOM 2721 O O . VAL A 1 352 ? -43.425 -21.486 -23.217 1.00 87.00 352 VAL A O 1
ATOM 2724 N N . GLU A 1 353 ? -41.784 -21.663 -24.710 1.00 86.94 353 GLU A N 1
ATOM 2725 C CA . GLU A 1 353 ? -42.636 -21.358 -25.871 1.00 86.94 353 GLU A CA 1
ATOM 2726 C C . GLU A 1 353 ? -43.714 -22.426 -26.093 1.00 86.94 353 GLU A C 1
ATOM 2728 O O . GLU A 1 353 ? -44.867 -22.105 -26.371 1.00 86.94 353 GLU A O 1
ATOM 2733 N N . GLN A 1 354 ? -43.363 -23.701 -25.916 1.00 85.69 354 GLN A N 1
ATOM 2734 C CA . GLN A 1 354 ? -44.328 -24.791 -26.046 1.00 85.69 354 GLN A CA 1
ATOM 2735 C C . GLN A 1 354 ? -45.313 -24.797 -24.879 1.00 85.69 354 GLN A C 1
ATOM 2737 O O . GLN A 1 354 ? -46.517 -24.934 -25.096 1.00 85.69 354 GLN A O 1
ATOM 2742 N N . VAL A 1 355 ? -44.829 -24.567 -23.653 1.00 86.00 355 VAL A N 1
ATOM 2743 C CA . VAL A 1 355 ? -45.699 -24.464 -22.476 1.00 86.00 355 VAL A CA 1
ATOM 2744 C C . VAL A 1 355 ? -46.694 -23.310 -22.632 1.00 86.00 355 VAL A C 1
ATOM 2746 O O . VAL A 1 355 ? -47.883 -23.495 -22.380 1.00 86.00 355 VAL A O 1
ATOM 2749 N N . THR A 1 356 ? -46.240 -22.132 -23.070 1.00 86.25 356 THR A N 1
ATOM 2750 C CA . THR A 1 356 ? -47.127 -20.976 -23.281 1.00 86.25 356 THR A CA 1
ATOM 2751 C C . THR A 1 356 ? -48.141 -21.228 -24.397 1.00 86.25 356 THR A C 1
ATOM 2753 O O . THR A 1 356 ? -49.318 -20.932 -24.201 1.00 86.25 356 THR A O 1
ATOM 2756 N N . ALA A 1 357 ? -47.741 -21.833 -25.521 1.00 88.44 357 ALA A N 1
ATOM 2757 C CA . ALA A 1 357 ? -48.656 -22.181 -26.612 1.00 88.44 357 ALA A CA 1
ATOM 2758 C C . ALA A 1 357 ? -49.750 -23.164 -26.162 1.00 88.44 357 ALA A C 1
ATOM 2760 O O . ALA A 1 357 ? -50.934 -22.910 -26.367 1.00 88.44 357 ALA A O 1
ATOM 2761 N N . HIS A 1 358 ? -49.380 -24.246 -25.469 1.00 84.50 358 HIS A N 1
ATOM 2762 C CA . HIS A 1 358 ? -50.346 -25.239 -24.989 1.00 84.50 358 HIS A CA 1
ATOM 2763 C C . HIS A 1 358 ? -51.265 -24.716 -23.880 1.00 84.50 358 HIS A C 1
ATOM 2765 O O . HIS A 1 358 ? -52.398 -25.187 -23.748 1.00 84.50 358 HIS A O 1
ATOM 2771 N N . LEU A 1 359 ? -50.802 -23.740 -23.096 1.00 86.12 359 LEU A N 1
ATOM 2772 C CA . LEU A 1 359 ? -51.615 -23.073 -22.086 1.00 86.12 359 LEU A CA 1
ATOM 2773 C C . LEU A 1 359 ? -52.621 -22.090 -22.707 1.00 86.12 359 LEU A C 1
ATOM 2775 O O . LEU A 1 359 ? -53.743 -21.999 -22.215 1.00 86.12 359 LEU A O 1
ATOM 2779 N N . LEU A 1 360 ? -52.244 -21.390 -23.784 1.00 86.62 360 LEU A N 1
ATOM 2780 C CA . LEU A 1 360 ? -53.128 -20.476 -24.520 1.00 86.62 360 LEU A CA 1
ATOM 2781 C C . LEU A 1 360 ? -54.166 -21.217 -25.372 1.00 86.62 360 LEU A C 1
ATOM 2783 O O . LEU A 1 360 ? -55.323 -20.807 -25.410 1.00 86.62 360 LEU A O 1
ATOM 2787 N N . ASP A 1 361 ? -53.767 -22.318 -26.011 1.00 84.19 361 ASP A N 1
ATOM 2788 C CA . ASP A 1 361 ? -54.636 -23.122 -26.882 1.00 84.19 361 ASP A CA 1
ATOM 2789 C C . ASP A 1 361 ? -55.499 -24.141 -26.106 1.00 84.19 361 ASP A C 1
ATOM 2791 O O . ASP A 1 361 ? -56.195 -24.951 -26.718 1.00 84.19 361 ASP A O 1
ATOM 2795 N N . GLU A 1 362 ? -55.419 -24.153 -24.767 1.00 78.81 362 GLU A N 1
ATOM 2796 C CA . GLU A 1 362 ? -56.058 -25.133 -23.866 1.00 78.81 362 GLU A CA 1
ATOM 2797 C C . GLU A 1 362 ? -55.855 -26.602 -24.293 1.00 78.81 362 GLU A C 1
ATOM 2799 O O . GLU A 1 362 ? -56.683 -27.479 -24.045 1.00 78.81 362 GLU A O 1
ATOM 2804 N N . SER A 1 363 ? -54.716 -26.896 -24.922 1.00 84.19 363 SER A N 1
ATOM 2805 C CA . SER A 1 363 ? -54.422 -28.186 -25.557 1.00 84.19 363 SER A CA 1
ATOM 2806 C C . SER A 1 363 ? -53.544 -29.097 -24.694 1.00 84.19 363 SER A C 1
ATOM 2808 O O . SER A 1 363 ? -52.840 -29.971 -25.202 1.00 84.19 363 SER A O 1
ATOM 2810 N N . LEU A 1 364 ? -53.581 -28.900 -23.373 1.00 84.19 364 LEU A N 1
ATOM 2811 C CA . LEU A 1 364 ? -52.794 -29.681 -22.423 1.00 84.19 364 LEU A CA 1
ATOM 2812 C C . LEU A 1 364 ? -53.209 -31.169 -22.436 1.00 84.19 364 LEU A C 1
ATOM 2814 O O . LEU A 1 364 ? -54.404 -31.477 -22.416 1.00 84.19 364 LEU A O 1
ATOM 2818 N N . PRO A 1 365 ? -52.245 -32.109 -22.396 1.00 81.19 365 PRO A N 1
ATOM 2819 C CA . PRO A 1 365 ? -52.511 -33.532 -22.223 1.00 81.19 365 PRO A CA 1
ATOM 2820 C C . PRO A 1 365 ? -53.409 -33.811 -21.014 1.00 81.19 365 PRO A C 1
ATOM 2822 O O . PRO A 1 365 ? -53.275 -33.175 -19.969 1.00 81.19 365 PRO A O 1
ATOM 2825 N N . GLY A 1 366 ? -54.279 -34.822 -21.112 1.00 74.75 366 GLY A N 1
ATOM 2826 C CA . GLY A 1 366 ? -55.264 -35.140 -20.065 1.00 74.75 366 GLY A CA 1
ATOM 2827 C C . GLY A 1 366 ? -54.675 -35.432 -18.674 1.00 74.75 366 GLY A C 1
ATOM 2828 O O . GLY A 1 366 ? -55.363 -35.287 -17.668 1.00 74.75 366 GLY A O 1
ATOM 2829 N N . HIS A 1 367 ? -53.394 -35.811 -18.603 1.00 78.19 367 HIS A N 1
ATOM 2830 C CA . HIS A 1 367 ? -52.678 -36.036 -17.345 1.00 78.19 367 HIS A CA 1
ATOM 2831 C C . HIS A 1 367 ? -52.126 -34.742 -16.706 1.00 78.19 367 HIS A C 1
ATOM 2833 O O . HIS A 1 367 ? -51.754 -34.763 -15.537 1.00 78.19 367 HIS A O 1
ATOM 2839 N N . LEU A 1 368 ? -52.113 -33.622 -17.440 1.00 78.19 368 LEU A N 1
ATOM 2840 C CA . LEU A 1 368 ? -51.724 -32.287 -16.967 1.00 78.19 368 LEU A CA 1
ATOM 2841 C C . LEU A 1 368 ? -52.937 -31.368 -16.786 1.00 78.19 368 LEU A C 1
ATOM 2843 O O . LEU A 1 368 ? -52.946 -30.534 -15.885 1.00 78.19 368 LEU A O 1
ATOM 2847 N N . SER A 1 369 ? -53.991 -31.543 -17.590 1.00 78.12 369 SER A N 1
ATOM 2848 C CA . SER A 1 369 ? -55.209 -30.726 -17.508 1.00 78.12 369 SER A CA 1
ATOM 2849 C C . SER A 1 369 ? -56.002 -30.937 -16.211 1.00 78.12 369 SER A C 1
ATOM 2851 O O . SER A 1 369 ? -56.732 -30.041 -15.797 1.00 78.12 369 SER A O 1
ATOM 2853 N N . GLY A 1 370 ? -55.877 -32.116 -15.587 1.00 75.06 370 GLY A N 1
ATOM 2854 C CA . GLY A 1 370 ? -56.556 -32.484 -14.337 1.00 75.06 370 GLY A CA 1
ATOM 2855 C C . GLY A 1 370 ? -55.773 -32.185 -13.053 1.00 75.06 370 GLY A C 1
ATOM 2856 O O . GLY A 1 370 ? -56.248 -32.534 -11.974 1.00 75.06 370 GLY A O 1
ATOM 2857 N N . LEU A 1 371 ? -54.579 -31.590 -13.151 1.00 82.19 371 LEU A N 1
ATOM 2858 C CA . LEU A 1 371 ? -53.765 -31.221 -11.990 1.00 82.19 371 LEU A CA 1
ATOM 2859 C C . LEU A 1 371 ? -54.195 -29.868 -11.409 1.00 82.19 371 LEU A C 1
ATOM 2861 O O . LEU A 1 371 ? -54.767 -29.024 -12.100 1.00 82.19 371 LEU A O 1
ATOM 2865 N N . ASP A 1 372 ? -53.885 -29.655 -10.130 1.00 82.56 372 ASP A N 1
ATOM 2866 C CA . ASP A 1 372 ? -54.113 -28.372 -9.471 1.00 82.56 372 ASP A CA 1
ATOM 2867 C C . ASP A 1 372 ? -53.170 -27.306 -10.046 1.00 82.56 372 ASP A C 1
ATOM 2869 O O . ASP A 1 372 ? -51.952 -27.352 -9.864 1.00 82.56 372 ASP 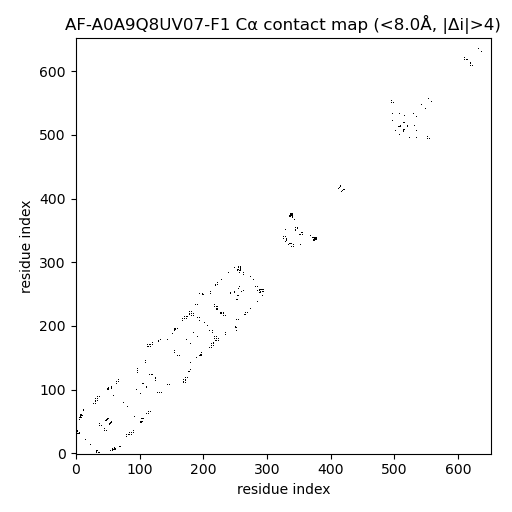A O 1
ATOM 2873 N N . ARG A 1 373 ? -53.752 -26.324 -10.741 1.00 83.94 373 ARG A N 1
ATOM 2874 C CA . ARG A 1 373 ? -53.020 -25.219 -11.374 1.00 83.94 373 ARG A CA 1
ATOM 2875 C C . ARG A 1 373 ? -52.345 -24.293 -10.360 1.00 83.94 373 ARG A C 1
ATOM 2877 O O . ARG A 1 373 ? -51.446 -23.549 -10.738 1.00 83.94 373 ARG A O 1
ATOM 2884 N N . THR A 1 374 ? -52.752 -24.340 -9.091 1.00 85.19 374 THR A N 1
ATOM 2885 C CA . THR A 1 374 ? -52.229 -23.484 -8.015 1.00 85.19 374 THR A CA 1
ATOM 2886 C C . THR A 1 374 ? -51.137 -24.155 -7.175 1.00 85.19 374 THR A C 1
ATOM 2888 O O . THR A 1 374 ? -50.587 -23.528 -6.266 1.00 85.19 374 THR A O 1
ATOM 2891 N N . GLU A 1 375 ? -50.770 -25.404 -7.492 1.00 84.56 375 GLU A N 1
ATOM 2892 C CA . GLU A 1 375 ? -49.789 -26.182 -6.732 1.00 84.56 375 GLU A CA 1
ATOM 2893 C C . GLU A 1 375 ? -48.416 -25.485 -6.700 1.00 84.56 375 GLU A C 1
ATOM 2895 O O . GLU A 1 375 ? -47.780 -25.255 -7.732 1.00 84.56 375 GLU A O 1
ATOM 2900 N N . GLN A 1 376 ? -47.941 -25.147 -5.500 1.00 81.81 376 GLN A N 1
ATOM 2901 C CA . GLN A 1 376 ? -46.627 -24.537 -5.286 1.00 81.81 376 GLN A CA 1
ATOM 2902 C C . GLN A 1 376 ? -45.551 -25.611 -5.104 1.00 81.81 376 GLN A C 1
ATOM 2904 O O . GLN A 1 376 ? -45.791 -26.654 -4.495 1.00 81.81 376 GLN A O 1
ATOM 2909 N N . ALA A 1 377 ? -44.347 -25.352 -5.614 1.00 73.12 377 ALA A N 1
ATOM 2910 C CA . ALA A 1 377 ? -43.211 -26.241 -5.432 1.00 73.12 377 ALA A CA 1
ATOM 2911 C C . ALA A 1 377 ? -42.810 -26.301 -3.942 1.00 73.12 377 ALA A C 1
ATOM 2913 O O . ALA A 1 377 ? -42.888 -25.283 -3.247 1.00 73.12 377 ALA A O 1
ATOM 2914 N N . PRO A 1 378 ? -42.355 -27.460 -3.429 1.00 61.78 378 PRO A N 1
ATOM 2915 C CA . PRO A 1 378 ? -41.844 -27.553 -2.068 1.00 61.78 378 PRO A CA 1
ATOM 2916 C C . PRO A 1 378 ? -40.602 -26.665 -1.926 1.00 61.78 378 PRO A C 1
ATOM 2918 O O . PRO A 1 378 ? -39.529 -26.975 -2.444 1.00 61.78 378 PRO A O 1
ATOM 2921 N N . VAL A 1 379 ? -40.751 -25.547 -1.214 1.00 50.47 379 VAL A N 1
ATOM 2922 C CA . VAL A 1 379 ? -39.642 -24.663 -0.857 1.00 50.47 379 VAL A CA 1
ATOM 2923 C C . VAL A 1 379 ? -38.753 -25.417 0.128 1.00 50.47 379 VAL A C 1
ATOM 2925 O O . VAL A 1 379 ? -39.104 -25.609 1.291 1.00 50.47 379 VAL A O 1
ATOM 2928 N N . TYR A 1 380 ? -37.586 -25.877 -0.323 1.00 47.34 380 TYR A N 1
ATOM 2929 C CA . TYR A 1 380 ? -36.514 -26.213 0.606 1.00 47.34 380 TYR A CA 1
ATOM 2930 C C . TYR A 1 380 ? -35.967 -24.902 1.165 1.00 47.34 380 TYR A C 1
ATOM 2932 O O . TYR A 1 380 ? -35.098 -24.270 0.560 1.00 47.34 380 TYR A O 1
ATOM 2940 N N . ASP A 1 381 ? -36.490 -24.496 2.323 1.00 37.28 381 ASP A N 1
ATOM 2941 C CA . ASP A 1 381 ? -35.970 -23.366 3.084 1.00 37.28 381 ASP A CA 1
ATOM 2942 C C . ASP A 1 381 ? -34.460 -23.520 3.253 1.00 37.28 381 ASP A C 1
ATOM 2944 O O . ASP A 1 381 ? -33.948 -24.432 3.916 1.00 37.28 381 ASP A O 1
ATOM 2948 N N . THR A 1 382 ? -33.724 -22.606 2.629 1.00 44.81 382 THR A N 1
ATOM 2949 C CA . THR A 1 382 ? -32.282 -22.489 2.805 1.00 44.81 382 THR A CA 1
ATOM 2950 C C . THR A 1 382 ? -32.019 -21.700 4.087 1.00 44.81 382 THR A C 1
ATOM 2952 O O . THR A 1 382 ? -31.441 -20.621 4.061 1.00 44.81 382 THR A O 1
ATOM 2955 N N . GLU A 1 383 ? -32.434 -22.250 5.230 1.00 36.25 383 GLU A N 1
ATOM 2956 C CA . GLU A 1 383 ? -32.008 -21.796 6.554 1.00 36.25 383 GLU A CA 1
ATOM 2957 C C . GLU A 1 383 ? -31.189 -22.894 7.250 1.00 36.25 383 GLU A C 1
ATOM 2959 O O . GLU A 1 383 ? -31.725 -23.745 7.962 1.00 36.25 383 GLU A O 1
ATOM 2964 N N . PRO A 1 384 ? -29.856 -22.909 7.088 1.00 46.69 384 PRO A N 1
ATOM 2965 C CA . PRO A 1 384 ? -28.990 -23.785 7.873 1.00 46.69 384 PRO A CA 1
ATOM 2966 C C . PRO A 1 384 ? -28.813 -23.325 9.334 1.00 46.69 384 PRO A C 1
ATOM 2968 O O . PRO A 1 384 ? -28.115 -24.000 10.085 1.00 46.69 384 PRO A O 1
ATOM 2971 N N . GLN A 1 385 ? -29.425 -22.209 9.753 1.00 44.47 385 GLN A N 1
ATOM 2972 C CA . GLN A 1 385 ? -29.225 -21.629 11.085 1.00 44.47 385 GLN A CA 1
ATOM 2973 C C . GLN A 1 385 ? -30.228 -22.156 12.132 1.00 44.47 385 GLN A C 1
ATOM 2975 O O . GLN A 1 385 ? -29.837 -22.439 13.260 1.00 44.47 385 GLN A O 1
ATOM 2980 N N . SER A 1 386 ? -31.490 -22.398 11.762 1.00 44.12 386 SER A N 1
ATOM 2981 C CA . SER A 1 386 ? -32.557 -22.777 12.709 1.00 44.12 386 SER A CA 1
ATOM 2982 C C . SER A 1 386 ? -32.480 -24.227 13.220 1.00 44.12 386 SER A C 1
ATOM 2984 O O . SER A 1 386 ? -33.052 -24.554 14.258 1.00 44.12 386 SER A O 1
ATOM 2986 N N . LYS A 1 387 ? -31.715 -25.109 12.557 1.00 44.78 387 LYS A N 1
ATOM 2987 C CA . LYS A 1 387 ? -31.468 -26.494 13.024 1.00 44.78 387 LYS A CA 1
ATOM 2988 C C . LYS A 1 387 ? -30.285 -26.632 13.990 1.00 44.78 387 LYS A C 1
ATOM 2990 O O . LYS A 1 387 ? -30.104 -27.708 14.555 1.00 44.78 387 LYS A O 1
ATOM 2995 N N . ILE A 1 388 ? -29.487 -25.578 14.181 1.00 52.00 388 ILE A N 1
ATOM 2996 C CA . ILE A 1 388 ? -28.331 -25.587 15.094 1.00 52.00 388 ILE A CA 1
ATOM 2997 C C . ILE A 1 388 ? -28.756 -25.184 16.518 1.00 52.00 388 ILE A C 1
ATOM 2999 O O . ILE A 1 388 ? -28.214 -25.719 17.483 1.00 52.00 388 ILE A O 1
ATOM 3003 N N . ASP A 1 389 ? -29.798 -24.361 16.663 1.00 48.88 389 ASP A N 1
ATOM 3004 C CA . ASP A 1 389 ? -30.204 -23.783 17.955 1.00 48.88 389 ASP A CA 1
ATOM 3005 C C . ASP A 1 389 ? -31.054 -24.713 18.853 1.00 48.88 389 ASP A C 1
ATOM 3007 O O . ASP A 1 389 ? -31.330 -24.378 20.004 1.00 48.88 389 ASP A O 1
ATOM 3011 N N . HIS A 1 390 ? -31.419 -25.917 18.389 1.00 46.28 390 HIS A N 1
ATOM 3012 C CA . HIS A 1 390 ? -32.205 -26.891 19.172 1.00 46.28 390 HIS A CA 1
ATOM 3013 C C . HIS A 1 390 ? -31.458 -28.175 19.570 1.00 46.28 390 HIS A C 1
ATOM 3015 O O . HIS A 1 390 ? -32.065 -29.110 20.098 1.00 46.28 390 HIS A O 1
ATOM 3021 N N . LEU A 1 391 ? -30.136 -28.237 19.391 1.00 45.84 391 LEU A N 1
ATOM 3022 C CA . LEU A 1 391 ? -29.330 -29.335 19.930 1.00 45.84 391 LEU A CA 1
ATOM 3023 C C . LEU A 1 391 ? -28.821 -28.975 21.329 1.00 45.84 391 LEU A C 1
ATOM 3025 O O . LEU A 1 391 ? -27.702 -28.500 21.505 1.00 45.84 391 LEU A O 1
ATOM 3029 N N . ALA A 1 392 ? -29.649 -29.233 22.342 1.00 47.59 392 ALA A N 1
ATOM 3030 C CA . ALA A 1 392 ? -29.184 -29.259 23.725 1.00 47.59 392 ALA A CA 1
ATOM 3031 C C . ALA A 1 392 ? -28.050 -30.302 23.876 1.00 47.59 392 ALA A C 1
ATOM 3033 O O . ALA A 1 392 ? -28.181 -31.422 23.362 1.00 47.59 392 ALA A O 1
ATOM 3034 N N . PRO A 1 393 ? -26.944 -29.985 24.573 1.00 46.16 393 PRO A N 1
ATOM 3035 C CA . PRO A 1 393 ? -25.840 -30.918 24.744 1.00 46.16 393 PRO A CA 1
ATOM 3036 C C . PRO A 1 393 ? -26.287 -32.075 25.643 1.00 46.16 393 PRO A C 1
ATOM 3038 O O . PRO A 1 393 ? -26.594 -31.890 26.819 1.00 46.16 393 PRO A O 1
ATOM 3041 N N . ARG A 1 394 ? -26.329 -33.294 25.100 1.00 44.97 394 ARG A N 1
ATOM 3042 C CA . ARG A 1 394 ? -26.418 -34.508 25.923 1.00 44.97 394 ARG A CA 1
ATOM 3043 C C . ARG A 1 394 ? -25.041 -34.793 26.527 1.00 44.97 394 ARG A C 1
ATOM 3045 O O . ARG A 1 394 ? -24.051 -34.772 25.799 1.00 44.97 394 ARG A O 1
ATOM 3052 N N . SER A 1 395 ? -24.991 -35.100 27.826 1.00 40.00 395 SER A N 1
ATOM 3053 C CA . SER A 1 395 ? -23.777 -35.571 28.507 1.00 40.00 395 SER A CA 1
ATOM 3054 C C . SER A 1 395 ? -23.202 -36.795 27.799 1.00 40.00 395 SER A C 1
ATOM 3056 O O . SER A 1 395 ? -23.848 -37.839 27.708 1.00 40.00 395 SER A O 1
ATOM 3058 N N . THR A 1 396 ? -21.978 -36.668 27.300 1.00 44.19 396 THR A N 1
ATOM 3059 C CA . THR A 1 396 ? -21.186 -37.784 26.782 1.00 44.19 396 THR A CA 1
ATOM 3060 C C . THR A 1 396 ? -20.715 -38.674 27.943 1.00 44.19 396 THR A C 1
ATOM 3062 O O . THR A 1 396 ? -20.210 -38.133 28.929 1.00 44.19 396 THR A O 1
ATOM 3065 N N . PRO A 1 397 ? -20.836 -40.014 27.856 1.00 50.41 397 PRO A N 1
ATOM 3066 C CA . PRO A 1 397 ? -20.219 -40.938 28.813 1.00 50.41 397 PRO A CA 1
ATOM 3067 C C . PRO A 1 397 ? -18.681 -40.827 28.770 1.00 50.41 397 PRO A C 1
ATOM 3069 O O . PRO A 1 397 ? -18.148 -40.346 27.765 1.00 50.41 397 PRO A O 1
ATOM 3072 N N . PRO A 1 398 ? -17.953 -41.273 29.814 1.00 46.03 398 PRO A N 1
ATOM 3073 C CA . PRO A 1 398 ? -16.503 -41.110 29.884 1.00 46.03 398 PRO A CA 1
ATOM 3074 C C . PRO A 1 398 ? -15.785 -41.860 28.744 1.00 46.03 398 PRO A C 1
ATOM 3076 O O . PRO A 1 398 ? -16.300 -42.873 28.255 1.00 46.03 398 PRO A O 1
ATOM 3079 N N . PRO A 1 399 ? -14.609 -41.372 28.301 1.00 43.88 399 PRO A N 1
ATOM 3080 C CA . PRO A 1 399 ? -13.929 -41.898 27.128 1.00 43.88 399 PRO A CA 1
ATOM 3081 C C . PRO A 1 399 ? -13.362 -43.290 27.414 1.00 43.88 399 PRO A C 1
ATOM 3083 O O . PRO A 1 399 ? -12.686 -43.494 28.420 1.00 43.88 399 PRO A O 1
ATOM 3086 N N . LYS A 1 400 ? -13.619 -44.235 26.505 1.00 46.72 400 LYS A N 1
ATOM 3087 C CA . LYS A 1 400 ? -12.826 -45.464 26.394 1.00 46.72 400 LYS A CA 1
ATOM 3088 C C . LYS A 1 400 ? -11.507 -45.150 25.687 1.00 46.72 400 LYS A C 1
ATOM 3090 O O . LYS A 1 400 ? -11.442 -44.217 24.888 1.00 46.72 400 LYS A O 1
ATOM 3095 N N . ASP A 1 401 ? -10.500 -45.936 26.033 1.00 51.78 401 ASP A N 1
ATOM 3096 C CA . ASP A 1 401 ? -9.077 -45.718 25.801 1.00 51.78 401 ASP A CA 1
ATOM 3097 C C . ASP A 1 401 ? -8.664 -45.262 24.394 1.00 51.78 401 ASP A C 1
ATOM 3099 O O . ASP A 1 401 ? -9.264 -45.591 23.371 1.00 51.78 401 ASP A O 1
ATOM 3103 N N . HIS A 1 402 ? -7.575 -44.494 24.405 1.00 46.69 402 HIS A N 1
ATOM 3104 C CA . HIS A 1 402 ? -6.813 -43.924 23.301 1.00 46.69 402 HIS A CA 1
ATOM 3105 C C . HIS A 1 402 ? -6.782 -44.778 22.021 1.00 46.69 402 HIS A C 1
ATOM 3107 O O . HIS A 1 402 ? -5.913 -45.628 21.843 1.00 46.69 402 HIS A O 1
ATOM 3113 N N . TYR A 1 403 ? -7.653 -44.458 21.062 1.00 49.75 403 TYR A N 1
ATOM 3114 C CA . TYR A 1 403 ? -7.465 -44.858 19.670 1.00 49.75 403 TYR A CA 1
ATOM 3115 C C . TYR A 1 403 ? -6.627 -43.790 18.964 1.00 49.75 403 TYR A C 1
ATOM 3117 O O . TYR A 1 403 ? -7.144 -42.790 18.459 1.00 49.75 403 TYR A O 1
ATOM 3125 N N . ILE A 1 404 ? -5.308 -43.973 18.966 1.00 54.56 404 ILE A N 1
ATOM 3126 C CA . ILE A 1 404 ? -4.434 -43.284 18.016 1.00 54.56 404 ILE A CA 1
ATOM 3127 C C . ILE A 1 404 ? -4.774 -43.888 16.647 1.00 54.56 404 ILE A C 1
ATOM 3129 O O . ILE A 1 404 ? -4.658 -45.103 16.504 1.00 54.56 404 ILE A O 1
ATOM 3133 N N . PRO A 1 405 ? -5.222 -43.110 15.645 1.00 53.25 405 PRO A N 1
ATOM 3134 C CA . PRO A 1 405 ? -5.479 -43.666 14.327 1.00 53.25 405 PRO A CA 1
ATOM 3135 C C . PRO A 1 405 ? -4.155 -44.157 13.751 1.00 53.25 405 PRO A C 1
ATOM 3137 O O . PRO A 1 405 ? -3.282 -43.354 13.411 1.00 53.25 405 PRO A O 1
ATOM 3140 N N . GLU A 1 406 ? -4.002 -45.473 13.670 1.00 61.62 406 GLU A N 1
ATOM 3141 C CA . GLU A 1 406 ? -2.871 -46.093 13.002 1.00 61.62 406 GLU A CA 1
ATOM 3142 C C . GLU A 1 406 ? -2.906 -45.668 11.531 1.00 61.62 406 GLU A C 1
ATOM 3144 O O . GLU A 1 406 ? -3.929 -45.775 10.842 1.00 61.62 406 GLU A O 1
ATOM 3149 N N . ARG A 1 407 ? -1.816 -45.045 11.079 1.00 62.41 407 ARG A N 1
ATOM 3150 C CA . ARG A 1 407 ? -1.707 -44.514 9.723 1.00 62.41 407 ARG A CA 1
ATOM 3151 C C . ARG A 1 407 ? -1.591 -45.684 8.760 1.00 62.41 407 ARG A C 1
ATOM 3153 O O . ARG A 1 407 ? -0.485 -46.154 8.542 1.00 62.41 407 ARG A O 1
ATOM 3160 N N . ARG A 1 408 ? -2.713 -46.096 8.173 1.00 65.81 408 ARG A N 1
ATOM 3161 C CA . ARG A 1 408 ? -2.705 -47.142 7.150 1.00 65.81 408 ARG A CA 1
ATOM 3162 C C . ARG A 1 408 ? -2.165 -46.605 5.824 1.00 65.81 408 ARG A C 1
ATOM 3164 O O . ARG A 1 408 ? -2.699 -45.619 5.304 1.00 65.81 408 ARG A O 1
ATOM 3171 N N . ASN A 1 409 ? -1.105 -47.210 5.302 1.00 74.06 409 ASN A N 1
ATOM 3172 C CA . ASN A 1 409 ? -0.571 -46.955 3.964 1.00 74.06 409 ASN A CA 1
ATOM 3173 C C . ASN A 1 409 ? -1.185 -47.935 2.945 1.00 74.06 409 ASN A C 1
ATOM 3175 O O . ASN A 1 409 ? -1.770 -48.947 3.308 1.00 74.06 409 ASN A O 1
ATOM 3179 N N . VAL A 1 410 ? -1.061 -47.638 1.650 1.00 74.25 410 VAL A N 1
ATOM 3180 C CA . VAL A 1 410 ? -1.559 -48.480 0.540 1.00 74.25 410 VAL A CA 1
ATOM 3181 C C . VAL A 1 410 ? -0.798 -49.813 0.429 1.00 74.25 410 VAL A C 1
ATOM 3183 O O . VAL A 1 410 ? -1.268 -50.724 -0.243 1.00 74.25 410 VAL A O 1
ATOM 3186 N N . PHE A 1 411 ? 0.357 -49.916 1.086 1.00 72.44 411 PHE A N 1
ATOM 3187 C CA . PHE A 1 411 ? 1.215 -51.105 1.114 1.00 72.44 411 PHE A CA 1
ATOM 3188 C C . PHE A 1 411 ? 1.115 -51.888 2.429 1.00 72.44 411 PHE A C 1
ATOM 3190 O O . PHE A 1 411 ? 1.767 -52.915 2.564 1.00 72.44 411 PHE A O 1
ATOM 3197 N N . ASP A 1 412 ? 0.313 -51.419 3.390 1.00 75.69 412 ASP A N 1
ATOM 3198 C CA . ASP A 1 412 ? 0.064 -52.201 4.599 1.00 75.69 412 ASP A CA 1
ATOM 3199 C C . ASP A 1 412 ? -0.760 -53.431 4.208 1.00 75.69 412 ASP A C 1
ATOM 3201 O O . ASP A 1 412 ? -1.686 -53.314 3.399 1.00 75.69 412 ASP A O 1
ATOM 3205 N N . ASP A 1 413 ? -0.446 -54.587 4.793 1.00 79.94 413 ASP A N 1
ATOM 3206 C CA . ASP A 1 413 ? -1.072 -55.882 4.496 1.00 79.94 413 ASP A CA 1
ATOM 3207 C C . ASP A 1 413 ? -0.718 -56.509 3.121 1.00 79.94 413 ASP A C 1
ATOM 3209 O O . ASP A 1 413 ? -1.380 -57.469 2.704 1.00 79.94 413 ASP A O 1
ATOM 3213 N N . ASP A 1 414 ? 0.308 -56.026 2.410 1.00 81.62 414 ASP A N 1
ATOM 3214 C CA . ASP A 1 414 ? 0.763 -56.642 1.153 1.00 81.62 414 ASP A CA 1
ATOM 3215 C C . ASP A 1 414 ? 1.704 -57.856 1.362 1.00 81.62 414 ASP A C 1
ATOM 3217 O O . ASP A 1 414 ? 2.088 -58.194 2.482 1.00 81.62 414 ASP A O 1
ATOM 3221 N N . GLU A 1 415 ? 2.034 -58.585 0.284 1.00 79.69 415 GLU A N 1
ATOM 3222 C CA . GLU A 1 415 ? 2.871 -59.806 0.336 1.00 79.69 415 GLU A CA 1
ATOM 3223 C C . GLU A 1 415 ? 4.263 -59.529 0.941 1.00 79.69 415 GLU A C 1
ATOM 3225 O O . GLU A 1 415 ? 4.848 -60.402 1.583 1.00 79.69 415 GLU A O 1
ATOM 3230 N N . LEU A 1 416 ? 4.780 -58.303 0.769 1.00 78.38 416 LEU A N 1
ATOM 3231 C CA . LEU A 1 416 ? 6.074 -57.869 1.289 1.00 78.38 416 LEU A CA 1
ATOM 3232 C C . LEU A 1 416 ? 5.982 -57.503 2.779 1.00 78.38 416 LEU A C 1
ATOM 3234 O O . LEU A 1 416 ? 6.849 -57.905 3.554 1.00 78.38 416 LEU A O 1
ATOM 3238 N N . ASP A 1 417 ? 4.931 -56.784 3.171 1.00 80.56 417 ASP A N 1
ATOM 3239 C CA . ASP A 1 417 ? 4.648 -56.347 4.543 1.00 80.56 417 ASP A CA 1
ATOM 3240 C C . ASP A 1 417 ? 4.314 -57.532 5.465 1.00 80.56 417 ASP A C 1
ATOM 3242 O O . ASP A 1 417 ? 4.788 -57.619 6.598 1.00 80.56 417 ASP A O 1
ATOM 3246 N N . ARG A 1 418 ? 3.596 -58.531 4.938 1.00 81.25 418 ARG A N 1
ATOM 3247 C CA . ARG A 1 418 ? 3.312 -59.800 5.633 1.00 81.25 418 ARG A CA 1
ATOM 3248 C C . ARG A 1 418 ? 4.489 -60.773 5.660 1.00 81.25 418 ARG A C 1
ATOM 3250 O O . ARG A 1 418 ? 4.377 -61.824 6.285 1.00 81.25 418 ARG A O 1
ATOM 3257 N N . LEU A 1 419 ? 5.604 -60.432 5.005 1.00 77.50 419 LEU A N 1
ATOM 3258 C CA . LEU A 1 419 ? 6.793 -61.282 4.849 1.00 77.50 419 LEU A CA 1
ATOM 3259 C C . LEU A 1 419 ? 6.499 -62.640 4.182 1.00 77.50 419 LEU A C 1
ATOM 3261 O O . LEU A 1 419 ? 7.275 -63.584 4.319 1.00 77.50 419 LEU A O 1
ATOM 3265 N N . ASP A 1 420 ? 5.409 -62.718 3.420 1.00 80.19 420 ASP A N 1
ATOM 3266 C CA . ASP A 1 420 ? 4.883 -63.929 2.777 1.00 80.19 420 ASP A CA 1
ATOM 3267 C C . ASP A 1 420 ? 5.337 -64.030 1.306 1.0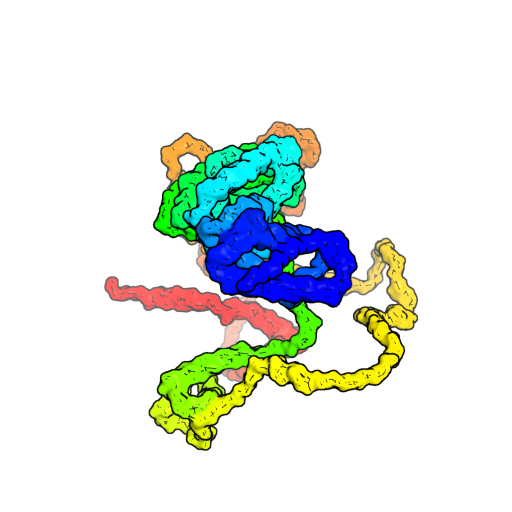0 80.19 420 ASP A C 1
ATOM 3269 O O . ASP A 1 420 ? 4.650 -64.583 0.450 1.00 80.19 420 ASP A O 1
ATOM 3273 N N . PHE A 1 421 ? 6.516 -63.484 0.997 1.00 76.88 421 PHE A N 1
ATOM 3274 C CA . PHE A 1 421 ? 7.090 -63.457 -0.348 1.00 76.88 421 PHE A CA 1
ATOM 3275 C C . PHE A 1 421 ? 8.348 -64.334 -0.439 1.00 76.88 421 PHE A C 1
ATOM 3277 O O . PHE A 1 421 ? 9.153 -64.434 0.489 1.00 76.88 421 PHE A O 1
ATOM 3284 N N . ASP A 1 422 ? 8.573 -64.953 -1.601 1.00 77.25 422 ASP A N 1
ATOM 3285 C CA . ASP A 1 422 ? 9.772 -65.764 -1.840 1.00 77.25 422 ASP A CA 1
ATOM 3286 C C . ASP A 1 422 ? 11.028 -64.869 -1.875 1.00 77.25 422 ASP A C 1
ATOM 3288 O O . ASP A 1 422 ? 11.178 -64.005 -2.747 1.00 77.25 422 ASP A O 1
ATOM 3292 N N . THR A 1 423 ? 11.966 -65.085 -0.946 1.00 74.06 423 THR A N 1
ATOM 3293 C CA . THR A 1 423 ? 13.187 -64.269 -0.766 1.00 74.06 423 THR A CA 1
ATOM 3294 C C . THR A 1 423 ? 14.077 -64.220 -2.008 1.00 74.06 423 THR A C 1
ATOM 3296 O O . THR A 1 423 ? 14.869 -63.294 -2.172 1.00 74.06 423 THR A O 1
ATOM 3299 N N . LYS A 1 424 ? 13.893 -65.156 -2.945 1.00 73.50 424 LYS A N 1
ATOM 3300 C CA . LYS A 1 424 ? 14.552 -65.171 -4.260 1.00 73.50 424 LYS A CA 1
ATOM 3301 C C . LYS A 1 424 ? 14.111 -64.029 -5.184 1.00 73.50 424 LYS A C 1
ATOM 3303 O O . LYS A 1 424 ? 14.808 -63.719 -6.150 1.00 73.50 424 LYS A O 1
ATOM 3308 N N . ARG A 1 425 ? 12.960 -63.404 -4.911 1.00 71.38 425 ARG A N 1
ATOM 3309 C CA . ARG A 1 425 ? 12.443 -62.229 -5.634 1.00 71.38 425 ARG A CA 1
ATOM 3310 C C . ARG A 1 425 ? 12.933 -60.908 -5.041 1.00 71.38 425 ARG A C 1
ATOM 3312 O O . ARG A 1 425 ? 12.867 -59.888 -5.727 1.00 71.38 425 ARG A O 1
ATOM 3319 N N . LEU A 1 426 ? 13.467 -60.921 -3.817 1.00 74.38 426 LEU A N 1
ATOM 3320 C CA . LEU A 1 426 ? 14.038 -59.737 -3.185 1.00 74.38 426 LEU A CA 1
ATOM 3321 C C . LEU A 1 426 ? 15.382 -59.402 -3.832 1.00 74.38 426 LEU A C 1
ATOM 3323 O O . LEU A 1 426 ? 16.308 -60.211 -3.844 1.00 74.38 426 LEU A O 1
ATOM 3327 N N . ARG A 1 427 ? 15.509 -58.188 -4.365 1.00 72.44 427 ARG A N 1
ATOM 3328 C CA . ARG A 1 427 ? 16.752 -57.702 -4.973 1.00 72.44 427 ARG A CA 1
ATOM 3329 C C . ARG A 1 427 ? 17.199 -56.444 -4.247 1.00 72.44 427 ARG A C 1
ATOM 3331 O O . ARG A 1 427 ? 16.484 -55.448 -4.247 1.00 72.44 427 ARG A O 1
ATOM 3338 N N . ILE A 1 428 ? 18.388 -56.481 -3.651 1.00 73.12 428 ILE A N 1
ATOM 3339 C CA . ILE A 1 428 ? 18.970 -55.348 -2.924 1.00 73.12 428 ILE A CA 1
ATOM 3340 C C . ILE A 1 428 ? 20.193 -54.848 -3.708 1.00 73.12 428 ILE A C 1
ATOM 3342 O O . ILE A 1 428 ? 21.195 -55.550 -3.809 1.00 73.12 428 ILE A O 1
ATOM 3346 N N . GLY A 1 429 ? 20.114 -53.636 -4.273 1.00 76.75 429 GLY A N 1
ATOM 3347 C CA . GLY A 1 429 ? 21.232 -52.954 -4.951 1.00 76.75 429 GLY A CA 1
ATOM 3348 C C . GLY A 1 429 ? 21.122 -52.815 -6.482 1.00 76.75 429 GLY A C 1
ATOM 3349 O O . GLY A 1 429 ? 20.174 -53.282 -7.108 1.00 76.75 429 GLY A O 1
ATOM 3350 N N . LYS A 1 430 ? 22.101 -52.124 -7.099 1.00 60.84 430 LYS A N 1
ATOM 3351 C CA . LYS A 1 430 ? 22.188 -51.893 -8.559 1.00 60.84 430 LYS A CA 1
ATOM 3352 C C . LYS A 1 430 ? 22.804 -53.099 -9.280 1.00 60.84 430 LYS A C 1
ATOM 3354 O O . LYS A 1 430 ? 23.928 -53.496 -8.986 1.00 60.84 430 LYS A O 1
ATOM 3359 N N . GLN A 1 431 ? 22.093 -53.627 -10.274 1.00 57.03 431 GLN A N 1
ATOM 3360 C CA . GLN A 1 431 ? 22.520 -54.767 -11.086 1.00 57.03 431 GLN A CA 1
ATOM 3361 C C . GLN A 1 431 ? 23.622 -54.370 -12.090 1.00 57.03 431 GLN A C 1
ATOM 3363 O O . GLN A 1 431 ? 23.454 -53.427 -12.862 1.00 57.03 431 GLN A O 1
ATOM 3368 N N . ARG A 1 432 ? 24.729 -55.127 -12.141 1.00 50.09 432 ARG A N 1
ATOM 3369 C CA . ARG A 1 432 ? 25.537 -55.254 -13.367 1.00 50.09 432 ARG A CA 1
ATOM 3370 C C . ARG A 1 432 ? 24.836 -56.289 -14.240 1.00 50.09 432 ARG A C 1
ATOM 3372 O O . ARG A 1 432 ? 24.772 -57.455 -13.865 1.00 50.09 432 ARG A O 1
ATOM 3379 N N . MET A 1 433 ? 24.249 -55.863 -15.353 1.00 46.41 433 MET A N 1
ATOM 3380 C CA . MET A 1 433 ? 23.570 -56.779 -16.265 1.00 46.41 433 MET A CA 1
ATOM 3381 C C . MET A 1 433 ? 24.593 -57.669 -16.976 1.00 46.41 433 MET A C 1
ATOM 3383 O O . MET A 1 433 ? 25.395 -57.176 -17.766 1.00 46.41 433 MET A O 1
ATOM 3387 N N . SER A 1 434 ? 24.550 -58.976 -16.711 1.00 42.84 434 SER A N 1
ATOM 3388 C CA . SER A 1 434 ? 25.059 -59.972 -17.647 1.00 42.84 434 SER A CA 1
ATOM 3389 C C . SER A 1 434 ? 24.016 -60.152 -18.746 1.00 42.84 434 SER A C 1
ATOM 3391 O O . SER A 1 434 ? 22.832 -60.367 -18.495 1.00 42.84 434 SER A O 1
ATOM 3393 N N . THR A 1 435 ? 24.459 -60.013 -19.986 1.00 48.91 435 THR A N 1
ATOM 3394 C CA . THR A 1 435 ? 23.689 -60.326 -21.184 1.00 48.91 435 THR A CA 1
ATOM 3395 C C . THR A 1 435 ? 23.527 -61.838 -21.287 1.00 48.91 435 THR A C 1
ATOM 3397 O O . THR A 1 435 ? 24.436 -62.524 -21.746 1.00 48.91 435 THR A O 1
ATOM 3400 N N . ALA A 1 436 ? 22.384 -62.357 -20.858 1.00 41.16 436 ALA A N 1
ATOM 3401 C CA . ALA A 1 436 ? 21.917 -63.682 -21.237 1.00 41.16 436 ALA A CA 1
ATOM 3402 C C . ALA A 1 436 ? 20.392 -63.638 -21.365 1.00 41.16 436 ALA A C 1
ATOM 3404 O O . ALA A 1 436 ? 19.701 -63.086 -20.511 1.00 41.16 436 ALA A O 1
ATOM 3405 N N . GLN A 1 437 ? 19.927 -64.124 -22.511 1.00 53.25 437 GLN A N 1
ATOM 3406 C CA . GLN A 1 437 ? 18.543 -64.180 -22.961 1.00 53.25 437 GLN A CA 1
ATOM 3407 C C . GLN A 1 437 ? 17.664 -64.952 -21.981 1.00 53.25 437 GLN A C 1
ATOM 3409 O O . GLN A 1 437 ? 18.003 -66.072 -21.630 1.00 53.25 437 GLN A O 1
ATOM 3414 N N . GLU A 1 438 ? 16.535 -64.363 -21.601 1.00 50.12 438 GLU A N 1
ATOM 3415 C CA . GLU A 1 438 ? 15.170 -64.880 -21.788 1.00 50.12 438 GLU A CA 1
ATOM 3416 C C . GLU A 1 438 ? 14.210 -63.897 -21.089 1.00 50.12 438 GLU A C 1
ATOM 3418 O O . GLU A 1 438 ? 14.549 -63.310 -20.064 1.00 50.12 438 GLU A O 1
ATOM 3423 N N . ASP A 1 439 ? 13.071 -63.624 -21.726 1.00 54.75 439 ASP A N 1
ATOM 3424 C CA . ASP A 1 439 ? 12.019 -62.669 -21.332 1.00 54.75 439 ASP A CA 1
ATOM 3425 C C . ASP A 1 439 ? 12.301 -61.166 -21.534 1.00 54.75 439 ASP A C 1
ATOM 3427 O O . ASP A 1 439 ? 12.302 -60.349 -20.612 1.00 54.75 439 ASP A O 1
ATOM 3431 N N . GLN A 1 440 ? 12.446 -60.757 -22.803 1.00 50.22 440 GLN A N 1
ATOM 3432 C CA . GLN A 1 440 ? 12.140 -59.376 -23.200 1.00 50.22 440 GLN A CA 1
ATOM 3433 C C . GLN A 1 440 ? 10.636 -59.254 -23.500 1.00 50.22 440 GLN A C 1
ATOM 3435 O O . GLN A 1 440 ? 10.157 -59.958 -24.391 1.00 50.22 440 GLN A O 1
ATOM 3440 N N . PRO A 1 441 ? 9.881 -58.341 -22.854 1.00 57.00 441 PRO A N 1
ATOM 3441 C CA . PRO A 1 441 ? 8.562 -57.971 -23.354 1.00 57.00 441 PRO A CA 1
ATOM 3442 C C . PRO A 1 441 ? 8.734 -57.431 -24.776 1.00 57.00 441 PRO A C 1
ATOM 3444 O O . PRO A 1 441 ? 9.619 -56.609 -25.016 1.00 57.00 441 PRO A O 1
ATOM 3447 N N . ASN A 1 442 ? 7.936 -57.950 -25.715 1.00 61.53 442 ASN A N 1
ATOM 3448 C CA . ASN A 1 442 ? 8.022 -57.710 -27.158 1.00 61.53 442 ASN A CA 1
ATOM 3449 C C . ASN A 1 442 ? 8.456 -56.274 -27.490 1.00 61.53 442 ASN A C 1
ATOM 3451 O O . ASN A 1 442 ? 7.636 -55.357 -27.540 1.00 61.53 442 ASN A O 1
ATOM 3455 N N . LYS A 1 443 ? 9.754 -56.094 -27.771 1.00 58.78 443 LYS A N 1
ATOM 3456 C CA . LYS A 1 443 ? 10.352 -54.812 -28.177 1.00 58.78 443 LYS A CA 1
ATOM 3457 C C . LYS A 1 443 ? 9.585 -54.172 -29.330 1.00 58.78 443 LYS A C 1
ATOM 3459 O O . LYS A 1 443 ? 9.448 -52.959 -29.375 1.00 58.78 443 LYS A O 1
ATOM 3464 N N . ALA A 1 444 ? 9.035 -54.998 -30.218 1.00 65.44 444 ALA A N 1
ATOM 3465 C CA . ALA A 1 444 ? 8.198 -54.569 -31.328 1.00 65.44 444 ALA A CA 1
ATOM 3466 C C . ALA A 1 444 ? 6.900 -53.872 -30.882 1.00 65.44 444 ALA A C 1
ATOM 3468 O O . ALA A 1 444 ? 6.492 -52.910 -31.517 1.00 65.44 444 ALA A O 1
ATOM 3469 N N . ALA A 1 445 ? 6.270 -54.298 -29.782 1.00 66.31 445 ALA A N 1
ATOM 3470 C CA . ALA A 1 445 ? 5.046 -53.672 -29.282 1.00 66.31 445 ALA A CA 1
ATOM 3471 C C . ALA A 1 445 ? 5.334 -52.289 -28.682 1.00 66.31 445 ALA A C 1
ATOM 3473 O O . ALA A 1 445 ? 4.628 -51.332 -28.990 1.00 66.31 445 ALA A O 1
ATOM 3474 N N . ILE A 1 446 ? 6.417 -52.173 -27.905 1.00 66.94 446 ILE A N 1
ATOM 3475 C CA . ILE A 1 446 ? 6.860 -50.907 -27.302 1.00 66.94 446 ILE A CA 1
ATOM 3476 C C . ILE A 1 446 ? 7.340 -49.932 -28.386 1.00 66.94 446 ILE A C 1
ATOM 3478 O O . ILE A 1 446 ? 6.953 -48.769 -28.369 1.00 66.94 446 ILE A O 1
ATOM 3482 N N . LEU A 1 447 ? 8.111 -50.405 -29.372 1.00 71.69 447 LEU A N 1
ATOM 3483 C CA . LEU A 1 447 ? 8.520 -49.589 -30.520 1.00 71.69 447 LEU A CA 1
ATOM 3484 C C . LEU A 1 447 ? 7.326 -49.190 -31.395 1.00 71.69 447 LEU A C 1
ATOM 3486 O O . LEU A 1 447 ? 7.303 -48.068 -31.880 1.00 71.69 447 LEU A O 1
ATOM 3490 N N . SER A 1 448 ? 6.309 -50.048 -31.552 1.00 71.88 448 SER A N 1
ATOM 3491 C CA . SER A 1 448 ? 5.086 -49.674 -32.278 1.00 71.88 448 SER A CA 1
ATOM 3492 C C . SER A 1 448 ? 4.239 -48.651 -31.520 1.00 71.88 448 SER A C 1
ATOM 3494 O O . SER A 1 448 ? 3.659 -47.772 -32.142 1.00 71.88 448 SER A O 1
ATOM 3496 N N . ALA A 1 449 ? 4.190 -48.734 -30.187 1.00 70.94 449 ALA A N 1
ATOM 3497 C CA . ALA A 1 449 ? 3.463 -47.780 -29.357 1.00 70.94 449 ALA A CA 1
ATOM 3498 C C . ALA A 1 449 ? 4.163 -46.415 -29.325 1.00 70.94 449 ALA A C 1
ATOM 3500 O O . ALA A 1 449 ? 3.490 -45.393 -29.337 1.00 70.94 449 ALA A O 1
ATOM 3501 N N . LEU A 1 450 ? 5.500 -46.399 -29.342 1.00 67.81 450 LEU A N 1
ATOM 3502 C CA . LEU A 1 450 ? 6.290 -45.172 -29.462 1.00 67.81 450 LEU A CA 1
ATOM 3503 C C . LEU A 1 450 ? 6.236 -44.578 -30.875 1.00 67.81 450 LEU A C 1
ATOM 3505 O O . LEU A 1 450 ? 6.176 -43.368 -30.997 1.00 67.81 450 LEU A O 1
ATOM 3509 N N . ALA A 1 451 ? 6.198 -45.399 -31.929 1.00 67.75 451 ALA A N 1
ATOM 3510 C CA . ALA A 1 451 ? 6.016 -44.921 -33.303 1.00 67.75 451 ALA A CA 1
ATOM 3511 C C . ALA A 1 451 ? 4.587 -44.421 -33.589 1.00 67.75 451 ALA A C 1
ATOM 3513 O O . ALA A 1 451 ? 4.389 -43.650 -34.517 1.00 67.75 451 ALA A O 1
ATOM 3514 N N . ALA A 1 452 ? 3.592 -44.870 -32.817 1.00 65.75 452 ALA A N 1
ATOM 3515 C CA . ALA A 1 452 ? 2.219 -44.364 -32.881 1.00 65.75 452 ALA A CA 1
ATOM 3516 C C . ALA A 1 452 ? 2.006 -43.089 -32.043 1.00 65.75 452 ALA A C 1
ATOM 3518 O O . ALA A 1 452 ? 0.963 -42.454 -32.166 1.00 65.75 452 ALA A O 1
ATOM 3519 N N . PHE A 1 453 ? 2.966 -42.735 -31.184 1.00 56.19 453 PHE A N 1
ATOM 3520 C CA . PHE A 1 453 ? 3.023 -41.447 -30.503 1.00 56.19 453 PHE A CA 1
ATOM 3521 C C . PHE A 1 453 ? 3.837 -40.487 -31.372 1.00 56.19 453 PHE A C 1
ATOM 3523 O O . PHE A 1 453 ? 5.037 -40.309 -31.170 1.00 56.19 453 PHE A O 1
ATOM 3530 N N . ASP A 1 454 ? 3.177 -39.902 -32.367 1.00 55.66 454 ASP A N 1
ATOM 3531 C CA . ASP A 1 454 ? 3.745 -38.800 -33.129 1.00 55.66 454 ASP A CA 1
ATOM 3532 C C . ASP A 1 454 ? 3.614 -37.523 -32.291 1.00 55.66 454 ASP A C 1
ATOM 3534 O O . ASP A 1 454 ? 2.519 -37.006 -32.083 1.00 55.66 454 ASP A O 1
ATOM 3538 N N . SER A 1 455 ? 4.722 -37.060 -31.711 1.00 52.41 455 SER A N 1
ATOM 3539 C CA . SER A 1 455 ? 4.748 -35.817 -30.930 1.00 52.41 455 SER A CA 1
ATOM 3540 C C . SER A 1 455 ? 4.670 -34.556 -31.802 1.00 52.41 455 SER A C 1
ATOM 3542 O O . SER A 1 455 ? 4.819 -33.463 -31.264 1.00 52.41 455 SER A O 1
ATOM 3544 N N . ASP A 1 456 ? 4.487 -34.722 -33.117 1.00 51.34 456 ASP A N 1
ATOM 3545 C CA . ASP A 1 456 ? 4.325 -33.667 -34.123 1.00 51.34 456 ASP A CA 1
ATOM 3546 C C . ASP A 1 456 ? 2.880 -33.585 -34.678 1.00 51.34 456 ASP A C 1
ATOM 3548 O O . ASP A 1 456 ? 2.603 -32.754 -35.538 1.00 51.34 456 ASP A O 1
ATOM 3552 N N . ASP A 1 457 ? 1.928 -34.382 -34.158 1.00 51.94 457 ASP A N 1
ATOM 3553 C CA . ASP A 1 457 ? 0.482 -34.317 -34.493 1.00 51.94 457 ASP A CA 1
ATOM 3554 C C . ASP A 1 457 ? -0.274 -33.244 -33.671 1.00 51.94 457 ASP A C 1
ATOM 3556 O O . ASP A 1 457 ? -1.481 -33.320 -33.438 1.00 51.94 457 ASP A O 1
ATOM 3560 N N . ASP A 1 458 ? 0.454 -32.225 -33.212 1.00 56.75 458 ASP A N 1
ATOM 3561 C CA . ASP A 1 458 ? -0.110 -30.954 -32.766 1.00 56.75 458 ASP A CA 1
ATOM 3562 C C . ASP A 1 458 ? -0.043 -29.996 -33.971 1.00 56.75 458 ASP A C 1
ATOM 3564 O O . ASP A 1 458 ? 0.840 -29.138 -34.043 1.00 56.75 458 ASP A O 1
ATOM 3568 N N . GLU A 1 459 ? -0.945 -30.184 -34.949 1.00 57.56 459 GLU A N 1
ATOM 3569 C CA . GLU A 1 459 ? -1.048 -29.350 -36.159 1.00 57.56 459 GLU A CA 1
ATOM 3570 C C . GLU A 1 459 ? -0.950 -27.858 -35.791 1.00 57.56 459 GLU A C 1
ATOM 3572 O O . GLU A 1 459 ? -1.810 -27.287 -35.110 1.00 57.56 459 GLU A O 1
ATOM 3577 N N . ARG A 1 460 ? 0.145 -27.222 -36.218 1.00 58.72 460 ARG A N 1
ATOM 3578 C CA . ARG A 1 460 ? 0.384 -25.790 -36.039 1.00 58.72 460 ARG A CA 1
ATOM 3579 C C . ARG A 1 460 ? -0.720 -25.033 -36.780 1.00 58.72 460 ARG A C 1
ATOM 3581 O O . ARG A 1 460 ? -0.844 -25.182 -37.987 1.00 58.72 460 ARG A O 1
ATOM 3588 N N . ASP A 1 461 ? -1.509 -24.241 -36.054 1.00 61.94 461 ASP A N 1
ATOM 3589 C CA . ASP A 1 461 ? -2.570 -23.391 -36.612 1.00 61.94 461 ASP A CA 1
ATOM 3590 C C . ASP A 1 461 ? -1.961 -22.363 -37.586 1.00 61.94 461 ASP A C 1
ATOM 3592 O O . ASP A 1 461 ? -1.427 -21.329 -37.178 1.00 61.94 461 ASP A O 1
ATOM 3596 N N . ASP A 1 462 ? -2.001 -22.689 -38.877 1.00 63.75 462 ASP A N 1
ATOM 3597 C CA . ASP A 1 462 ? -1.439 -21.935 -40.003 1.00 63.75 462 ASP A CA 1
ATOM 3598 C C . ASP A 1 462 ? -2.320 -20.745 -40.425 1.00 63.75 462 ASP A C 1
ATOM 3600 O O . ASP A 1 462 ? -1.942 -19.958 -41.292 1.00 63.75 462 ASP A O 1
ATOM 3604 N N . THR A 1 463 ? -3.441 -20.516 -39.725 1.00 58.03 463 THR A N 1
ATOM 3605 C CA . THR A 1 463 ? -4.362 -19.378 -39.918 1.00 58.03 463 THR A CA 1
ATOM 3606 C C . THR A 1 463 ? -3.676 -18.004 -39.799 1.00 58.03 463 THR A C 1
ATOM 3608 O O . THR A 1 463 ? -4.236 -16.988 -40.216 1.00 58.03 463 THR A O 1
ATOM 3611 N N . TYR A 1 464 ? -2.465 -17.947 -39.236 1.00 55.66 464 TYR A N 1
ATOM 3612 C CA . TYR A 1 464 ? -1.685 -16.718 -39.070 1.00 55.66 464 TYR A CA 1
ATOM 3613 C C . TYR A 1 464 ? -0.236 -16.824 -39.563 1.00 55.66 464 TYR A C 1
ATOM 3615 O O . TYR A 1 464 ? 0.593 -15.994 -39.174 1.00 55.66 464 TYR A O 1
ATOM 3623 N N . ASP A 1 465 ? 0.093 -17.801 -40.413 1.00 61.56 465 ASP A N 1
ATOM 3624 C CA . ASP A 1 465 ? 1.388 -17.779 -41.086 1.00 61.56 465 ASP A CA 1
ATOM 3625 C C . ASP A 1 465 ? 1.381 -16.672 -42.160 1.00 61.56 465 ASP A C 1
ATOM 3627 O O . ASP A 1 465 ? 0.515 -16.575 -43.029 1.00 61.56 465 ASP A O 1
ATOM 3631 N N . VAL A 1 466 ? 2.353 -15.766 -42.032 1.00 53.97 466 VAL A N 1
ATOM 3632 C CA . VAL A 1 466 ? 2.471 -14.480 -42.749 1.00 53.97 466 VAL A CA 1
ATOM 3633 C C . VAL A 1 466 ? 2.596 -14.647 -44.273 1.00 53.97 466 VAL A C 1
ATOM 3635 O O . VAL A 1 466 ? 2.487 -13.674 -45.014 1.00 53.97 466 VAL A O 1
ATOM 3638 N N . GLU A 1 467 ? 2.780 -15.874 -44.750 1.00 56.75 467 GLU A N 1
ATOM 3639 C CA . GLU A 1 467 ? 2.953 -16.202 -46.164 1.00 56.75 467 GLU A CA 1
ATOM 3640 C C . GLU A 1 467 ? 1.618 -16.361 -46.929 1.00 56.75 467 GLU A C 1
ATOM 3642 O O . GLU A 1 467 ? 1.639 -16.281 -48.155 1.00 56.75 467 GLU A O 1
ATOM 3647 N N . ASP A 1 468 ? 0.457 -16.470 -46.252 1.00 48.75 468 ASP A N 1
ATOM 3648 C CA . ASP A 1 468 ? -0.881 -16.590 -46.892 1.00 48.75 468 ASP A CA 1
ATOM 3649 C C . ASP A 1 468 ? -1.763 -15.321 -46.782 1.00 48.75 468 ASP A C 1
ATOM 3651 O O . ASP A 1 468 ? -2.970 -15.327 -47.031 1.00 48.75 468 ASP A O 1
ATOM 3655 N N . VAL A 1 469 ? -1.174 -14.166 -46.452 1.00 48.84 469 VAL A N 1
ATOM 3656 C CA . VAL A 1 469 ? -1.814 -12.859 -46.688 1.00 48.84 469 VAL A CA 1
ATOM 3657 C C . VAL A 1 469 ? -1.379 -12.335 -48.050 1.00 48.84 469 VAL A C 1
ATOM 3659 O O . VAL A 1 469 ? -0.399 -11.608 -48.177 1.00 48.84 469 VAL A O 1
ATOM 3662 N N . GLY A 1 470 ? -2.131 -12.708 -49.087 1.00 45.66 470 GLY A N 1
ATOM 3663 C CA . GLY A 1 470 ? -1.993 -12.173 -50.441 1.00 45.66 470 GLY A CA 1
ATOM 3664 C C . GLY A 1 470 ? -2.071 -10.642 -50.465 1.00 45.66 470 GLY A C 1
ATOM 3665 O O . GLY A 1 470 ? -3.149 -10.057 -50.548 1.00 45.66 470 GLY A O 1
ATOM 3666 N N . GLY A 1 471 ? -0.908 -10.000 -50.403 1.00 40.84 471 GLY A N 1
ATOM 3667 C CA . GLY A 1 471 ? -0.727 -8.561 -50.501 1.00 40.84 471 GLY A CA 1
ATOM 3668 C C . GLY A 1 471 ? 0.749 -8.249 -50.710 1.00 40.84 471 GLY A C 1
ATOM 3669 O O . GLY A 1 471 ? 1.575 -8.493 -49.838 1.00 40.84 471 GLY A O 1
ATOM 3670 N N . THR A 1 472 ? 1.090 -7.717 -51.880 1.00 40.28 472 THR A N 1
ATOM 3671 C CA . THR A 1 472 ? 2.424 -7.204 -52.209 1.00 40.28 472 THR A CA 1
ATOM 3672 C C . THR A 1 472 ? 2.783 -6.056 -51.263 1.00 40.28 472 THR A C 1
ATOM 3674 O O . THR A 1 472 ? 2.364 -4.918 -51.485 1.00 40.28 472 THR A O 1
ATOM 3677 N N . VAL A 1 473 ? 3.524 -6.344 -50.192 1.00 38.78 473 VAL A N 1
ATOM 3678 C CA . VAL A 1 473 ? 4.094 -5.311 -49.323 1.00 38.78 473 VAL A CA 1
ATOM 3679 C C . VAL A 1 473 ? 5.392 -4.828 -49.960 1.00 38.78 473 VAL A C 1
ATOM 3681 O O . VAL A 1 473 ? 6.401 -5.527 -49.972 1.00 38.78 473 VAL A O 1
ATOM 3684 N N . ASP A 1 474 ? 5.319 -3.629 -50.523 1.00 37.22 474 ASP A N 1
ATOM 3685 C CA . ASP A 1 474 ? 6.429 -2.851 -51.059 1.00 37.22 474 ASP A CA 1
ATOM 3686 C C . ASP A 1 474 ? 7.489 -2.613 -49.964 1.00 37.22 474 ASP A C 1
ATOM 3688 O O . ASP A 1 474 ? 7.241 -1.927 -48.969 1.00 37.22 474 ASP A O 1
ATOM 3692 N N . THR A 1 475 ? 8.668 -3.222 -50.105 1.00 41.66 475 THR A N 1
ATOM 3693 C CA . THR A 1 475 ? 9.803 -3.064 -49.181 1.00 41.66 475 THR A CA 1
ATOM 3694 C C . THR A 1 475 ? 10.664 -1.863 -49.567 1.00 41.66 475 THR A C 1
ATOM 3696 O O . THR A 1 475 ? 11.864 -1.999 -49.807 1.00 41.66 475 THR A O 1
ATOM 3699 N N . ALA A 1 476 ? 10.060 -0.677 -49.622 1.00 35.91 476 ALA A N 1
ATOM 3700 C CA . ALA A 1 476 ? 10.772 0.587 -49.775 1.00 35.91 476 ALA A CA 1
ATOM 3701 C C . ALA A 1 476 ? 10.543 1.467 -48.534 1.00 35.91 476 ALA A C 1
ATOM 3703 O O . ALA A 1 476 ? 9.437 1.938 -48.276 1.00 35.91 476 ALA A O 1
ATOM 3704 N N . HIS A 1 477 ? 11.599 1.679 -47.742 1.00 39.50 477 HIS A N 1
ATOM 3705 C CA . HIS A 1 477 ? 11.636 2.710 -46.699 1.00 39.50 477 HIS A CA 1
ATOM 3706 C C . HIS A 1 477 ? 12.237 4.001 -47.291 1.00 39.50 477 HIS A C 1
ATOM 3708 O O . HIS A 1 477 ? 13.147 3.891 -48.114 1.00 39.50 477 HIS A O 1
ATOM 3714 N N . PRO A 1 478 ? 11.775 5.211 -46.915 1.00 44.03 478 PRO A N 1
ATOM 3715 C CA . PRO A 1 478 ? 12.114 6.439 -47.642 1.00 44.03 478 PRO A CA 1
ATOM 3716 C C . PRO A 1 478 ? 13.484 7.035 -47.291 1.00 44.03 478 PRO A C 1
ATOM 3718 O O . PRO A 1 478 ? 13.918 7.964 -47.962 1.00 44.03 478 PRO A O 1
ATOM 3721 N N . ASP A 1 479 ? 14.175 6.511 -46.278 1.00 45.50 479 ASP A N 1
ATOM 3722 C CA . ASP A 1 479 ? 15.399 7.108 -45.745 1.00 45.50 479 ASP A CA 1
ATOM 3723 C C . ASP A 1 479 ? 16.525 6.067 -45.768 1.00 45.50 479 ASP A C 1
ATOM 3725 O O . ASP A 1 479 ? 16.518 5.127 -44.978 1.00 45.50 479 ASP A O 1
ATOM 3729 N N . GLY A 1 480 ? 17.455 6.213 -46.719 1.00 47.44 480 GLY A N 1
ATOM 3730 C CA . GLY A 1 480 ? 18.526 5.269 -47.077 1.00 47.44 480 GLY A CA 1
ATOM 3731 C C . GLY A 1 480 ? 19.567 4.930 -45.997 1.00 47.44 480 GLY A C 1
ATOM 3732 O O . GLY A 1 480 ? 20.759 5.132 -46.210 1.00 47.44 480 GLY A O 1
ATOM 3733 N N . GLU A 1 481 ? 19.134 4.351 -44.881 1.00 40.44 481 GLU A N 1
ATOM 3734 C CA . GLU A 1 481 ? 19.959 3.652 -43.890 1.00 40.44 481 GLU A CA 1
ATOM 3735 C C . GLU A 1 481 ? 19.920 2.128 -44.154 1.00 40.44 481 GLU A C 1
ATOM 3737 O O . GLU A 1 481 ? 18.861 1.586 -44.491 1.00 40.44 481 GLU A O 1
ATOM 3742 N N . PRO A 1 482 ? 21.043 1.394 -44.016 1.00 38.94 482 PRO A N 1
ATOM 3743 C CA . PRO A 1 482 ? 21.070 -0.044 -44.261 1.00 38.94 482 PRO A CA 1
ATOM 3744 C C . PRO A 1 482 ? 20.247 -0.786 -43.195 1.00 38.94 482 PRO A C 1
ATOM 3746 O O . PRO A 1 482 ? 20.572 -0.774 -42.008 1.00 38.94 482 PRO A O 1
ATOM 3749 N N . GLY A 1 483 ? 19.166 -1.439 -43.630 1.00 36.47 483 GLY A N 1
ATOM 3750 C CA . GLY A 1 483 ? 18.297 -2.246 -42.770 1.00 36.47 483 GLY A CA 1
ATOM 3751 C C . GLY A 1 483 ? 19.012 -3.448 -42.128 1.00 36.47 483 GLY A C 1
ATOM 3752 O O . GLY A 1 483 ? 20.097 -3.841 -42.567 1.00 36.47 483 GLY A O 1
ATOM 3753 N N . PRO A 1 484 ? 18.417 -4.066 -41.087 1.00 41.31 484 PRO A N 1
ATOM 3754 C CA . PRO A 1 484 ? 18.954 -5.287 -40.496 1.00 41.31 484 PRO A CA 1
ATOM 3755 C C . PRO A 1 484 ? 19.041 -6.367 -41.578 1.00 41.31 484 PRO A C 1
ATOM 3757 O O . PRO A 1 484 ? 18.082 -6.564 -42.324 1.00 41.31 484 PRO A O 1
ATOM 3760 N N . ALA A 1 485 ? 20.200 -7.027 -41.673 1.00 41.97 485 ALA A N 1
ATOM 3761 C CA . ALA A 1 485 ? 20.486 -8.044 -42.679 1.00 41.97 485 ALA A CA 1
ATOM 3762 C C . ALA A 1 485 ? 19.293 -8.996 -42.849 1.00 41.97 485 ALA A C 1
ATOM 3764 O O . ALA A 1 485 ? 18.781 -9.532 -41.859 1.00 41.97 485 ALA A O 1
ATOM 3765 N N . ALA A 1 486 ? 18.852 -9.172 -44.099 1.00 44.53 486 ALA A N 1
ATOM 3766 C CA . ALA A 1 486 ? 17.853 -10.163 -44.467 1.00 44.53 486 ALA A CA 1
ATOM 3767 C C . ALA A 1 486 ? 18.189 -11.483 -43.761 1.00 44.53 486 ALA A C 1
ATOM 3769 O O . ALA A 1 486 ? 19.349 -11.904 -43.762 1.00 44.53 486 ALA A O 1
ATOM 3770 N N . ARG A 1 487 ? 17.204 -12.105 -43.102 1.00 49.88 487 ARG A N 1
ATOM 3771 C CA . ARG A 1 487 ? 17.392 -13.443 -42.535 1.00 49.88 487 ARG A CA 1
ATOM 3772 C C . ARG A 1 487 ? 17.749 -14.365 -43.697 1.00 49.88 487 ARG A C 1
ATOM 3774 O O . ARG A 1 487 ? 16.873 -14.701 -44.485 1.00 49.88 487 ARG A O 1
ATOM 3781 N N . VAL A 1 488 ? 19.031 -14.708 -43.801 1.00 57.94 488 VAL A N 1
ATOM 3782 C CA . VAL A 1 488 ? 19.551 -15.704 -44.740 1.00 57.94 488 VAL A CA 1
ATOM 3783 C C . VAL A 1 488 ? 18.715 -16.963 -44.551 1.00 57.94 488 VAL A C 1
ATOM 3785 O O . VAL A 1 488 ? 18.535 -17.419 -43.415 1.00 57.94 488 VAL A O 1
ATOM 3788 N N . THR A 1 489 ? 18.130 -17.470 -45.633 1.00 71.62 489 THR A N 1
ATOM 3789 C CA . THR A 1 489 ? 17.248 -18.638 -45.545 1.00 71.62 489 THR A CA 1
ATOM 3790 C C . THR A 1 489 ? 18.053 -19.855 -45.078 1.00 71.62 489 THR A C 1
ATOM 3792 O O . THR A 1 489 ? 19.275 -19.929 -45.250 1.00 71.62 489 THR A O 1
ATOM 3795 N N . ASN A 1 490 ? 17.394 -20.837 -44.456 1.00 74.19 490 ASN A N 1
ATOM 3796 C CA . ASN A 1 490 ? 18.083 -22.053 -44.003 1.00 74.19 490 ASN A CA 1
ATOM 3797 C C . ASN A 1 490 ? 18.798 -22.777 -45.161 1.00 74.19 490 ASN A C 1
ATOM 3799 O O . ASN A 1 490 ? 19.859 -23.360 -44.954 1.00 74.19 490 ASN A O 1
ATOM 3803 N N . GLU A 1 491 ? 18.262 -22.680 -46.378 1.00 78.88 491 GLU A N 1
ATOM 3804 C CA . GLU A 1 491 ? 18.838 -23.263 -47.593 1.00 78.88 491 GLU A CA 1
ATOM 3805 C C . GLU A 1 491 ? 20.130 -22.556 -48.031 1.00 78.88 491 GLU A C 1
ATOM 3807 O O . GLU A 1 491 ? 21.117 -23.207 -48.377 1.00 78.88 491 GLU A O 1
ATOM 3812 N N . GLU A 1 492 ? 20.172 -21.224 -47.956 1.00 83.00 492 GLU A N 1
ATOM 3813 C CA . GLU A 1 492 ? 21.374 -20.433 -48.248 1.00 83.00 492 GLU A CA 1
ATOM 3814 C C . GLU A 1 492 ? 22.500 -20.722 -47.247 1.00 83.00 492 GLU A C 1
ATOM 3816 O O . GLU A 1 492 ? 23.666 -20.864 -47.634 1.00 83.00 492 GLU A O 1
ATOM 3821 N N . ASN A 1 493 ? 22.146 -20.876 -45.968 1.00 88.38 493 ASN A N 1
ATOM 3822 C CA . ASN A 1 493 ? 23.081 -21.273 -44.920 1.00 88.38 493 ASN A CA 1
ATOM 3823 C C . ASN A 1 493 ? 23.622 -22.691 -45.141 1.00 88.38 493 ASN A C 1
ATOM 3825 O O . ASN A 1 493 ? 24.835 -22.896 -45.070 1.00 88.38 493 ASN A O 1
ATOM 3829 N N . ASP A 1 494 ? 22.754 -23.655 -45.461 1.00 88.19 494 ASP A N 1
ATOM 3830 C CA . ASP A 1 494 ? 23.149 -25.035 -45.757 1.00 88.19 494 ASP A CA 1
ATOM 3831 C C . ASP A 1 494 ? 24.108 -25.100 -46.958 1.00 88.19 494 ASP A C 1
ATOM 3833 O O . ASP A 1 494 ? 25.118 -25.807 -46.915 1.00 88.19 494 ASP A O 1
ATOM 3837 N N . MET A 1 495 ? 23.863 -24.302 -48.000 1.00 86.00 495 MET A N 1
ATOM 3838 C CA . MET A 1 495 ? 24.738 -24.217 -49.172 1.00 86.00 495 MET A CA 1
ATOM 3839 C C . MET A 1 495 ? 26.086 -23.549 -48.867 1.00 86.00 495 MET A C 1
ATOM 3841 O O . MET A 1 495 ? 27.125 -23.998 -49.365 1.00 86.00 495 MET A O 1
ATOM 3845 N N . ALA A 1 496 ? 26.103 -22.489 -48.053 1.00 87.12 496 ALA A N 1
ATOM 3846 C CA . ALA A 1 496 ? 27.334 -21.824 -47.626 1.00 87.12 496 ALA A CA 1
ATOM 3847 C C . ALA A 1 496 ? 28.201 -22.749 -46.756 1.00 87.12 496 ALA A C 1
ATOM 3849 O O . ALA A 1 496 ? 29.398 -22.904 -47.017 1.00 87.12 496 ALA A O 1
ATOM 3850 N N . LEU A 1 497 ? 27.591 -23.429 -45.781 1.00 92.12 497 LEU A N 1
ATOM 3851 C CA . LEU A 1 497 ? 28.267 -24.406 -44.927 1.00 92.12 497 LEU A CA 1
ATOM 3852 C C . LEU A 1 497 ? 28.783 -25.598 -45.737 1.00 92.12 497 LEU A C 1
ATOM 3854 O O . LEU A 1 497 ? 29.921 -26.015 -45.534 1.00 92.12 497 LEU A O 1
ATOM 3858 N N . PHE A 1 498 ? 28.012 -26.101 -46.706 1.00 91.19 498 PHE A N 1
ATOM 3859 C CA . PHE A 1 498 ? 28.422 -27.228 -47.547 1.00 91.19 498 PHE A CA 1
ATOM 3860 C C . PHE A 1 498 ? 29.628 -26.912 -48.435 1.00 91.19 498 PHE A C 1
ATOM 3862 O O . PHE A 1 498 ? 30.554 -27.721 -48.529 1.00 91.19 498 PHE A O 1
ATOM 3869 N N . LYS A 1 499 ? 29.683 -25.714 -49.032 1.00 89.50 499 LYS A N 1
ATOM 3870 C CA . LYS A 1 499 ? 30.847 -25.266 -49.819 1.00 89.50 499 LYS A CA 1
ATOM 3871 C C . LYS A 1 499 ? 32.121 -25.210 -48.975 1.00 89.50 499 LYS A C 1
ATOM 3873 O O . LYS A 1 499 ? 33.175 -25.651 -49.433 1.00 89.50 499 LYS A O 1
ATOM 3878 N N . VAL A 1 500 ? 32.021 -24.699 -47.748 1.00 90.81 500 VAL A N 1
ATOM 3879 C CA . VAL A 1 500 ? 33.156 -24.607 -46.815 1.00 90.81 500 VAL A CA 1
ATOM 3880 C C . VAL A 1 500 ? 33.538 -25.986 -46.279 1.00 90.81 500 VAL A C 1
ATOM 3882 O O . VAL A 1 500 ? 34.721 -26.296 -46.183 1.00 90.81 500 VAL A O 1
ATOM 3885 N N . TYR A 1 501 ? 32.560 -26.854 -46.019 1.00 90.75 501 TYR A N 1
ATOM 3886 C CA . TYR A 1 501 ? 32.792 -28.232 -45.588 1.00 90.75 501 TYR A CA 1
ATOM 3887 C C . TYR A 1 501 ? 33.523 -29.055 -46.653 1.00 90.75 501 TYR A C 1
ATOM 3889 O O . TYR A 1 501 ? 34.417 -29.824 -46.317 1.00 90.75 501 TYR A O 1
ATOM 3897 N N . LYS A 1 502 ? 33.204 -28.859 -47.941 1.00 88.94 502 LYS A N 1
ATOM 3898 C CA . LYS A 1 502 ? 33.878 -29.551 -49.051 1.00 88.94 502 LYS A CA 1
ATOM 3899 C C . LYS A 1 502 ? 35.301 -29.037 -49.299 1.00 88.94 502 LYS A C 1
ATOM 3901 O O . LYS A 1 502 ? 36.165 -29.825 -49.671 1.00 88.94 502 LYS A O 1
ATOM 3906 N N . SER A 1 503 ? 35.554 -27.742 -49.103 1.00 87.88 503 SER A N 1
ATOM 3907 C CA . SER A 1 503 ? 36.875 -27.137 -49.336 1.00 87.88 503 SER A CA 1
ATOM 3908 C C . SER A 1 503 ? 37.821 -27.229 -48.137 1.00 87.88 503 SER A C 1
ATOM 3910 O O . SER A 1 503 ? 39.030 -27.335 -48.318 1.00 87.88 503 SER A O 1
ATOM 3912 N N . SER A 1 504 ? 37.291 -27.179 -46.914 1.00 87.94 504 SER A N 1
ATOM 3913 C CA . SER A 1 504 ? 38.075 -27.098 -45.677 1.00 87.94 504 SER A CA 1
ATOM 3914 C C . SER A 1 504 ? 37.334 -27.730 -44.483 1.00 87.94 504 SER A C 1
ATOM 3916 O O . SER A 1 504 ? 36.858 -27.028 -43.586 1.00 87.94 504 SER A O 1
ATOM 3918 N N . PRO A 1 505 ? 37.264 -29.077 -44.418 1.00 87.62 505 PRO A N 1
ATOM 3919 C CA . PRO A 1 505 ? 36.559 -29.792 -43.348 1.00 87.62 505 PRO A CA 1
ATOM 3920 C C . PRO A 1 505 ? 37.094 -29.488 -41.940 1.00 87.62 505 PRO A C 1
ATOM 3922 O O . PRO A 1 505 ? 36.351 -29.530 -40.961 1.00 87.62 505 PRO A O 1
ATOM 3925 N N . GLU A 1 506 ? 38.382 -29.153 -41.825 1.00 87.12 506 GLU A N 1
ATOM 3926 C CA . GLU A 1 506 ? 39.052 -28.870 -40.549 1.00 87.12 506 GLU A CA 1
ATOM 3927 C C . GLU A 1 506 ? 38.471 -27.646 -39.823 1.00 87.12 506 GLU A C 1
ATOM 3929 O O . GLU A 1 506 ? 38.500 -27.588 -38.593 1.00 87.12 506 GLU A O 1
ATOM 3934 N N . LEU A 1 507 ? 37.852 -26.709 -40.557 1.00 88.44 507 LEU A N 1
ATOM 3935 C CA . LEU A 1 507 ? 37.182 -25.539 -39.979 1.00 88.44 507 LEU A CA 1
ATOM 3936 C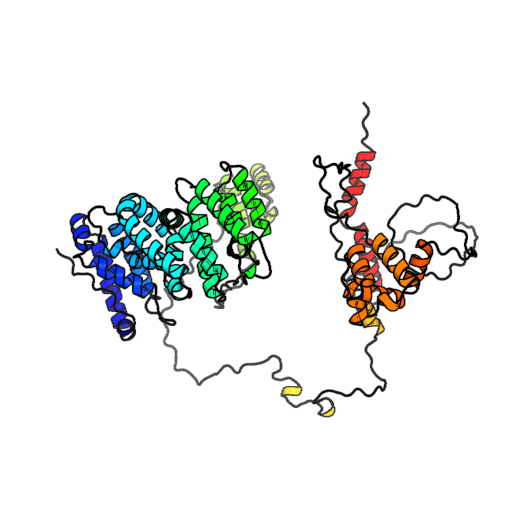 C . LEU A 1 507 ? 35.960 -25.897 -39.133 1.00 88.44 507 LEU A C 1
ATOM 3938 O O . LEU A 1 507 ? 35.500 -25.056 -38.365 1.00 88.44 507 LEU A O 1
ATOM 3942 N N . PHE A 1 508 ? 35.445 -27.124 -39.241 1.00 92.50 508 PHE A N 1
ATOM 3943 C CA . PHE A 1 508 ? 34.336 -27.642 -38.438 1.00 92.50 508 PHE A CA 1
ATOM 3944 C C . PHE A 1 508 ? 34.807 -28.350 -37.156 1.00 92.50 508 PHE A C 1
ATOM 3946 O O . PHE A 1 508 ? 33.990 -28.863 -36.392 1.00 92.50 508 PHE A O 1
ATOM 3953 N N . GLY A 1 509 ? 36.119 -28.355 -36.892 1.00 88.44 509 GLY A N 1
ATOM 3954 C CA . GLY A 1 509 ? 36.717 -28.929 -35.692 1.00 88.44 509 GLY A CA 1
ATOM 3955 C C . GLY A 1 509 ? 36.305 -28.219 -34.398 1.00 88.44 509 GLY A C 1
ATOM 3956 O O . GLY A 1 509 ? 36.021 -27.024 -34.369 1.00 88.44 509 GLY A O 1
ATOM 3957 N N . ARG A 1 510 ? 36.305 -28.977 -33.294 1.00 91.50 510 ARG A N 1
ATOM 3958 C CA . ARG A 1 510 ? 35.895 -28.505 -31.957 1.00 91.50 510 ARG A CA 1
ATOM 3959 C C . ARG A 1 510 ? 37.028 -27.887 -31.132 1.00 91.50 510 ARG A C 1
ATOM 3961 O O . ARG A 1 510 ? 36.807 -27.551 -29.968 1.00 91.50 510 ARG A O 1
ATOM 3968 N N . THR A 1 511 ? 38.238 -27.817 -31.680 1.00 88.00 511 THR A N 1
ATOM 3969 C CA . THR A 1 511 ? 39.429 -27.338 -30.973 1.00 88.00 511 THR A CA 1
ATOM 3970 C C . THR A 1 511 ? 39.385 -25.822 -30.788 1.00 88.00 511 THR A C 1
ATOM 3972 O O . THR A 1 511 ? 38.792 -25.082 -31.574 1.00 88.00 511 THR A O 1
ATOM 3975 N N . PHE A 1 512 ? 40.012 -25.349 -29.713 1.00 84.75 512 PHE A N 1
ATOM 3976 C CA . PHE A 1 512 ? 39.994 -23.937 -29.333 1.00 84.75 512 PHE A CA 1
ATOM 3977 C C . PHE A 1 512 ? 40.603 -23.022 -30.408 1.00 84.75 512 PHE A C 1
ATOM 3979 O O . PHE A 1 512 ? 40.051 -21.958 -30.693 1.00 84.75 512 PHE A O 1
ATOM 3986 N N . ASP A 1 513 ? 41.686 -23.469 -31.046 1.00 85.62 513 ASP A N 1
ATOM 3987 C CA . ASP A 1 513 ? 42.391 -22.702 -32.077 1.00 85.62 513 ASP A CA 1
ATOM 3988 C C . ASP A 1 513 ? 41.540 -22.524 -33.344 1.00 85.62 513 ASP A C 1
ATOM 3990 O O . ASP A 1 513 ? 41.529 -21.446 -33.937 1.00 85.62 513 ASP A O 1
ATOM 3994 N N . VAL A 1 514 ? 40.733 -23.533 -33.702 1.00 88.69 514 VAL A N 1
ATOM 3995 C CA . VAL A 1 514 ? 39.795 -23.464 -34.835 1.00 88.69 514 VAL A CA 1
ATOM 3996 C C . VAL A 1 514 ? 38.640 -22.509 -34.526 1.00 88.69 514 VAL A C 1
ATOM 3998 O O . VAL A 1 514 ? 38.312 -21.667 -35.359 1.00 88.69 514 VAL A O 1
ATOM 4001 N N . ARG A 1 515 ? 38.074 -22.554 -33.309 1.00 89.50 515 ARG A N 1
ATOM 4002 C CA . ARG A 1 515 ? 36.988 -21.645 -32.879 1.00 89.50 515 ARG A CA 1
ATOM 4003 C C . ARG A 1 515 ? 37.401 -20.172 -32.858 1.00 89.50 515 ARG A C 1
ATOM 4005 O O . ARG A 1 515 ? 36.580 -19.297 -33.130 1.00 89.50 515 ARG A O 1
ATOM 4012 N N . LYS A 1 516 ? 38.665 -19.881 -32.535 1.00 87.31 516 LYS A N 1
ATOM 4013 C CA . LYS A 1 516 ? 39.210 -18.513 -32.542 1.00 87.31 516 LYS A CA 1
ATOM 4014 C C . LYS A 1 516 ? 39.794 -18.076 -33.884 1.00 87.31 516 LYS A C 1
ATOM 4016 O O . LYS A 1 516 ? 40.067 -16.886 -34.040 1.00 87.31 516 LYS A O 1
ATOM 4021 N N . GLY A 1 517 ? 39.966 -18.988 -34.837 1.00 89.50 517 GLY A N 1
ATOM 4022 C CA . GLY A 1 517 ? 40.502 -18.679 -36.156 1.00 89.50 517 GLY A CA 1
ATOM 4023 C C . GLY A 1 517 ? 39.632 -17.681 -36.926 1.00 89.50 517 GLY A C 1
ATOM 4024 O O . GLY A 1 517 ? 38.407 -17.792 -36.954 1.00 89.50 517 GLY A O 1
ATOM 4025 N N . GLN A 1 518 ? 40.277 -16.733 -37.610 1.00 89.50 518 GLN A N 1
ATOM 4026 C CA . GLN A 1 518 ? 39.638 -15.793 -38.543 1.00 89.50 518 GLN A CA 1
ATOM 4027 C C . GLN A 1 518 ? 38.638 -16.449 -39.524 1.00 89.50 518 GLN A C 1
ATOM 4029 O O . GLN A 1 518 ? 37.514 -15.954 -39.621 1.00 89.50 518 GLN A O 1
ATOM 4034 N N . PRO A 1 519 ? 38.949 -17.581 -40.196 1.00 88.69 519 PRO A N 1
ATOM 4035 C CA . PRO A 1 519 ? 37.999 -18.212 -41.122 1.00 88.69 519 PRO A CA 1
ATOM 4036 C C . PRO A 1 519 ? 36.714 -18.707 -40.440 1.00 88.69 519 PRO A C 1
ATOM 4038 O O . PRO A 1 519 ? 35.632 -18.615 -41.015 1.00 88.69 519 PRO A O 1
ATOM 4041 N N . ARG A 1 520 ? 36.798 -19.170 -39.187 1.00 90.81 520 ARG A N 1
ATOM 4042 C CA . ARG A 1 520 ? 35.632 -19.596 -38.405 1.00 90.81 520 ARG A CA 1
ATOM 4043 C C . ARG A 1 520 ? 34.788 -18.405 -37.946 1.00 90.81 520 ARG A C 1
ATOM 4045 O O . ARG A 1 520 ? 33.565 -18.488 -37.956 1.00 90.81 520 ARG A O 1
ATOM 4052 N N . GLN A 1 521 ? 35.417 -17.282 -37.598 1.00 90.38 521 GLN A N 1
ATOM 4053 C CA . GLN A 1 521 ? 34.704 -16.042 -37.272 1.00 90.38 521 GLN A CA 1
ATOM 4054 C C . GLN A 1 521 ? 33.961 -15.471 -38.488 1.00 90.38 521 GLN A C 1
ATOM 4056 O O . GLN A 1 521 ? 32.808 -15.068 -38.347 1.00 90.38 521 GLN A O 1
ATOM 4061 N N . ALA A 1 522 ? 34.574 -15.518 -39.676 1.00 88.88 522 ALA A N 1
ATOM 4062 C CA . ALA A 1 522 ? 33.937 -15.110 -40.929 1.00 88.88 522 ALA A CA 1
ATOM 4063 C C . ALA A 1 522 ? 32.734 -16.003 -41.288 1.00 88.88 522 ALA A C 1
ATOM 4065 O O . ALA A 1 522 ? 31.684 -15.506 -41.693 1.00 88.88 522 ALA A O 1
ATOM 4066 N N . LEU A 1 523 ? 32.843 -17.319 -41.066 1.00 89.75 523 LEU A N 1
ATOM 4067 C CA . LEU A 1 523 ? 31.732 -18.249 -41.284 1.00 89.75 523 LEU A CA 1
ATOM 4068 C C . LEU A 1 523 ? 30.550 -17.961 -40.346 1.00 89.75 523 LEU A C 1
ATOM 4070 O O . LEU A 1 523 ? 29.397 -18.005 -40.771 1.00 89.75 523 LEU A O 1
ATOM 4074 N N . LYS A 1 524 ? 30.826 -17.609 -39.083 1.00 92.31 524 LYS A N 1
ATOM 4075 C CA . LYS A 1 524 ? 29.799 -17.207 -38.108 1.00 92.31 524 LYS A CA 1
ATOM 4076 C C . LYS A 1 524 ? 29.133 -15.888 -38.475 1.00 92.31 524 LYS A C 1
ATOM 4078 O O . LYS A 1 524 ? 27.921 -15.774 -38.336 1.00 92.31 524 LYS A O 1
ATOM 4083 N N . SER A 1 525 ? 29.895 -14.899 -38.945 1.00 87.44 525 SER A N 1
ATOM 4084 C CA . SER A 1 525 ? 29.310 -13.626 -39.375 1.00 87.44 525 SER A CA 1
ATOM 4085 C C . SER A 1 525 ? 28.483 -13.776 -40.651 1.00 87.44 525 SER A C 1
ATOM 4087 O O . SER A 1 525 ? 27.490 -13.076 -40.801 1.00 87.44 525 SER A O 1
ATOM 4089 N N . GLN A 1 526 ? 28.864 -14.694 -41.547 1.00 86.12 526 GLN A N 1
ATOM 4090 C CA . GLN A 1 526 ? 28.131 -14.967 -42.784 1.00 86.12 526 GLN A CA 1
ATOM 4091 C C . GLN A 1 526 ? 26.835 -15.755 -42.546 1.00 86.12 526 GLN A C 1
ATOM 4093 O O . GLN A 1 526 ? 25.819 -15.442 -43.152 1.00 86.12 526 GLN A O 1
ATOM 4098 N N . THR A 1 527 ? 26.867 -16.772 -41.680 1.00 86.31 527 THR A N 1
ATOM 4099 C CA . THR A 1 527 ? 25.721 -17.675 -41.452 1.00 86.31 527 THR A CA 1
ATOM 4100 C C . THR A 1 527 ? 24.834 -17.265 -40.276 1.00 86.31 527 THR A C 1
ATOM 4102 O O . THR A 1 527 ? 23.737 -17.789 -40.105 1.00 86.31 527 THR A O 1
ATOM 4105 N N . GLY A 1 528 ? 25.312 -16.366 -39.408 1.00 87.12 528 GLY A N 1
ATOM 4106 C CA . GLY A 1 528 ? 24.640 -16.014 -38.155 1.00 87.12 528 GLY A CA 1
ATOM 4107 C C . GLY A 1 528 ? 24.606 -17.150 -37.120 1.00 87.12 528 GLY A C 1
ATOM 4108 O O . GLY A 1 528 ? 23.917 -17.031 -36.108 1.00 87.12 528 GLY A O 1
ATOM 4109 N N . MET A 1 529 ? 25.331 -18.252 -37.351 1.00 86.62 529 MET A N 1
ATOM 4110 C CA . MET A 1 529 ? 25.317 -19.440 -36.493 1.00 86.62 529 MET A CA 1
ATOM 4111 C C . MET A 1 529 ? 26.363 -19.388 -35.369 1.00 86.62 529 MET A C 1
ATOM 4113 O O . MET A 1 529 ? 27.422 -18.765 -35.480 1.00 86.62 529 MET A O 1
ATOM 4117 N N . THR A 1 530 ? 26.082 -20.081 -34.260 1.00 91.31 530 THR A N 1
ATOM 4118 C CA . THR A 1 530 ? 27.043 -20.285 -33.164 1.00 91.31 530 THR A CA 1
ATOM 4119 C C . THR A 1 530 ? 28.044 -21.393 -33.505 1.00 91.31 530 THR A C 1
ATOM 4121 O O . THR A 1 530 ? 27.803 -22.224 -34.380 1.00 91.31 530 THR A O 1
ATOM 4124 N N . ASP A 1 531 ? 29.172 -21.446 -32.790 1.00 89.88 531 ASP A N 1
ATOM 4125 C CA . ASP A 1 531 ? 30.186 -22.492 -32.998 1.00 89.88 531 ASP A CA 1
ATOM 4126 C C . ASP A 1 531 ? 29.629 -23.910 -32.815 1.00 89.88 531 ASP A C 1
ATOM 4128 O O . ASP A 1 531 ? 29.980 -24.818 -33.562 1.00 89.88 531 ASP A O 1
ATOM 4132 N N . GLU A 1 532 ? 28.724 -24.086 -31.854 1.00 92.56 532 GLU A N 1
ATOM 4133 C CA . GLU A 1 532 ? 28.072 -25.366 -31.573 1.00 92.56 532 GLU A CA 1
ATOM 4134 C C . GLU A 1 532 ? 27.124 -25.782 -32.703 1.00 92.56 532 GLU A C 1
ATOM 4136 O O . GLU A 1 532 ? 27.068 -26.962 -33.047 1.00 92.56 532 GLU A O 1
ATOM 4141 N N . ALA A 1 533 ? 26.421 -24.823 -33.316 1.00 90.75 533 ALA A N 1
ATOM 4142 C CA . ALA A 1 533 ? 25.526 -25.081 -34.440 1.00 90.75 533 ALA A CA 1
ATOM 4143 C C . ALA A 1 533 ? 26.304 -25.477 -35.706 1.00 90.75 533 ALA A C 1
ATOM 4145 O O . ALA A 1 533 ? 25.952 -26.461 -36.352 1.00 90.75 533 ALA A O 1
ATOM 4146 N N . ILE A 1 534 ? 27.408 -24.783 -36.010 1.00 93.06 534 ILE A N 1
ATOM 4147 C CA . ILE A 1 534 ? 28.294 -25.106 -37.142 1.00 93.06 534 ILE A CA 1
ATOM 4148 C C . ILE A 1 534 ? 28.925 -26.498 -36.954 1.00 93.06 534 ILE A C 1
ATOM 4150 O O . ILE A 1 534 ? 28.932 -27.315 -37.873 1.00 93.06 534 ILE A O 1
ATOM 4154 N N . GLU A 1 535 ? 29.407 -26.809 -35.746 1.00 93.94 535 GLU A N 1
ATOM 4155 C CA . GLU A 1 535 ? 29.945 -28.136 -35.403 1.00 93.94 535 GLU A CA 1
ATOM 4156 C C . GLU A 1 535 ? 28.881 -29.238 -35.484 1.00 93.94 535 GLU A C 1
ATOM 4158 O O . GLU A 1 535 ? 29.140 -30.323 -36.010 1.00 93.94 535 GLU A O 1
ATOM 4163 N N . GLY A 1 536 ? 27.683 -28.971 -34.959 1.00 91.88 536 GLY A N 1
ATOM 4164 C CA . GLY A 1 536 ? 26.550 -29.891 -34.997 1.00 91.88 536 GLY A CA 1
ATOM 4165 C C . GLY A 1 536 ? 26.090 -30.184 -36.423 1.00 91.88 536 GLY A C 1
ATOM 4166 O O . GLY A 1 536 ? 25.824 -31.340 -36.750 1.00 91.88 536 GLY A O 1
ATOM 4167 N N . TRP A 1 537 ? 26.080 -29.169 -37.288 1.00 94.12 537 TRP A N 1
ATOM 4168 C CA . TRP A 1 537 ? 25.716 -29.296 -38.696 1.00 94.12 537 TRP A CA 1
ATOM 4169 C C . TRP A 1 537 ? 26.645 -30.257 -39.450 1.00 94.12 537 TRP A C 1
ATOM 4171 O O . TRP A 1 537 ? 26.168 -31.181 -40.108 1.00 94.12 537 TRP A O 1
ATOM 4181 N N . ALA A 1 538 ? 27.965 -30.123 -39.281 1.00 91.88 538 ALA A N 1
ATOM 4182 C CA . ALA A 1 538 ? 28.934 -31.027 -39.906 1.00 91.88 538 ALA A CA 1
ATOM 4183 C C . ALA A 1 538 ? 28.789 -32.479 -39.425 1.00 91.88 538 ALA A C 1
ATOM 4185 O O . ALA A 1 538 ? 28.897 -33.415 -40.217 1.00 91.88 538 ALA A O 1
ATOM 4186 N N . ILE A 1 539 ? 28.495 -32.683 -38.139 1.00 91.62 539 ILE A N 1
ATOM 4187 C CA . ILE A 1 539 ? 28.246 -34.020 -37.581 1.00 91.62 539 ILE A CA 1
ATOM 4188 C C . ILE A 1 539 ? 26.967 -34.623 -38.154 1.00 91.62 539 ILE A C 1
ATOM 4190 O O . ILE A 1 539 ? 26.929 -35.821 -38.436 1.00 91.62 539 ILE A O 1
ATOM 4194 N N . MET A 1 540 ? 25.926 -33.812 -38.346 1.00 88.50 540 MET A N 1
ATOM 4195 C CA . MET A 1 540 ? 24.698 -34.287 -38.971 1.00 88.50 540 MET A CA 1
ATOM 4196 C C . MET A 1 540 ? 24.904 -34.644 -40.439 1.00 88.50 540 MET A C 1
ATOM 4198 O O . MET A 1 540 ? 24.430 -35.687 -40.879 1.00 88.50 540 MET A O 1
ATOM 4202 N N . LEU A 1 541 ? 25.698 -33.863 -41.171 1.00 89.69 541 LEU A N 1
ATOM 4203 C CA . LEU A 1 541 ? 26.049 -34.178 -42.553 1.00 89.69 541 LEU A CA 1
ATOM 4204 C C . LEU A 1 541 ? 26.835 -35.498 -42.680 1.00 89.69 541 LEU A C 1
ATOM 4206 O O . LEU A 1 541 ? 26.647 -36.233 -43.645 1.00 89.69 541 LEU A O 1
ATOM 4210 N N . GLN A 1 542 ? 27.680 -35.829 -41.696 1.00 87.12 542 GLN A N 1
ATOM 4211 C CA . GLN A 1 542 ? 28.394 -37.114 -41.642 1.00 87.12 542 GLN A CA 1
ATOM 4212 C C . GLN A 1 542 ? 27.480 -38.301 -41.314 1.00 87.12 542 GLN A C 1
ATOM 4214 O O . GLN A 1 542 ? 27.750 -39.420 -41.749 1.00 87.12 542 GLN A O 1
ATOM 4219 N N . ARG A 1 543 ? 26.417 -38.074 -40.534 1.00 86.94 543 ARG A N 1
ATOM 4220 C CA . ARG A 1 543 ? 25.444 -39.108 -40.150 1.00 86.94 543 ARG A CA 1
ATOM 4221 C C . ARG A 1 543 ? 24.437 -39.404 -41.259 1.00 86.94 543 ARG A C 1
ATOM 4223 O O . ARG A 1 543 ? 24.062 -40.562 -41.414 1.00 86.94 543 ARG A O 1
ATOM 4230 N N . ASP A 1 544 ? 24.073 -38.391 -42.046 1.00 85.44 544 ASP A N 1
ATOM 4231 C CA . ASP A 1 544 ? 23.048 -38.483 -43.087 1.00 85.44 544 ASP A CA 1
ATOM 4232 C C . ASP A 1 544 ? 23.643 -38.384 -44.506 1.00 85.44 544 ASP A C 1
ATOM 4234 O O . ASP A 1 544 ? 23.617 -37.319 -45.138 1.00 85.44 544 ASP A O 1
ATOM 4238 N N . PRO A 1 545 ? 24.115 -39.503 -45.094 1.00 83.75 545 PRO A N 1
ATOM 4239 C CA . PRO A 1 545 ? 24.711 -39.501 -46.432 1.00 83.75 545 PRO A CA 1
ATOM 4240 C C . PRO A 1 545 ? 23.713 -39.113 -47.537 1.00 83.75 545 PRO A C 1
ATOM 4242 O O . PRO A 1 545 ? 24.118 -38.650 -48.603 1.00 83.75 545 PRO A O 1
ATOM 4245 N N . ARG A 1 546 ? 22.401 -39.271 -47.298 1.00 81.25 546 ARG A N 1
ATOM 4246 C CA . ARG A 1 546 ? 21.337 -38.808 -48.210 1.00 81.25 546 ARG A CA 1
ATOM 4247 C C . ARG A 1 546 ? 21.304 -37.274 -48.294 1.00 81.25 546 ARG A C 1
ATOM 4249 O O . ARG A 1 546 ? 21.212 -36.731 -49.394 1.00 81.25 546 ARG A O 1
ATOM 4256 N N . ARG A 1 547 ? 21.456 -36.579 -47.159 1.00 83.62 547 ARG A N 1
ATOM 4257 C CA . ARG A 1 547 ? 21.510 -35.109 -47.097 1.00 83.62 547 ARG A CA 1
ATOM 4258 C C . ARG A 1 547 ? 22.769 -34.572 -47.778 1.00 83.62 547 ARG A C 1
ATOM 4260 O O . ARG A 1 547 ? 22.679 -33.616 -48.542 1.00 83.62 547 ARG A O 1
ATOM 4267 N N . ALA A 1 548 ? 23.908 -35.240 -47.588 1.00 84.12 548 ALA A N 1
ATOM 4268 C CA . ALA A 1 548 ? 25.152 -34.901 -48.281 1.00 84.12 548 ALA A CA 1
ATOM 4269 C C . ALA A 1 548 ? 25.023 -35.003 -49.810 1.00 84.12 548 ALA A C 1
ATOM 4271 O O . ALA A 1 548 ? 25.415 -34.076 -50.513 1.00 84.12 548 ALA A O 1
ATOM 4272 N N . LYS A 1 549 ? 24.401 -36.073 -50.329 1.00 82.31 549 LYS A N 1
ATOM 4273 C CA . LYS A 1 549 ? 24.150 -36.233 -51.774 1.00 82.31 549 LYS A CA 1
ATOM 4274 C C . LYS A 1 549 ? 23.216 -35.164 -52.344 1.00 82.31 549 LYS A C 1
ATOM 4276 O O . LYS A 1 549 ? 23.439 -34.696 -53.456 1.00 82.31 549 LYS A O 1
ATOM 4281 N N . ARG A 1 550 ? 22.183 -34.767 -51.594 1.00 84.56 550 ARG A N 1
ATOM 4282 C CA . ARG A 1 550 ? 21.252 -33.704 -52.006 1.00 84.56 550 ARG A CA 1
ATOM 4283 C C . ARG A 1 550 ? 21.957 -32.351 -52.107 1.00 84.56 550 ARG A C 1
ATOM 4285 O O . ARG A 1 550 ? 21.830 -31.683 -53.127 1.00 84.56 550 ARG A O 1
ATOM 4292 N N . LEU A 1 551 ? 22.741 -31.992 -51.089 1.00 86.00 551 LEU A N 1
ATOM 4293 C CA . LEU A 1 551 ? 23.524 -30.753 -51.087 1.00 86.00 551 LEU A CA 1
ATOM 4294 C C . LEU A 1 551 ? 24.622 -30.768 -52.157 1.00 86.00 551 LEU A C 1
ATOM 4296 O O . LEU A 1 551 ? 24.895 -29.742 -52.767 1.00 86.00 551 LEU A O 1
ATOM 4300 N N . GLU A 1 552 ? 25.204 -31.930 -52.460 1.00 84.75 552 GLU A N 1
ATOM 4301 C CA . GLU A 1 552 ? 26.153 -32.079 -53.567 1.00 84.75 552 GLU A CA 1
ATOM 4302 C C . GLU A 1 552 ? 25.501 -31.889 -54.944 1.00 84.75 552 GLU A C 1
ATOM 4304 O O . GLU A 1 552 ? 26.073 -31.214 -55.805 1.00 84.75 552 GLU A O 1
ATOM 4309 N N . ALA A 1 553 ? 24.290 -32.424 -55.131 1.00 80.31 553 ALA A N 1
ATOM 4310 C CA . ALA A 1 553 ? 23.498 -32.223 -56.341 1.00 80.31 553 ALA A CA 1
ATOM 4311 C C . ALA A 1 553 ? 23.078 -30.752 -56.511 1.00 80.31 553 ALA A C 1
ATOM 4313 O O . ALA A 1 553 ? 23.196 -30.205 -57.606 1.00 80.31 553 ALA A O 1
ATOM 4314 N N . GLN A 1 554 ? 22.660 -30.088 -55.428 1.00 75.44 554 GLN A N 1
ATOM 4315 C CA . GLN A 1 554 ? 22.307 -28.662 -55.430 1.00 75.44 554 GLN A CA 1
ATOM 4316 C C . GLN A 1 554 ? 23.527 -27.745 -55.617 1.00 75.44 554 GLN A C 1
ATOM 4318 O O . GLN A 1 554 ? 23.427 -26.713 -56.275 1.00 75.44 554 GLN A O 1
ATOM 4323 N N . ALA A 1 555 ? 24.699 -28.122 -55.096 1.00 72.69 555 ALA A N 1
ATOM 4324 C CA . ALA A 1 555 ? 25.941 -27.358 -55.232 1.00 72.69 555 ALA A CA 1
ATOM 4325 C C . ALA A 1 555 ? 26.612 -27.474 -56.615 1.00 72.69 555 ALA A C 1
ATOM 4327 O O . ALA A 1 555 ? 27.656 -26.856 -56.829 1.00 72.69 555 ALA A O 1
ATOM 4328 N N . GLY A 1 556 ? 26.018 -28.215 -57.558 1.00 63.91 556 GLY A N 1
ATOM 4329 C CA . GLY A 1 556 ? 26.443 -28.231 -58.960 1.00 63.91 556 GLY A CA 1
ATOM 4330 C C . GLY A 1 556 ? 27.692 -29.070 -59.245 1.00 63.91 556 GLY A C 1
ATOM 4331 O O . GLY A 1 556 ? 28.437 -28.763 -60.175 1.00 63.91 556 GLY A O 1
ATOM 4332 N N . GLY A 1 557 ? 27.942 -30.132 -58.472 1.00 54.59 557 GLY A N 1
ATOM 4333 C CA . GLY A 1 557 ? 29.011 -31.094 -58.756 1.00 54.59 557 GLY A CA 1
ATOM 4334 C C . GLY A 1 557 ? 28.688 -31.993 -59.955 1.00 54.59 557 GLY A C 1
ATOM 4335 O O . GLY A 1 557 ? 28.336 -33.154 -59.777 1.00 54.59 557 GLY A O 1
ATOM 4336 N N . TYR A 1 558 ? 28.782 -31.471 -61.179 1.00 49.88 558 TYR A N 1
ATOM 4337 C CA . TYR A 1 558 ? 28.594 -32.254 -62.403 1.00 49.88 558 TYR A CA 1
ATOM 4338 C C . TYR A 1 558 ? 29.876 -33.033 -62.759 1.00 49.88 558 TYR A C 1
ATOM 4340 O O . TYR A 1 558 ? 30.777 -32.494 -63.392 1.00 49.88 558 TYR A O 1
ATOM 4348 N N . ASP A 1 559 ? 29.953 -34.314 -62.380 1.00 55.38 559 ASP A N 1
ATOM 4349 C CA . ASP A 1 559 ? 31.038 -35.253 -62.752 1.00 55.38 559 ASP A CA 1
ATOM 4350 C C . ASP A 1 559 ? 30.778 -35.964 -64.106 1.00 55.38 559 ASP A C 1
ATOM 4352 O O . ASP A 1 559 ? 31.174 -37.102 -64.347 1.00 55.38 559 ASP A O 1
ATOM 4356 N N . GLY A 1 560 ? 30.024 -35.333 -65.013 1.00 55.25 560 GLY A N 1
ATOM 4357 C CA . GLY A 1 560 ? 29.855 -35.820 -66.391 1.00 55.25 560 GLY A CA 1
ATOM 4358 C C . GLY A 1 560 ? 29.143 -37.171 -66.571 1.00 55.25 560 GLY A C 1
ATOM 4359 O O . GLY A 1 560 ? 29.092 -37.679 -67.690 1.00 55.25 560 GLY A O 1
ATOM 4360 N N . ARG A 1 561 ? 28.571 -37.772 -65.521 1.00 54.25 561 ARG A N 1
ATOM 4361 C CA . ARG A 1 561 ? 27.821 -39.038 -65.601 1.00 54.25 561 ARG A CA 1
ATOM 4362 C C . ARG A 1 561 ? 26.361 -38.828 -65.217 1.00 54.25 561 ARG A C 1
ATOM 4364 O O . ARG A 1 561 ? 25.998 -38.878 -64.048 1.00 54.25 561 ARG A O 1
ATOM 4371 N N . GLN A 1 562 ? 25.516 -38.612 -66.220 1.00 47.53 562 GLN A N 1
ATOM 4372 C CA . GLN A 1 562 ? 24.065 -38.568 -66.058 1.00 47.53 562 GLN A CA 1
ATOM 4373 C C . GLN A 1 562 ? 23.503 -39.992 -66.163 1.00 47.53 562 GLN A C 1
ATOM 4375 O O . GLN A 1 562 ? 23.304 -40.503 -67.262 1.00 47.53 562 GLN A O 1
ATOM 4380 N N . THR A 1 563 ? 23.290 -40.664 -65.029 1.00 53.94 563 THR A N 1
ATOM 4381 C CA . THR A 1 563 ? 22.739 -42.032 -65.013 1.00 53.94 563 THR A CA 1
ATOM 4382 C C . THR A 1 563 ? 21.216 -42.088 -65.077 1.00 53.94 563 THR A C 1
ATOM 4384 O O . THR A 1 563 ? 20.688 -43.140 -65.423 1.00 53.94 563 THR A O 1
ATOM 4387 N N . GLU A 1 564 ? 20.492 -40.994 -64.816 1.00 50.28 564 GLU A N 1
ATOM 4388 C CA . GLU A 1 564 ? 19.023 -41.008 -64.837 1.00 50.28 564 GLU A CA 1
ATOM 4389 C C . GLU A 1 564 ? 18.433 -39.733 -65.463 1.00 50.28 564 GLU A C 1
ATOM 4391 O O . GLU A 1 564 ? 18.764 -38.607 -65.092 1.00 50.28 564 GLU A O 1
ATOM 4396 N N . LEU A 1 565 ? 17.559 -39.931 -66.456 1.00 50.44 565 LEU A N 1
ATOM 4397 C CA . LEU A 1 565 ? 16.735 -38.900 -67.089 1.00 50.44 565 LEU A CA 1
ATOM 4398 C C . LEU A 1 565 ? 15.347 -38.924 -66.438 1.00 50.44 565 LEU A C 1
ATOM 4400 O O . LEU A 1 565 ? 14.644 -39.934 -66.517 1.00 50.44 565 LEU A O 1
ATOM 4404 N N . ALA A 1 566 ? 14.931 -37.813 -65.826 1.00 52.84 566 ALA A N 1
ATOM 4405 C CA . ALA A 1 566 ? 13.567 -37.658 -65.330 1.00 52.84 566 ALA A CA 1
ATOM 4406 C C . ALA A 1 566 ? 12.566 -37.597 -66.501 1.00 52.84 566 ALA A C 1
ATOM 4408 O O . ALA A 1 566 ? 12.833 -37.007 -67.550 1.00 52.84 566 ALA A O 1
ATOM 4409 N N . ARG A 1 567 ? 11.407 -38.241 -66.331 1.00 50.28 567 ARG A N 1
ATOM 4410 C CA . ARG A 1 567 ? 10.371 -38.377 -67.368 1.00 50.28 567 ARG A CA 1
ATOM 4411 C C . ARG A 1 567 ? 9.634 -37.054 -67.608 1.00 50.28 567 ARG A C 1
ATOM 4413 O O . ARG A 1 567 ? 9.108 -36.461 -66.677 1.00 50.28 567 ARG A O 1
ATOM 4420 N N . THR A 1 568 ? 9.514 -36.653 -68.873 1.00 44.88 568 THR A N 1
ATOM 4421 C CA . THR A 1 568 ? 8.962 -35.362 -69.331 1.00 44.88 568 THR A CA 1
ATOM 4422 C C . THR A 1 568 ? 7.508 -35.432 -69.825 1.00 44.88 568 THR A C 1
ATOM 4424 O O . THR A 1 568 ? 7.142 -34.764 -70.790 1.00 44.88 568 THR A O 1
ATOM 4427 N N . SER A 1 569 ? 6.641 -36.232 -69.197 1.00 39.22 569 SER A N 1
ATOM 4428 C CA . SER A 1 569 ? 5.208 -36.250 -69.544 1.00 39.22 569 SER A CA 1
ATOM 4429 C C . SER A 1 569 ? 4.363 -35.613 -68.443 1.00 39.22 569 SER A C 1
ATOM 4431 O O . SER A 1 569 ? 4.248 -36.175 -67.354 1.00 39.22 569 SER A O 1
ATOM 4433 N N . TYR A 1 570 ? 3.755 -34.467 -68.750 1.00 36.91 570 TYR A N 1
ATOM 4434 C CA . TYR A 1 570 ? 2.842 -33.737 -67.870 1.00 36.91 570 TYR A CA 1
ATOM 4435 C C . TYR A 1 570 ? 1.589 -34.571 -67.558 1.00 36.91 570 TYR A C 1
ATOM 4437 O O . TYR A 1 570 ? 0.910 -35.047 -68.472 1.00 36.91 570 TYR A O 1
ATOM 4445 N N . ARG A 1 571 ? 1.276 -34.742 -66.268 1.00 40.16 571 ARG A N 1
ATOM 4446 C CA . ARG A 1 571 ? 0.008 -35.306 -65.796 1.00 40.16 571 ARG A CA 1
ATOM 4447 C C . ARG A 1 571 ? -0.508 -34.462 -64.638 1.00 40.16 571 ARG A C 1
ATOM 4449 O O . ARG A 1 571 ? 0.187 -34.282 -63.646 1.00 40.16 571 ARG A O 1
ATOM 4456 N N . GLU A 1 572 ? -1.726 -33.967 -64.788 1.00 38.41 572 GLU A N 1
ATOM 4457 C CA . GLU A 1 572 ? -2.461 -33.246 -63.755 1.00 38.41 572 GLU A CA 1
ATOM 4458 C C . GLU A 1 572 ? -2.872 -34.236 -62.649 1.00 38.41 572 GLU A C 1
ATOM 4460 O O . GLU A 1 572 ? -3.598 -35.201 -62.907 1.00 38.41 572 GLU A O 1
ATOM 4465 N N . SER A 1 573 ? -2.357 -34.024 -61.435 1.00 32.78 573 SER A N 1
ATOM 4466 C CA . SER A 1 573 ? -2.727 -34.758 -60.221 1.00 32.78 573 SER A CA 1
ATOM 4467 C C . SER A 1 573 ? -3.319 -33.779 -59.201 1.00 32.78 573 SER A C 1
ATOM 4469 O O . SER A 1 573 ? -2.735 -32.721 -58.971 1.00 32.78 573 SER A O 1
ATOM 4471 N N . PRO A 1 574 ? -4.458 -34.113 -58.574 1.00 40.94 574 PRO A N 1
ATOM 4472 C CA . PRO A 1 574 ? -5.051 -33.314 -57.515 1.00 40.94 574 PRO A CA 1
ATOM 4473 C C . PRO A 1 574 ? -4.329 -33.596 -56.191 1.00 40.94 574 PRO A C 1
ATOM 4475 O O . PRO A 1 574 ? -4.299 -34.739 -55.739 1.00 40.94 574 PRO A O 1
ATOM 4478 N N . GLY A 1 575 ? -3.786 -32.549 -55.569 1.00 37.31 575 GLY A N 1
ATOM 4479 C CA . GLY A 1 575 ? -3.143 -32.610 -54.253 1.00 37.31 575 GLY A CA 1
ATOM 4480 C C . GLY A 1 575 ? -1.639 -32.380 -54.330 1.00 37.31 575 GLY A C 1
ATOM 4481 O O . GLY A 1 575 ? -0.872 -33.328 -54.457 1.00 37.31 575 GLY A O 1
ATOM 4482 N N . ASN A 1 576 ? -1.238 -31.111 -54.250 1.00 31.84 576 ASN A N 1
ATOM 4483 C CA . ASN A 1 576 ? 0.142 -30.718 -54.009 1.00 31.84 576 ASN A CA 1
ATOM 4484 C C . ASN A 1 576 ? 0.321 -30.546 -52.495 1.00 31.84 576 ASN A C 1
ATOM 4486 O O . ASN A 1 576 ? 0.043 -29.480 -51.951 1.00 31.84 576 ASN A O 1
ATOM 4490 N N . THR A 1 577 ? 0.725 -31.618 -51.825 1.00 35.25 577 THR A N 1
ATOM 4491 C CA . THR A 1 577 ? 1.370 -31.557 -50.513 1.00 35.25 577 THR A CA 1
ATOM 4492 C C . THR A 1 577 ? 2.595 -32.445 -50.628 1.00 35.25 577 THR A C 1
ATOM 4494 O O . THR A 1 577 ? 2.493 -33.670 -50.688 1.00 35.25 577 THR A O 1
ATOM 4497 N N . GLU A 1 578 ? 3.750 -31.807 -50.773 1.00 31.81 578 GLU A N 1
ATOM 4498 C CA . GLU A 1 578 ? 5.044 -32.470 -50.798 1.00 31.81 578 GLU A CA 1
ATOM 4499 C C . GLU A 1 578 ? 5.379 -32.950 -49.383 1.00 31.81 578 GLU A C 1
ATOM 4501 O O . GLU A 1 578 ? 5.845 -32.193 -48.538 1.00 31.81 578 GLU A O 1
ATOM 4506 N N . THR A 1 579 ? 5.143 -34.232 -49.124 1.00 30.66 579 THR A N 1
ATOM 4507 C CA . THR A 1 579 ? 5.828 -34.981 -48.071 1.00 30.66 579 THR A CA 1
ATOM 4508 C C . THR A 1 579 ? 6.396 -36.250 -48.698 1.00 30.66 579 THR A C 1
ATOM 4510 O O . THR A 1 579 ? 5.721 -37.266 -48.852 1.00 30.66 579 THR A O 1
ATOM 4513 N N . GLU A 1 580 ? 7.655 -36.185 -49.132 1.00 30.14 580 GLU A N 1
ATOM 4514 C CA . GLU A 1 580 ? 8.400 -37.370 -49.557 1.00 30.14 580 GLU A CA 1
ATOM 4515 C C . GLU A 1 580 ? 9.153 -37.969 -48.364 1.00 30.14 580 GLU A C 1
ATOM 4517 O O . GLU A 1 580 ? 10.162 -37.419 -47.931 1.00 30.14 580 GLU A O 1
ATOM 4522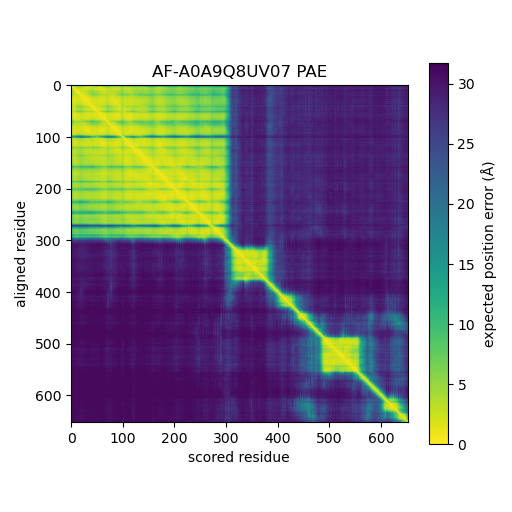 N N . ASP A 1 581 ? 8.710 -39.133 -47.887 1.00 27.17 581 ASP A N 1
ATOM 4523 C CA . ASP A 1 581 ? 9.605 -40.293 -47.800 1.00 27.17 581 ASP A CA 1
ATOM 4524 C C . ASP A 1 581 ? 8.781 -41.584 -47.704 1.00 27.17 581 ASP A C 1
ATOM 4526 O O . ASP A 1 581 ? 7.982 -41.749 -46.783 1.00 27.17 581 ASP A O 1
ATOM 4530 N N . SER A 1 582 ? 8.962 -42.504 -48.655 1.00 30.89 582 SER A N 1
ATOM 4531 C CA . SER A 1 582 ? 8.708 -43.943 -48.475 1.00 30.89 582 SER A CA 1
ATOM 4532 C C . SER A 1 582 ? 9.229 -44.739 -49.672 1.00 30.89 582 SER A C 1
ATOM 4534 O O . SER A 1 582 ? 8.616 -44.791 -50.740 1.00 30.89 582 SER A O 1
ATOM 4536 N N . ASP A 1 583 ? 10.359 -45.403 -49.437 1.00 29.64 583 ASP A N 1
ATOM 4537 C CA . ASP A 1 583 ? 10.931 -46.480 -50.241 1.00 29.64 583 ASP A CA 1
ATOM 4538 C C . ASP A 1 583 ? 9.875 -47.560 -50.604 1.00 29.64 583 ASP A C 1
ATOM 4540 O O . ASP A 1 583 ? 9.120 -48.054 -49.763 1.00 29.64 583 ASP A O 1
ATOM 4544 N N . ALA A 1 584 ? 9.837 -47.946 -51.883 1.00 31.83 584 ALA A N 1
ATOM 4545 C CA . ALA A 1 584 ? 8.933 -48.954 -52.446 1.00 31.83 584 ALA A CA 1
ATOM 4546 C C . ALA A 1 584 ? 9.390 -50.404 -52.177 1.00 31.83 584 ALA A C 1
ATOM 4548 O O . ALA A 1 584 ? 10.585 -50.668 -52.029 1.00 31.83 584 ALA A O 1
ATOM 4549 N N . PRO A 1 585 ? 8.470 -51.387 -52.295 1.00 35.19 585 PRO A N 1
ATOM 4550 C CA . PRO A 1 585 ? 8.790 -52.491 -53.207 1.00 35.19 585 PRO A CA 1
ATOM 4551 C C . PRO A 1 585 ? 7.602 -53.052 -54.024 1.00 35.19 585 PRO A C 1
ATOM 4553 O O . PRO A 1 585 ? 6.540 -53.368 -53.500 1.00 35.19 585 PRO A O 1
ATOM 4556 N N . GLY A 1 586 ? 7.861 -53.293 -55.318 1.00 31.55 586 GLY A N 1
ATOM 4557 C CA . GLY A 1 586 ? 7.373 -54.453 -56.087 1.00 31.55 586 GLY A CA 1
ATOM 4558 C C . GLY A 1 586 ? 5.880 -54.557 -56.442 1.00 31.55 586 GLY A C 1
ATOM 4559 O O . GLY A 1 586 ? 5.129 -55.261 -55.774 1.00 31.55 586 GLY A O 1
ATOM 4560 N N . GLY A 1 587 ? 5.477 -54.010 -57.597 1.00 27.92 587 GLY A N 1
ATOM 4561 C CA . GLY A 1 587 ? 4.144 -54.207 -58.187 1.00 27.92 587 GLY A CA 1
ATOM 4562 C C . GLY A 1 587 ? 4.186 -54.732 -59.626 1.00 27.92 587 GLY A C 1
ATOM 4563 O O . GLY A 1 587 ? 4.398 -53.977 -60.570 1.00 27.92 587 GLY A O 1
ATOM 4564 N N . ARG A 1 588 ? 3.949 -56.037 -59.793 1.00 31.03 588 ARG A N 1
ATOM 4565 C CA . ARG A 1 588 ? 3.765 -56.746 -61.070 1.00 31.03 588 ARG A CA 1
ATOM 4566 C C . ARG A 1 588 ? 2.347 -56.464 -61.586 1.00 31.03 588 ARG A C 1
ATOM 4568 O O . ARG A 1 588 ? 1.378 -56.840 -60.934 1.00 31.03 588 ARG A O 1
ATOM 4575 N N . GLY A 1 589 ? 2.209 -55.816 -62.739 1.00 28.92 589 GLY A N 1
ATOM 4576 C CA . GLY A 1 589 ? 0.916 -55.601 -63.396 1.00 28.92 589 GLY A CA 1
ATOM 4577 C C . GLY A 1 589 ? 0.738 -56.499 -64.619 1.00 28.92 589 GLY A C 1
ATOM 4578 O O . GLY A 1 589 ? 1.663 -56.619 -65.418 1.00 28.92 589 GLY A O 1
ATOM 4579 N N . GLY A 1 590 ? -0.462 -57.066 -64.810 1.00 31.66 590 GLY A N 1
ATOM 4580 C CA . GLY A 1 590 ? -0.892 -57.457 -66.157 1.00 31.66 590 GLY A CA 1
ATOM 4581 C C . GLY A 1 590 ? -2.007 -58.498 -66.319 1.00 31.66 590 GLY A C 1
ATOM 4582 O O . GLY A 1 590 ? -1.719 -59.643 -66.627 1.00 31.66 590 GLY A O 1
ATOM 4583 N N . PHE A 1 591 ? -3.256 -58.011 -66.324 1.00 29.02 591 PHE A N 1
ATOM 4584 C CA . PHE A 1 591 ? -4.252 -58.185 -67.406 1.00 29.02 591 PHE A CA 1
ATOM 4585 C C . PHE A 1 591 ? -5.100 -59.476 -67.624 1.00 29.02 591 PHE A C 1
ATOM 4587 O O . PHE A 1 591 ? -4.586 -60.561 -67.860 1.00 29.02 591 PHE A O 1
ATOM 4594 N N . ARG A 1 592 ? -6.415 -59.199 -67.822 1.00 29.58 592 ARG A N 1
ATOM 4595 C CA . ARG A 1 592 ? -7.458 -59.788 -68.725 1.00 29.58 592 ARG A CA 1
ATOM 4596 C C . ARG A 1 592 ? -8.575 -60.690 -68.152 1.00 29.58 592 ARG A C 1
ATOM 4598 O O . ARG A 1 592 ? -8.323 -61.682 -67.489 1.00 29.58 592 ARG A O 1
ATOM 4605 N N . GLY A 1 593 ? -9.807 -60.397 -68.614 1.00 30.77 593 GLY A N 1
ATOM 4606 C CA . GLY A 1 593 ? -10.983 -61.297 -68.689 1.00 30.77 593 GLY A CA 1
ATOM 4607 C C . GLY A 1 593 ? -12.205 -60.768 -67.916 1.00 30.77 593 GLY A C 1
ATOM 4608 O O . GLY A 1 593 ? -12.177 -60.753 -66.699 1.00 30.77 593 GLY A O 1
ATOM 4609 N N . ARG A 1 594 ? -13.216 -60.122 -68.523 1.00 32.25 594 ARG A N 1
ATOM 4610 C CA . ARG A 1 594 ? -14.354 -60.644 -69.327 1.00 32.25 594 ARG A CA 1
ATOM 4611 C C . ARG A 1 594 ? -15.317 -61.547 -68.527 1.00 32.25 594 ARG A C 1
ATOM 4613 O O . ARG A 1 594 ? -14.976 -62.687 -68.257 1.00 32.25 594 ARG A O 1
ATOM 4620 N N . GLY A 1 595 ? -16.562 -61.092 -68.310 1.00 28.81 595 GLY A N 1
ATOM 4621 C CA . GLY A 1 595 ? -17.721 -61.992 -68.144 1.00 28.81 595 GLY A CA 1
ATOM 4622 C C . GLY A 1 595 ? -18.753 -61.654 -67.056 1.00 28.81 595 GLY A C 1
ATOM 4623 O O . GLY A 1 595 ? -18.502 -61.854 -65.881 1.00 28.81 595 GLY A O 1
ATOM 4624 N N . ARG A 1 596 ? -19.935 -61.198 -67.508 1.00 32.09 596 ARG A N 1
ATOM 4625 C CA . ARG A 1 596 ? -21.318 -61.464 -67.033 1.00 32.09 596 ARG A CA 1
ATOM 4626 C C . ARG A 1 596 ? -21.548 -62.055 -65.623 1.00 32.09 596 ARG A C 1
ATOM 4628 O O . ARG A 1 596 ? -21.113 -63.164 -65.353 1.00 32.09 596 ARG A O 1
ATOM 4635 N N . GLY A 1 597 ? -22.508 -61.471 -64.887 1.00 27.91 597 GLY A N 1
ATOM 4636 C CA . GLY A 1 597 ? -23.376 -62.257 -63.989 1.00 27.91 597 GLY A CA 1
ATOM 4637 C C . GLY A 1 597 ? -24.006 -61.534 -62.792 1.00 27.91 597 GLY A C 1
ATOM 4638 O O . GLY A 1 597 ? -23.455 -61.551 -61.707 1.00 27.91 597 GLY A O 1
ATOM 4639 N N . ARG A 1 598 ? -25.200 -60.962 -63.002 1.00 30.30 598 ARG A N 1
ATOM 4640 C CA . ARG A 1 598 ? -26.424 -61.127 -62.185 1.00 30.30 598 ARG A CA 1
ATOM 4641 C C . ARG A 1 598 ? -26.311 -61.186 -60.639 1.00 30.30 598 ARG A C 1
ATOM 4643 O O . ARG A 1 598 ? -26.047 -62.239 -60.086 1.00 30.30 598 ARG A O 1
ATOM 4650 N N . GLY A 1 599 ? -26.797 -60.117 -59.995 1.00 28.70 599 GLY A N 1
ATOM 4651 C CA . GLY A 1 599 ? -27.729 -60.169 -58.853 1.00 28.70 599 GLY A CA 1
ATOM 4652 C C . GLY A 1 599 ? -27.185 -60.556 -57.470 1.00 28.70 599 GLY A C 1
ATOM 4653 O O . GLY A 1 599 ? -26.608 -61.616 -57.287 1.00 28.70 599 GLY A O 1
ATOM 4654 N N . GLY A 1 600 ? -27.495 -59.745 -56.454 1.00 28.27 600 GLY A N 1
ATOM 4655 C CA . GLY A 1 600 ? -27.339 -60.167 -55.060 1.00 28.27 600 GLY A CA 1
ATOM 4656 C C . GLY A 1 600 ? -27.425 -59.033 -54.048 1.00 28.27 600 GLY A C 1
ATOM 4657 O O . GLY A 1 600 ? -26.433 -58.382 -53.750 1.00 28.27 600 GLY A O 1
ATOM 4658 N N . ARG A 1 601 ? -28.621 -58.823 -53.492 1.00 40.88 601 ARG A N 1
ATOM 4659 C CA . ARG A 1 601 ? -28.839 -58.104 -52.229 1.00 40.88 601 ARG A CA 1
ATOM 4660 C C . ARG A 1 601 ? -28.044 -58.780 -51.097 1.00 40.88 601 ARG A C 1
ATOM 4662 O O . ARG A 1 601 ? -28.107 -59.996 -50.968 1.00 40.88 601 ARG A O 1
ATOM 4669 N N . GLY A 1 602 ? -27.422 -57.988 -50.225 1.00 30.14 602 GLY A N 1
ATOM 4670 C CA . GLY A 1 602 ? -26.891 -58.421 -48.922 1.00 30.14 602 GLY A CA 1
ATOM 4671 C C . GLY A 1 602 ? -26.266 -57.227 -48.198 1.00 30.14 602 GLY A C 1
ATOM 4672 O O . GLY A 1 602 ? -25.160 -56.822 -48.518 1.00 30.14 602 GLY A O 1
ATOM 4673 N N . ARG A 1 603 ? -27.021 -56.445 -47.417 1.00 36.03 603 ARG A N 1
ATOM 4674 C CA . ARG A 1 603 ? -27.209 -56.615 -45.960 1.00 36.03 603 ARG A CA 1
ATOM 4675 C C . ARG A 1 603 ? -25.952 -57.112 -45.225 1.00 36.03 603 ARG A C 1
ATOM 4677 O O . ARG A 1 603 ? -25.713 -58.305 -45.143 1.00 36.03 603 ARG A O 1
ATOM 4684 N N . GLY A 1 604 ? -25.249 -56.149 -44.622 1.00 40.78 604 GLY A N 1
ATOM 4685 C CA . GLY A 1 604 ? -24.761 -56.208 -43.241 1.00 40.78 604 GLY A CA 1
ATOM 4686 C C . GLY A 1 604 ? -23.561 -57.101 -42.928 1.00 40.78 604 GLY A C 1
ATOM 4687 O O . GLY A 1 604 ? -23.725 -58.299 -42.742 1.00 40.78 604 GLY A O 1
ATOM 4688 N N . ARG A 1 605 ? -22.403 -56.475 -42.669 1.00 39.44 605 ARG A N 1
ATOM 4689 C CA . ARG A 1 605 ? -21.529 -56.845 -41.536 1.00 39.44 605 ARG A CA 1
ATOM 4690 C C . ARG A 1 605 ? -20.535 -55.718 -41.217 1.00 39.44 605 ARG A C 1
ATOM 4692 O O . ARG A 1 605 ? -19.370 -55.763 -41.596 1.00 39.44 605 ARG A O 1
ATOM 4699 N N . GLY A 1 606 ? -21.014 -54.671 -40.546 1.00 44.09 606 GLY A N 1
ATOM 4700 C CA . GLY A 1 606 ? -20.134 -53.732 -39.847 1.00 44.09 606 GLY A CA 1
ATOM 4701 C C . GLY A 1 606 ? -19.688 -54.379 -38.537 1.00 44.09 606 GLY A C 1
ATOM 4702 O O . GLY A 1 606 ? -20.538 -54.757 -37.738 1.00 44.09 606 GLY A O 1
ATOM 4703 N N . GLY A 1 607 ? -18.381 -54.579 -38.357 1.00 54.22 607 GLY A N 1
ATOM 4704 C CA . GLY A 1 607 ? -17.815 -55.131 -37.124 1.00 54.22 607 GLY A CA 1
ATOM 4705 C C . GLY A 1 607 ? -18.089 -54.222 -35.924 1.00 54.22 607 GLY A C 1
ATOM 4706 O O . GLY A 1 607 ? -18.094 -52.997 -36.055 1.00 54.22 607 GLY A O 1
ATOM 4707 N N . ASN A 1 608 ? -18.344 -54.829 -34.766 1.00 53.34 608 ASN A N 1
ATOM 4708 C CA . ASN A 1 608 ? -18.706 -54.117 -33.548 1.00 53.34 608 ASN A CA 1
ATOM 4709 C C . ASN A 1 608 ? -17.463 -53.423 -32.962 1.00 53.34 608 ASN A C 1
ATOM 4711 O O . ASN A 1 608 ? -16.475 -54.078 -32.651 1.00 53.34 608 ASN A O 1
ATOM 4715 N N . VAL A 1 609 ? -17.498 -52.098 -32.814 1.00 58.78 609 VAL A N 1
ATOM 4716 C CA . VAL A 1 609 ? -16.350 -51.290 -32.336 1.00 58.78 609 VAL A CA 1
ATOM 4717 C C . VAL A 1 609 ? -16.179 -51.384 -30.806 1.00 58.78 609 VAL A C 1
ATOM 4719 O O . VAL A 1 609 ? -15.154 -50.979 -30.268 1.00 58.78 609 VAL A O 1
ATOM 4722 N N . ALA A 1 610 ? -17.184 -51.938 -30.120 1.00 58.84 610 ALA A N 1
ATOM 4723 C CA . ALA A 1 610 ? -17.287 -52.043 -28.663 1.00 58.84 610 ALA A CA 1
ATOM 4724 C C . ALA A 1 610 ? -16.904 -53.430 -28.096 1.00 58.84 610 ALA A C 1
ATOM 4726 O O . ALA A 1 610 ? -17.237 -53.731 -26.954 1.00 58.84 610 ALA A O 1
ATOM 4727 N N . GLY A 1 611 ? -16.273 -54.305 -28.890 1.00 62.75 611 GLY A N 1
ATOM 4728 C CA . GLY A 1 611 ? -15.837 -55.626 -28.417 1.00 62.75 611 GLY A CA 1
ATOM 4729 C C . GLY A 1 611 ? -14.480 -55.607 -27.686 1.00 62.75 611 GLY A C 1
ATOM 4730 O O . GLY A 1 611 ? -13.786 -54.589 -27.718 1.00 62.75 611 GLY A O 1
ATOM 4731 N N . PRO A 1 612 ? -14.084 -56.724 -27.043 1.00 55.06 612 PRO A N 1
ATOM 4732 C CA . PRO A 1 612 ? -12.849 -56.831 -26.262 1.00 55.06 612 PRO A CA 1
ATOM 4733 C C . PRO A 1 612 ? -11.598 -56.484 -27.085 1.00 55.06 612 PRO A C 1
ATOM 4735 O O . PRO A 1 612 ? -11.493 -56.831 -28.265 1.00 55.06 612 PRO A O 1
ATOM 4738 N N . SER A 1 613 ? -10.622 -55.832 -26.451 1.00 55.59 613 SER A N 1
ATOM 4739 C CA . SER A 1 613 ? -9.425 -55.233 -27.070 1.00 55.59 613 SER A CA 1
ATOM 4740 C C . SER A 1 613 ? -8.387 -56.223 -27.628 1.00 55.59 613 SER A C 1
ATOM 4742 O O . SER A 1 613 ? -7.335 -55.798 -28.099 1.00 55.59 613 SER A O 1
ATOM 4744 N N . GLY A 1 614 ? -8.666 -57.531 -27.605 1.00 57.97 614 GLY A N 1
ATOM 4745 C CA . GLY A 1 614 ? -7.772 -58.583 -28.109 1.00 57.97 614 GLY A CA 1
ATOM 4746 C C . GLY A 1 614 ? -8.200 -59.232 -29.430 1.00 57.97 614 GLY A C 1
ATOM 4747 O O . GLY A 1 614 ? -7.463 -60.058 -29.963 1.00 57.97 614 GLY A O 1
ATOM 4748 N N . GLU A 1 615 ? -9.377 -58.903 -29.969 1.00 69.19 615 GLU A N 1
ATOM 4749 C CA . GLU A 1 615 ? -9.917 -59.575 -31.156 1.00 69.19 615 GLU A CA 1
ATOM 4750 C C . GLU A 1 615 ? -9.523 -58.844 -32.455 1.00 69.19 615 GLU A C 1
ATOM 4752 O O . GLU A 1 615 ? -9.706 -57.638 -32.607 1.00 69.19 615 GLU A O 1
ATOM 4757 N N . ALA A 1 616 ? -8.991 -59.564 -33.449 1.00 65.75 616 ALA A N 1
ATOM 4758 C CA . ALA A 1 616 ? -8.514 -58.947 -34.695 1.00 65.75 616 ALA A CA 1
ATOM 4759 C C . ALA A 1 616 ? -9.623 -58.194 -35.466 1.00 65.75 616 ALA A C 1
ATOM 4761 O O . ALA A 1 616 ? -9.357 -57.225 -36.180 1.00 65.75 616 ALA A O 1
ATOM 4762 N N . SER A 1 617 ? -10.879 -58.614 -35.294 1.00 70.00 617 SER A N 1
ATOM 4763 C CA . SER A 1 617 ? -12.054 -58.015 -35.929 1.00 70.00 617 SER A CA 1
ATOM 4764 C C . SER A 1 617 ? -12.445 -56.659 -35.318 1.00 70.00 617 SER A C 1
ATOM 4766 O O . SER A 1 617 ? -12.857 -55.760 -36.058 1.00 70.00 617 SER A O 1
ATOM 4768 N N . THR A 1 618 ? -12.276 -56.473 -34.003 1.00 73.50 618 THR A N 1
ATOM 4769 C CA . THR A 1 618 ? -12.599 -55.230 -33.279 1.00 73.50 618 THR A CA 1
ATOM 4770 C C . THR A 1 618 ? -11.534 -54.166 -33.528 1.00 73.50 618 THR A C 1
ATOM 4772 O O . THR A 1 618 ? -11.872 -53.026 -33.853 1.00 73.50 618 THR A O 1
ATOM 4775 N N . VAL A 1 619 ? -10.255 -54.553 -33.524 1.00 72.31 619 VAL A N 1
ATOM 4776 C CA . VAL A 1 619 ? -9.127 -53.661 -33.854 1.00 72.31 619 VAL A CA 1
ATOM 4777 C C . VAL A 1 619 ? -9.216 -53.168 -35.302 1.00 72.31 619 VAL A C 1
ATOM 4779 O O . VAL A 1 619 ? -9.025 -51.984 -35.580 1.00 72.31 619 VAL A O 1
ATOM 4782 N N . GLN A 1 620 ? -9.578 -54.041 -36.248 1.00 72.69 620 GLN A N 1
ATOM 4783 C CA . GLN A 1 620 ? -9.744 -53.638 -37.647 1.00 72.69 620 GLN A CA 1
ATOM 4784 C C . GLN A 1 620 ? -10.969 -52.728 -37.854 1.00 72.69 620 GLN A C 1
ATOM 4786 O O . GLN A 1 620 ? -10.944 -51.846 -38.717 1.00 72.69 620 GLN A O 1
ATOM 4791 N N . ALA A 1 621 ? -12.027 -52.896 -37.052 1.00 74.75 621 ALA A N 1
ATOM 4792 C CA . ALA A 1 621 ? -13.188 -52.007 -37.053 1.00 74.75 621 ALA A CA 1
ATOM 4793 C C . ALA A 1 621 ? -12.869 -50.621 -36.455 1.00 74.75 621 ALA A C 1
ATOM 4795 O O . ALA A 1 621 ? -13.317 -49.614 -37.006 1.00 74.75 621 ALA A O 1
ATOM 4796 N N . GLN A 1 622 ? -12.058 -50.553 -35.392 1.00 76.81 622 GLN A N 1
ATOM 4797 C CA . GLN A 1 622 ? -11.579 -49.297 -34.796 1.00 76.81 622 GLN A CA 1
ATOM 4798 C C . GLN A 1 622 ? -10.673 -48.522 -35.760 1.00 76.81 622 GLN A C 1
ATOM 4800 O O . GLN A 1 622 ? -10.974 -47.370 -36.073 1.00 76.81 622 GLN A O 1
ATOM 4805 N N . ARG A 1 623 ? -9.678 -49.187 -36.365 1.00 73.56 623 ARG A N 1
ATOM 4806 C CA . ARG A 1 623 ? -8.792 -48.571 -37.372 1.00 73.56 623 ARG A CA 1
ATOM 4807 C C . ARG A 1 623 ? -9.557 -48.001 -38.565 1.00 73.56 623 ARG A C 1
ATOM 4809 O O . ARG A 1 623 ? -9.264 -46.907 -39.034 1.00 73.56 623 ARG A O 1
ATOM 4816 N N . ARG A 1 624 ? -10.587 -48.705 -39.051 1.00 74.88 624 ARG A N 1
ATOM 4817 C CA . ARG A 1 624 ? -11.452 -48.193 -40.132 1.00 74.88 624 ARG A CA 1
ATOM 4818 C C . ARG A 1 624 ? -12.304 -47.000 -39.698 1.00 74.88 624 ARG A C 1
ATOM 4820 O O . ARG A 1 624 ? -12.656 -46.183 -40.544 1.00 74.88 624 ARG A O 1
ATOM 4827 N N . LYS A 1 625 ? -12.676 -46.902 -38.420 1.00 75.44 625 LYS A N 1
ATOM 4828 C CA . LYS A 1 625 ? -13.427 -45.758 -37.889 1.00 75.44 625 LYS A CA 1
ATOM 4829 C C . LYS A 1 625 ? -12.530 -44.527 -37.749 1.00 75.44 625 LYS A C 1
ATOM 4831 O O . LYS A 1 625 ? -12.975 -43.440 -38.097 1.00 75.44 625 LYS A O 1
ATOM 4836 N N . GLU A 1 626 ? -11.290 -44.710 -37.306 1.00 71.94 626 GLU A N 1
ATOM 4837 C CA . GLU A 1 626 ? -10.282 -43.648 -37.197 1.00 71.94 626 GLU A CA 1
ATOM 4838 C C . GLU A 1 626 ? -9.845 -43.134 -38.571 1.00 71.94 626 GLU A C 1
ATOM 4840 O O . GLU A 1 626 ? -9.934 -41.935 -38.815 1.00 71.94 626 GLU A O 1
ATOM 4845 N N . ALA A 1 627 ? -9.543 -44.027 -39.519 1.00 69.25 627 ALA A N 1
ATOM 4846 C CA . ALA A 1 627 ? -9.182 -43.645 -40.889 1.00 69.25 627 ALA A CA 1
ATOM 4847 C C . ALA A 1 627 ? -10.287 -42.856 -41.621 1.00 69.25 627 ALA A C 1
ATOM 4849 O O . ALA A 1 627 ? -10.008 -42.067 -42.514 1.00 69.25 627 ALA A O 1
ATOM 4850 N N . ASN A 1 628 ? -11.555 -43.047 -41.238 1.00 64.69 628 ASN A N 1
ATOM 4851 C CA . ASN A 1 628 ? -12.690 -42.321 -41.812 1.00 64.69 628 ASN A CA 1
ATOM 4852 C C . ASN A 1 628 ? -13.179 -41.161 -40.927 1.00 64.69 628 ASN A C 1
ATOM 4854 O O . ASN A 1 628 ? -14.197 -40.541 -41.254 1.00 64.69 628 ASN A O 1
ATOM 4858 N N . LYS A 1 629 ? -12.498 -40.859 -39.814 1.00 65.25 629 LYS A N 1
ATOM 4859 C CA . LYS A 1 629 ? -12.896 -39.808 -38.867 1.00 65.25 629 LYS A CA 1
ATOM 4860 C C . LYS A 1 629 ? -12.760 -38.418 -39.493 1.00 65.25 629 LYS A C 1
ATOM 4862 O O . LYS A 1 629 ? -13.677 -37.618 -39.333 1.00 65.25 629 LYS A O 1
ATOM 4867 N N . SER A 1 630 ? -11.731 -38.190 -40.309 1.00 54.44 630 SER A N 1
ATOM 4868 C CA . SER A 1 630 ? -11.557 -36.967 -41.113 1.00 54.44 630 SER A CA 1
ATOM 4869 C C . SER A 1 630 ? -12.678 -36.771 -42.145 1.00 54.44 630 SER A C 1
ATOM 4871 O O . SER A 1 630 ? -13.154 -35.658 -42.339 1.00 54.44 630 SER A O 1
ATOM 4873 N N . SER A 1 631 ? -13.189 -37.860 -42.739 1.00 55.41 631 SER A N 1
ATOM 4874 C CA . SER A 1 631 ? -14.290 -37.805 -43.721 1.00 55.41 631 SER A CA 1
ATOM 4875 C C . SER A 1 631 ? -15.682 -37.576 -43.108 1.00 55.41 631 SER A C 1
ATOM 4877 O O . SER A 1 631 ? -16.600 -37.132 -43.801 1.00 55.41 631 SER A O 1
ATOM 4879 N N . ARG A 1 632 ? -15.865 -37.911 -41.818 1.00 56.12 632 ARG A N 1
ATOM 4880 C CA . ARG A 1 632 ? -17.161 -37.857 -41.106 1.00 56.12 632 ARG A CA 1
ATOM 4881 C C . ARG A 1 632 ? -17.265 -36.691 -40.120 1.00 56.12 632 ARG A C 1
ATOM 4883 O O . ARG A 1 632 ? -18.382 -36.314 -39.772 1.00 56.12 632 ARG A O 1
ATOM 4890 N N . ALA A 1 633 ? -16.141 -36.146 -39.658 1.00 55.62 633 ALA A N 1
ATOM 4891 C CA . ALA A 1 633 ? -16.090 -34.941 -38.839 1.00 55.62 633 ALA A CA 1
ATOM 4892 C C . ALA A 1 633 ? -16.253 -33.672 -39.697 1.00 55.62 633 ALA A C 1
ATOM 4894 O O . ALA A 1 633 ? -16.194 -33.702 -40.922 1.00 55.62 633 ALA A O 1
ATOM 4895 N N . ASN A 1 634 ? -16.509 -32.546 -39.035 1.00 50.47 634 ASN A N 1
ATOM 4896 C CA . ASN A 1 634 ? -17.141 -31.329 -39.556 1.00 50.47 634 ASN A CA 1
ATOM 4897 C C . ASN A 1 634 ? -16.348 -30.515 -40.616 1.00 50.47 634 ASN A C 1
ATOM 4899 O O . ASN A 1 634 ? -16.669 -29.348 -40.840 1.00 50.47 634 ASN A O 1
ATOM 4903 N N . HIS A 1 635 ? -15.350 -31.098 -41.285 1.00 52.97 635 HIS A N 1
ATOM 4904 C CA . HIS A 1 635 ? -14.492 -30.414 -42.264 1.00 52.97 635 HIS A CA 1
ATOM 4905 C C . HIS A 1 635 ? -15.159 -30.199 -43.636 1.00 52.97 635 HIS A C 1
ATOM 4907 O O . HIS A 1 635 ? -14.803 -29.274 -44.360 1.00 52.97 635 HIS A O 1
ATOM 4913 N N . ASN A 1 636 ? -16.220 -30.943 -43.972 1.00 53.53 636 ASN A N 1
ATOM 4914 C CA . ASN A 1 636 ? -16.911 -30.816 -45.268 1.00 53.53 636 ASN A CA 1
ATOM 4915 C C . ASN A 1 636 ? -17.841 -29.588 -45.405 1.00 53.53 636 ASN A C 1
ATOM 4917 O O . ASN A 1 636 ? -18.521 -29.424 -46.424 1.00 53.53 636 ASN A O 1
ATOM 4921 N N . ARG A 1 637 ? -17.900 -28.694 -44.405 1.00 59.34 637 ARG A N 1
ATOM 4922 C CA . ARG A 1 637 ? -18.709 -27.462 -44.495 1.00 59.34 637 ARG A CA 1
ATOM 4923 C C . ARG A 1 637 ? -18.111 -26.438 -45.468 1.00 59.34 637 ARG A C 1
ATOM 4925 O O . ARG A 1 637 ? -18.883 -25.742 -46.129 1.00 59.34 637 ARG A O 1
ATOM 4932 N N . ARG A 1 638 ? -16.776 -26.370 -45.601 1.00 60.50 638 ARG A N 1
ATOM 4933 C CA . ARG A 1 638 ? -16.082 -25.436 -46.514 1.00 60.50 638 ARG A CA 1
ATOM 4934 C C . ARG A 1 638 ? -16.248 -25.858 -47.975 1.00 60.50 638 ARG A C 1
ATOM 4936 O O . ARG A 1 638 ? -16.701 -25.040 -48.774 1.00 60.50 638 ARG A O 1
ATOM 4943 N N . ASP A 1 639 ? -16.053 -27.139 -48.287 1.00 57.97 639 ASP A N 1
ATOM 4944 C CA . ASP A 1 639 ? -16.273 -27.689 -49.636 1.00 57.97 639 ASP A CA 1
ATOM 4945 C C . ASP A 1 639 ? -17.745 -27.631 -50.053 1.00 57.97 639 ASP A C 1
ATOM 4947 O O . ASP A 1 639 ? -18.071 -27.308 -51.198 1.00 57.97 639 ASP A O 1
ATOM 4951 N N . GLY A 1 640 ? -18.668 -27.839 -49.107 1.00 63.19 640 GLY A N 1
ATOM 4952 C CA . GLY A 1 640 ? -20.097 -27.624 -49.330 1.00 63.19 640 GLY A CA 1
ATOM 4953 C C . GLY A 1 640 ? -20.453 -26.163 -49.635 1.00 63.19 640 GLY A C 1
ATOM 4954 O O . GLY A 1 640 ? -21.371 -25.911 -50.419 1.00 63.19 640 GLY A O 1
ATOM 4955 N N . ARG A 1 641 ? -19.727 -25.194 -49.057 1.00 61.66 641 ARG A N 1
ATOM 4956 C CA . ARG A 1 641 ? -19.909 -23.756 -49.319 1.00 61.66 641 ARG A CA 1
ATOM 4957 C C . ARG A 1 641 ? -19.278 -23.355 -50.654 1.00 61.66 641 ARG A C 1
ATOM 4959 O O . ARG A 1 641 ? -19.949 -22.701 -51.442 1.00 61.66 641 ARG A O 1
ATOM 4966 N N . ALA A 1 642 ? -18.069 -23.826 -50.963 1.00 62.00 642 ALA A N 1
ATOM 4967 C CA . ALA A 1 642 ? -17.398 -23.592 -52.244 1.00 62.00 642 ALA A CA 1
ATOM 4968 C C . ALA A 1 642 ? -18.197 -24.167 -53.427 1.00 62.00 642 ALA A C 1
ATOM 4970 O O . ALA A 1 642 ? -18.408 -23.487 -54.428 1.00 62.00 642 ALA A O 1
ATOM 4971 N N . LYS A 1 643 ? -18.765 -25.372 -53.279 1.00 63.34 643 LYS A N 1
ATOM 4972 C CA . LYS A 1 643 ? -19.604 -26.011 -54.307 1.00 63.34 643 LYS A CA 1
ATOM 4973 C C . LYS A 1 643 ? -20.972 -25.340 -54.489 1.00 63.34 643 LYS A C 1
ATOM 4975 O O . LYS A 1 643 ? -21.552 -25.432 -55.569 1.00 63.34 643 LYS A O 1
ATOM 4980 N N . LYS A 1 644 ? -21.489 -24.654 -53.458 1.00 65.06 644 LYS A N 1
ATOM 4981 C CA . LYS A 1 644 ? -22.698 -23.811 -53.545 1.00 65.06 644 LYS A CA 1
ATOM 4982 C C . LYS A 1 644 ? -22.403 -22.442 -54.165 1.00 65.06 644 LYS A C 1
ATOM 4984 O O . LYS A 1 644 ? -23.183 -22.001 -54.999 1.00 65.06 644 LYS A O 1
ATOM 4989 N N . MET A 1 645 ? -21.270 -21.821 -53.831 1.00 60.56 645 MET A N 1
ATOM 4990 C CA . MET A 1 645 ? -20.834 -20.547 -54.424 1.00 60.56 645 MET A CA 1
ATOM 4991 C C . MET A 1 645 ? -20.476 -20.705 -55.910 1.00 60.56 645 MET A C 1
ATOM 4993 O O . MET A 1 645 ? -20.883 -19.884 -56.722 1.00 60.56 645 MET A O 1
ATOM 4997 N N . ALA A 1 646 ? -19.836 -21.814 -56.299 1.00 57.31 646 ALA A N 1
ATOM 4998 C CA . ALA A 1 646 ? -19.528 -22.125 -57.700 1.00 57.31 646 ALA A CA 1
ATOM 4999 C C . ALA A 1 646 ? -20.774 -22.424 -58.563 1.00 57.31 646 ALA A C 1
ATOM 5001 O O . ALA A 1 646 ? -20.703 -22.382 -59.787 1.00 57.31 646 ALA A O 1
ATOM 5002 N N . ARG A 1 647 ? -21.926 -22.718 -57.943 1.00 58.38 647 ARG A N 1
ATOM 5003 C CA . ARG A 1 647 ? -23.220 -22.907 -58.627 1.00 58.38 647 ARG A CA 1
ATOM 5004 C C . ARG A 1 647 ? -24.118 -21.665 -58.602 1.00 58.38 647 ARG A C 1
ATOM 5006 O O . ARG A 1 647 ? -25.183 -21.704 -59.206 1.00 58.38 647 ARG A O 1
ATOM 5013 N N . GLY A 1 648 ? -23.706 -20.603 -57.907 1.00 50.16 648 GLY A N 1
ATOM 5014 C CA . GLY A 1 648 ? -24.475 -19.372 -57.699 1.00 50.16 648 GLY A CA 1
ATOM 5015 C C . GLY A 1 648 ? -23.899 -18.138 -58.397 1.00 50.16 648 GLY A C 1
ATOM 5016 O O . GLY A 1 648 ? -24.156 -17.028 -57.943 1.00 50.16 648 GLY A O 1
ATOM 5017 N N . GLY A 1 649 ? -23.107 -18.311 -59.462 1.00 43.28 649 GLY A N 1
ATOM 5018 C CA . GLY A 1 649 ? -22.699 -17.204 -60.331 1.00 43.28 649 GLY A CA 1
ATOM 5019 C C . GLY A 1 649 ? -23.914 -16.597 -61.045 1.00 43.28 649 GLY A C 1
ATOM 5020 O O . GLY A 1 649 ? -24.656 -17.313 -61.712 1.00 43.28 649 GLY A O 1
ATOM 5021 N N . PHE A 1 650 ? -24.111 -15.294 -60.841 1.00 42.47 650 PHE A N 1
ATOM 5022 C CA . PHE A 1 650 ? -25.191 -14.432 -61.338 1.00 42.47 650 PHE A CA 1
ATOM 5023 C C . PHE A 1 650 ? -25.495 -14.564 -62.847 1.00 42.47 650 PHE A C 1
ATOM 5025 O O . PHE A 1 650 ? -24.566 -14.671 -63.646 1.00 42.47 650 PHE A O 1
ATOM 5032 N N . PRO A 1 651 ? -26.766 -14.411 -63.273 1.00 45.44 651 PRO A N 1
ATOM 5033 C CA . PRO A 1 651 ? -27.100 -13.712 -64.506 1.00 45.44 651 PRO A CA 1
ATOM 5034 C C . PRO A 1 651 ? -27.206 -12.201 -64.229 1.00 45.44 651 PRO A C 1
ATOM 5036 O O . PRO A 1 651 ? -27.993 -11.790 -63.374 1.00 45.44 651 PRO A O 1
ATOM 5039 N N . GLY A 1 652 ? -26.444 -11.392 -64.968 1.00 38.62 652 GLY A N 1
ATOM 5040 C CA . GLY A 1 652 ? -26.522 -9.926 -64.948 1.00 38.62 652 GLY A CA 1
ATOM 5041 C C . GLY A 1 652 ? -25.168 -9.268 -64.815 1.00 38.62 652 GLY A C 1
ATOM 5042 O O . GLY A 1 652 ? -24.778 -9.025 -63.654 1.00 38.62 652 GLY A O 1
#

Solvent-accessible surface area (backbone atoms only — not comparable to full-atom values): 39991 Å² total; per-residue (Å²): 132,88,76,82,74,55,70,56,50,68,57,68,79,59,52,71,68,48,52,73,68,57,49,51,52,51,49,50,53,53,40,54,49,50,56,52,55,68,66,45,56,70,72,61,34,28,51,36,29,22,77,90,24,34,46,43,55,21,53,42,36,43,29,49,53,66,53,64,60,59,93,88,69,59,83,66,70,42,72,66,41,50,50,38,54,54,48,51,50,52,48,50,50,50,39,61,66,40,84,87,12,72,20,67,67,68,62,28,68,68,39,47,22,23,50,26,49,63,43,64,89,44,73,65,50,32,59,49,43,50,52,34,43,76,76,41,42,83,71,41,49,62,53,51,47,52,51,49,56,55,43,35,55,28,26,66,39,95,59,51,71,78,25,47,66,55,42,64,40,43,39,32,35,26,72,41,21,26,60,65,12,32,58,64,57,56,70,60,68,52,59,52,21,47,43,54,34,37,48,72,51,83,53,66,70,60,44,48,41,52,34,48,38,52,49,34,28,62,53,8,27,56,62,29,98,72,55,42,62,65,63,48,46,51,51,53,50,54,39,47,61,53,31,76,77,40,55,70,90,38,15,50,47,23,42,30,50,46,69,43,65,51,61,65,51,51,52,65,69,41,65,95,78,61,60,67,69,54,56,56,47,52,58,57,51,59,71,46,48,42,80,92,71,51,67,82,79,80,77,77,77,73,75,71,73,91,58,94,70,74,79,83,54,72,60,60,63,56,47,55,55,51,53,53,54,39,49,58,50,31,74,77,40,72,78,48,14,56,34,35,47,48,55,46,30,64,74,48,76,68,34,66,70,59,47,53,50,34,64,73,66,70,64,54,55,78,85,60,63,76,49,64,54,62,36,62,52,86,79,77,76,91,59,84,64,76,75,60,81,73,66,76,87,72,86,75,77,82,85,75,79,90,77,74,82,75,84,81,55,98,60,63,86,33,54,73,69,66,64,73,53,69,71,88,74,64,80,89,80,86,82,82,82,75,93,70,93,79,85,75,76,61,62,67,58,57,52,48,54,52,68,69,55,59,91,72,76,68,75,74,80,62,93,73,49,81,86,76,61,93,66,92,77,78,93,74,76,96,67,97,64,90,70,82,77,76,81,74,48,72,66,58,41,52,52,54,52,48,55,45,45,74,76,43,56,70,65,51,46,89,49,72,68,41,65,70,29,68,72,40,49,53,50,29,71,72,60,72,48,52,74,66,55,52,34,50,50,56,54,48,44,73,73,35,62,68,58,44,51,51,52,41,61,73,70,62,72,78,82,85,73,84,88,76,82,84,84,91,73,90,74,96,73,92,78,93,73,94,77,90,83,79,89,83,82,89,85,91,82,83,90,89,84,90,81,91,81,82,90,82,92,77,86,85,84,81,59,58,68,85,54,65,96,84,41,74,61,22,54,53,31,42,53,55,49,58,75,41,38,71,80,71,43,88,67,60,59,58,58,56,47,52,60,48,54,76,71,60,73,77,90,131

Secondary structure (DSSP, 8-state):
-PPPPPPPPPPHHHHTTS-HHHHHHHHHHHHHHHHHHHTS-HHHHHHHHSTTSSHHHHHHHHHHHHHTPPTT--TT-SHHHHHHHHHHHHHHHHHHH-STT--TTTTSHHHHHHHHHHTTT-HHHHHHHHHHHHHHHHHHHHHHHHHHHHHHHHHHSS--HHHHHHHHHHHHHHHH-HHHHHHHTSSSHHHHHHHHHHHH---HHHHHHHHHHHHHHHHHTTTSSS--HHHHHHHHHHHHHH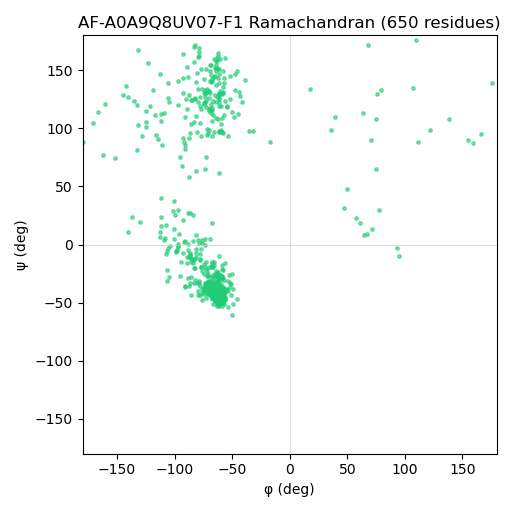HHTS-TTT-HHHHHHHHS-HHHHHHHHHTTT--HHHHHHHHHHHTT--GGGPPP----------S------THHHHHHHHHHHHHHHHHH-TTS-HHHHHHHHHHTTT-HHHHHHHHHTT---HHHHTS-TTPPP------SSTTTTT---PPPPPPPS--------TTTTSTTTTT-S-GGG---S--------S----HHHHHHHHHT--TT-S---GGG-GGGS--------SS----S-----HHHHHHHHHHHHHH-GGGG--SHHHHHSHHHHHHHHHH---HHHHHHHHHHHHH-HHHHHHHHHHTT---S----PPP------S-------------------------------PPPTTS-TT-HHHHHHHHHHHHTHHHHSTTHHHHHHHHHHTT-PPP-

Foldseek 3Di:
DQDDADDADDAPVVLVVDDPVRLVVNLVVLLVSLVVLLPDDLVNVLVLLAQPHRLLRRLLNLLLCLLDPDPPDCSCVDPSNVSSLVSSLSSLLCQLLRLSRDYVSSLALSSLLSSLSNCLVPPVLLVSVVSSCVRQVVVNLVRLVVLLVVLLVCLPDLDVPVNQVSLNSVLSNLSRYLVSLLSSLPDCSSVVSLLSSLLSDDDPVSLVSSLSSVLSSLLSQLVDPDRPQVSSQVSLVVLVVSLVVDDLNSRSLQLNLAAHCRLVSCCVSCPPPDDVSVVVSSVVSNVSHDPVNHDDDPPPPPPPPPDDDDPPDPVVVVVVLLVVLLVVLCVVVVQFASVLVSVLCVVVVNDSVVSVVCVVVVVDDPVSNPDDRRDHDPDPPPDPPPVVVPDDDDDDDDDDDDDPPDDDDPCPPPCVNVVVDDCVPDDDDDDPDDDDDDDDDPPVVVVVVVVVPDVPVPPDPCVPVPVPPPDPDDPDDPDPDDDDDDQQDPLNLLLLLLVCCVVPVCLLDPDPCSCPDPVVVVNCVVNVDDSVVSNVSSVVCVVDVVVNVVSCVVNPPCPPDDPDDDDDDDDDDPDPDDDDDDDDDDDDDDDDDDDDDDDDDDDDDQQDCPDDPPDPSNVVSVVVCVVCVVVVDDPCPVVVVVVVVVVPDDDD

Sequence (652 aa):
MSLPPLAPLPPANIRLSLGPEEWEACLEAWLTLSELTLRLPASDFSTAASEKGSLPAFLTSFYQEVAHLPPGDTTFSSSKAVRLRKLAFRLSSRALTEPSSTSPTLLSWTFLADFCHVHLKSSALRQQLNALWKAKSELLTPVIRKTKDSLTKLLEAKDVAGAMGYLSTLAPVLHASADMGAFFMTGFDFLDSLISAYARTLDNAQKRSISTVAYLGLLALVRTEVPTTSVLSDHLFTLRTAADKSTPQASLLADVVTNTALVARLRHAISGKAPERLSKLLDTLVTYRSLSIARPRKHVHRKQSKGKARQAHPDAEFHMHRMSLVTQMQDLFPDLGSGFVLRLLDEYEDSVEQVTAHLLDESLPGHLSGLDRTEQAPVYDTEPQSKIDHLAPRSTPPPKDHYIPERRNVFDDDELDRLDFDTKRLRIGKQRMSTAQEDQPNKAAILSALAAFDSDDDERDDTYDVEDVGGTVDTAHPDGEPGPAARVTNEENDMALFKVYKSSPELFGRTFDVRKGQPRQALKSQTGMTDEAIEGWAIMLQRDPRRAKRLEAQAGGYDGRQTELARTSYRESPGNTETEDSDAPGGRGGFRGRGRGRGGRGRGRGGNVAGPSGEASTVQAQRRKEANKSSRANHNRRDGRAKKMARGGFPG

Radius of gyration: 40.42 Å; Cα contacts (8 Å, |Δi|>4): 467; chains: 1; bounding box: 99×88×102 Å